Protein 8H1W (pdb70)

B-factor: mean 23.36, std 9.58, range [10.56, 73.15]

Radius of gyration: 21.58 Å; Cα contacts (8 Å, |Δi|>4): 860; chains: 1; bounding box: 52×55×54 Å

Organism: Sphingobacterium multivorum (NCBI:txid28454)

Nearest PDB structures (foldseek):
  8guh-assembly1_A  TM=1.002E+00  e=1.429E-81  Sphingobacterium multivorum
  2w8v-assembly1_A-2  TM=9.425E-01  e=4.728E-42  Sphingomonas paucimobilis
  5qqt-assembly1_B  TM=9.364E-01  e=5.735E-38  Homo sapiens
  1dj9-assembly1_A  TM=9.115E-01  e=1.682E-38  Escherichia coli
  1bs0-assembly1_A  TM=9.085E-01  e=4.283E-38  Escherichia coli

Secondary structure (DSSP, 8-state):
--HHHHHHHTT--HHHHHHHTT---SS--B-S-SSSEEEETTEEEEE-S---TT-GGG-HHHHHHHHHHHHHH-S---SBTTTT---HHHHHHHHHHHHHHT-SEEEEESSHHHHHHHHHHHSS-TT-EEEEETT--HHHHHHHHHSSSEEEEE-TT-HHHHHHHHHTS-SSS-EEEEEESB-TTT--B--HHHHHHHHHHHT-EEEEE-TTTTTTSSGGG--HHHHHT-GGG-SEEEEE-----SS-EEEEE-HHHHHHHHHH-HHHHSSBPPPHHHHHHHHHHHHHHHH-THHHHHHHHHHHHHHHHHHHTT--B---SSSEEEEE---HHHHHHHHHHHHHTTEE-EEE-TTTS-GGG-EEEEE--TT--HHHHHHHHHHHHHHHHHHT-

Foldseek 3Di:
DCDVVCVVCVPVCVQVVCVVVVLDDPPQDWDDFPAQWTAGPRDIFGEQADLLALRQLPPVVLVVLLVVLCVVPNWFQPAFCVPRFDDPLQQVLQVVLCVLLVADTKHWFQFLLLQLLQCLQFDFAPLAEEEEAPLADPSNVVSVVNHNHHYHYFYHLDLVRVLVVLVVGDLPHAYEYEYEQQRPAQADGHPVVSVLVSCVVSVYAYEYEFASQALAAADLRSGRCRRVVNSVSHAKYKYACVVLNAGIIMIGHYPVSNVVRCVGGCSRNPDGDHTSSRSSSSVVSSVCSNVPVLSNVLSVVLQVLLQVVCVVLPFDWGPHPTQKTWTFPLAQVLQSQLQRQSVVVRYHWAWDDPPNDHSHRTTTIRGHHSNDDVVSSVVSVVSSSVSCVVSVD

Solvent-accessible surface area: 17778 Å² total

InterPro domains:
  IPR001917 Aminotransferase, class-II, pyridoxal-phosphate binding site [PS00599] (241-250)
  IPR004839 Aminotransferase, class I/classII, large domain [PF00155] (46-385)
  IPR015421 Pyridoxal phosphate-dependent transferase, major domain [G3DSA:3.40.640.10] (60-294)
  IPR015422 Pyridoxal phosphate-dependent transferase, small domain [G3DSA:3.90.1150.10] (40-388)
  IPR015424 Pyridoxal phosphate-dependent transferase [SSF53383] (13-393)
  IPR050087 8-amino-7-oxononanoate synthase class-II [PTHR13693] (24-388)

Structure (mmCIF, N/CA/C/O backbone):
data_8H1W
#
_entry.id   8H1W
#
_cell.length_a   61.612
_cell.length_b   61.612
_cell.length_c   208.349
_cell.angle_alpha   90.000
_cell.angle_beta   90.000
_cell.angle_gamma   90.000
#
_symmetry.space_group_name_H-M   'P 41 21 2'
#
loop_
_entity.id
_entity.type
_entity.pdbx_description
1 polymer 'Serine palmitoyltransferase'
2 non-polymer 1,2-ETHANEDIOL
3 water water
#
loop_
_atom_site.group_PDB
_atom_site.id
_atom_site.type_symbol
_atom_site.label_atom_id
_atom_site.label_alt_id
_atom_site.label_comp_id
_atom_site.label_asym_id
_atom_site.label_entity_id
_atom_site.label_seq_id
_atom_site.pdbx_PDB_ins_code
_atom_site.Cartn_x
_atom_site.Cartn_y
_atom_site.Cartn_z
_atom_site.occupancy
_atom_site.B_iso_or_equiv
_atom_site.auth_seq_id
_atom_site.auth_comp_id
_atom_site.auth_asym_id
_atom_site.auth_atom_id
_atom_site.pdbx_PDB_model_num
ATOM 1 N N . SER A 1 2 ? 41.473 28.323 75.732 1.000 20.372 2 SER A N 1
ATOM 2 C CA . SER A 1 2 ? 40.488 28.164 76.855 1.000 20.278 2 SER A CA 1
ATOM 3 C C . SER A 1 2 ? 39.356 27.266 76.386 1.000 22.002 2 SER A C 1
ATOM 4 O O . SER A 1 2 ? 39.022 27.293 75.178 1.000 20.041 2 SER A O 1
ATOM 7 N N . LYS A 1 3 ? 38.708 26.527 77.311 1.000 23.809 3 LYS A N 1
ATOM 8 C CA . LYS A 1 3 ? 37.897 25.337 76.920 1.000 24.721 3 LYS A CA 1
ATOM 9 C C . LYS A 1 3 ? 36.406 25.453 77.246 1.000 24.632 3 LYS A C 1
ATOM 10 O O . LYS A 1 3 ? 35.695 24.472 76.960 1.000 24.092 3 LYS A O 1
ATOM 16 N N . GLY A 1 4 ? 35.890 26.536 77.839 1.000 25.570 4 GLY A N 1
ATOM 17 C CA . GLY A 1 4 ? 34.464 26.538 78.229 1.000 23.998 4 GLY A CA 1
ATOM 18 C C . GLY A 1 4 ? 33.525 26.312 77.046 1.000 26.229 4 GLY A C 1
ATOM 19 O O . GLY A 1 4 ? 32.804 25.266 77.026 1.000 28.621 4 GLY A O 1
ATOM 20 N N . LYS A 1 5 ? 33.474 27.243 76.091 1.000 24.336 5 LYS A N 1
ATOM 21 C CA . LYS A 1 5 ? 32.571 27.147 74.923 1.000 24.370 5 LYS A CA 1
ATOM 22 C C . LYS A 1 5 ? 32.974 25.946 74.059 1.000 23.942 5 LYS A C 1
ATOM 23 O O . LYS A 1 5 ? 32.060 25.293 73.549 1.000 23.676 5 LYS A O 1
ATOM 29 N N . LEU A 1 6 ? 34.263 25.629 73.970 1.000 23.359 6 LEU A N 1
ATOM 30 C CA . LEU A 1 6 ? 34.710 24.465 73.155 1.000 21.591 6 LEU A CA 1
ATOM 31 C C . LEU A 1 6 ? 34.099 23.174 73.752 1.000 23.488 6 LEU A C 1
ATOM 32 O O . LEU A 1 6 ? 33.553 22.372 73.001 1.000 23.274 6 LEU A O 1
ATOM 37 N N . GLY A 1 7 ? 34.136 23.020 75.075 1.000 24.004 7 GLY A N 1
ATOM 38 C CA . GLY A 1 7 ? 33.484 21.897 75.773 1.000 22.248 7 GLY A CA 1
ATOM 39 C C . GLY A 1 7 ? 31.994 21.830 75.485 1.000 23.951 7 GLY A C 1
ATOM 40 O O . GLY A 1 7 ? 31.448 20.682 75.277 1.000 23.811 7 GLY A O 1
ATOM 41 N N . GLU A 1 8 ? 31.310 22.967 75.408 1.000 24.669 8 GLU A N 1
ATOM 42 C CA . GLU A 1 8 ? 29.870 23.001 75.054 1.000 26.913 8 GLU A CA 1
ATOM 43 C C . GLU A 1 8 ? 29.673 22.546 73.595 1.000 29.881 8 GLU A C 1
ATOM 44 O O . GLU A 1 8 ? 28.672 21.856 73.292 1.000 29.534 8 GLU A O 1
ATOM 50 N N . LYS A 1 9 ? 30.582 22.899 72.698 1.000 27.119 9 LYS A N 1
ATOM 51 C CA . LYS A 1 9 ? 30.387 22.592 71.263 1.000 25.297 9 LYS A CA 1
ATOM 52 C C . LYS A 1 9 ? 30.353 21.072 71.055 1.000 24.693 9 LYS A C 1
ATOM 53 O O . LYS A 1 9 ? 29.619 20.600 70.135 1.000 28.675 9 LYS A O 1
ATOM 59 N N . ILE A 1 10 ? 31.123 20.337 71.852 1.000 23.078 10 ILE A N 1
ATOM 60 C CA . ILE A 1 10 ? 31.304 18.860 71.650 1.000 23.664 10 ILE A CA 1
ATOM 61 C C . ILE A 1 10 ? 30.436 18.071 72.640 1.000 25.565 10 ILE A C 1
ATOM 62 O O . ILE A 1 10 ? 30.437 16.819 72.547 1.000 23.766 10 ILE A O 1
ATOM 67 N N . SER A 1 11 ? 29.716 18.758 73.530 1.000 25.861 11 SER A N 1
ATOM 68 C CA . SER A 1 11 ? 28.995 18.144 74.676 1.000 25.800 11 SER A CA 1
ATOM 69 C C . SER A 1 11 ? 27.884 17.204 74.211 1.000 24.752 11 SER A C 1
ATOM 70 O O . SER A 1 11 ? 27.641 16.216 74.943 1.000 29.563 11 SER A O 1
ATOM 73 N N . GLN A 1 12 ? 27.251 17.470 73.090 1.000 24.627 12 GLN A N 1
ATOM 74 C CA . GLN A 1 12 ? 26.089 16.673 72.602 1.000 28.562 12 GLN A CA 1
ATOM 75 C C . GLN A 1 12 ? 26.538 15.462 71.779 1.000 26.845 12 GLN A C 1
ATOM 76 O O . GLN A 1 12 ? 25.650 14.675 71.399 1.000 26.529 12 GLN A O 1
ATOM 82 N N . PHE A 1 13 ? 27.841 15.280 71.527 1.000 23.456 13 PHE A N 1
ATOM 83 C CA . PHE A 1 13 ? 28.336 14.158 70.697 1.000 20.789 13 PHE A CA 1
ATOM 84 C C . PHE A 1 13 ? 28.521 12.942 71.612 1.000 19.106 13 PHE A C 1
ATOM 85 O O . PHE A 1 13 ? 29.548 12.787 72.262 1.000 20.378 13 PHE A O 1
ATOM 93 N N . LYS A 1 14 ? 27.482 12.105 71.672 1.000 19.277 14 LYS A N 1
ATOM 94 C CA . LYS A 1 14 ? 27.438 10.987 72.639 1.000 21.023 14 LYS A CA 1
ATOM 95 C C . LYS A 1 14 ? 27.440 9.630 71.963 1.000 19.674 14 LYS A C 1
ATOM 96 O O . LYS A 1 14 ? 27.589 8.656 72.705 1.000 18.684 14 LYS A O 1
ATOM 102 N N . ILE A 1 15 ? 27.293 9.536 70.647 1.000 18.405 15 ILE A N 1
ATOM 103 C CA . ILE A 1 15 ? 27.146 8.198 70.009 1.000 19.301 15 ILE A CA 1
ATOM 104 C C . ILE A 1 15 ? 28.381 7.355 70.284 1.000 19.065 15 ILE A C 1
ATOM 105 O O . ILE A 1 15 ? 28.264 6.108 70.465 1.000 18.293 15 ILE A O 1
ATOM 110 N N . VAL A 1 16 ? 29.576 7.933 70.288 1.000 16.634 16 VAL A N 1
ATOM 111 C CA . VAL A 1 16 ? 30.740 7.043 70.446 1.000 16.218 16 VAL A CA 1
ATOM 112 C C . VAL A 1 16 ? 30.797 6.505 71.878 1.000 15.602 16 VAL A C 1
ATOM 113 O O . VAL A 1 16 ? 31.084 5.338 72.096 1.000 16.011 16 VAL A O 1
ATOM 117 N N A GLU A 1 17 ? 30.579 7.387 72.824 0.500 15.658 17 GLU A N 1
ATOM 118 N N B GLU A 1 17 ? 30.561 7.342 72.890 0.500 16.017 17 GLU A N 1
ATOM 119 C CA A GLU A 1 17 ? 30.449 7.039 74.239 0.500 15.473 17 GLU A CA 1
ATOM 120 C CA B GLU A 1 17 ? 30.541 6.889 74.303 0.500 16.557 17 GLU A CA 1
ATOM 121 C C A GLU A 1 17 ? 29.475 5.866 74.404 0.500 15.604 17 GLU A C 1
ATOM 122 C C B GLU A 1 17 ? 29.440 5.824 74.459 0.500 16.200 17 GLU A C 1
ATOM 123 O O A GLU A 1 17 ? 29.841 4.884 75.069 0.500 15.447 17 GLU A O 1
ATOM 124 O O B GLU A 1 17 ? 29.664 4.842 75.179 0.500 16.834 17 GLU A O 1
ATOM 135 N N . GLU A 1 18 ? 28.311 5.986 73.787 1.000 15.387 18 GLU A N 1
ATOM 136 C CA . GLU A 1 18 ? 27.207 4.988 73.913 1.000 16.847 18 GLU A CA 1
ATOM 137 C C . GLU A 1 18 ? 27.619 3.705 73.213 1.000 18.091 18 GLU A C 1
ATOM 138 O O . GLU A 1 18 ? 27.408 2.621 73.794 1.000 16.756 18 GLU A O 1
ATOM 144 N N . LEU A 1 19 ? 28.189 3.779 72.000 1.000 16.689 19 LEU A N 1
ATOM 145 C CA . LEU A 1 19 ? 28.669 2.516 71.366 1.000 17.101 19 LEU A CA 1
ATOM 146 C C . LEU A 1 19 ? 29.682 1.781 72.235 1.000 16.273 19 LEU A C 1
ATOM 147 O O . LEU A 1 19 ? 29.683 0.533 72.355 1.000 16.225 19 LEU A O 1
ATOM 152 N N . LYS A 1 20 ? 30.651 2.477 72.809 1.000 15.420 20 LYS A N 1
ATOM 153 C CA . LYS A 1 20 ? 31.711 1.893 73.638 1.000 15.324 20 LYS A CA 1
ATOM 154 C C . LYS A 1 20 ? 31.055 1.230 74.848 1.000 16.626 20 LYS A C 1
ATOM 155 O O . LYS A 1 20 ? 31.452 0.088 75.168 1.000 19.418 20 LYS A O 1
ATOM 161 N N . ALA A 1 21 ? 30.140 1.941 75.510 1.000 17.231 21 ALA A N 1
ATOM 162 C CA . ALA A 1 21 ? 29.540 1.424 76.767 1.000 18.251 21 ALA A CA 1
ATOM 163 C C . ALA A 1 21 ? 28.696 0.166 76.496 1.000 19.861 21 ALA A C 1
ATOM 164 O O . ALA A 1 21 ? 28.630 -0.749 77.409 1.000 21.347 21 ALA A O 1
ATOM 166 N N . LYS A 1 22 ? 28.093 0.093 75.306 1.000 16.257 22 LYS A N 1
ATOM 167 C CA . LYS A 1 22 ? 27.258 -1.076 74.897 1.000 18.333 22 LYS A CA 1
ATOM 168 C C . LYS A 1 22 ? 28.137 -2.202 74.365 1.000 19.528 22 LYS A C 1
ATOM 169 O O . LYS A 1 22 ? 27.572 -3.275 74.051 1.000 21.641 22 LYS A O 1
ATOM 175 N N . GLY A 1 23 ? 29.437 -1.994 74.175 1.000 17.806 23 GLY A N 1
ATOM 176 C CA . GLY A 1 23 ? 30.296 -3.058 73.617 1.000 18.363 23 GLY A CA 1
ATOM 177 C C . GLY A 1 23 ? 30.078 -3.195 72.113 1.000 19.060 23 GLY A C 1
ATOM 178 O O . GLY A 1 23 ? 30.361 -4.308 71.590 1.000 21.753 23 GLY A O 1
ATOM 179 N N . LEU A 1 24 ? 29.626 -2.144 71.431 1.000 18.200 24 LEU A N 1
ATOM 180 C CA . LEU A 1 24 ? 29.352 -2.193 69.977 1.000 17.773 24 LEU A CA 1
ATOM 181 C C . LEU A 1 24 ? 30.439 -1.487 69.163 1.000 17.2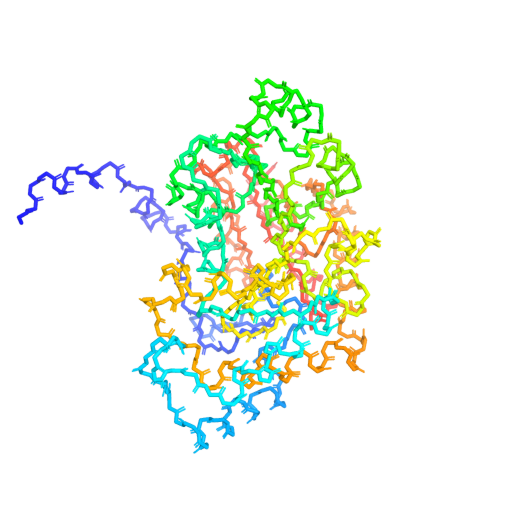14 24 LEU A C 1
ATOM 182 O O . LEU A 1 24 ? 30.376 -1.565 67.918 1.000 19.939 24 LEU A O 1
ATOM 187 N N . TYR A 1 25 ? 31.356 -0.773 69.779 1.000 16.553 25 TYR A N 1
ATOM 188 C CA . TYR A 1 25 ? 32.247 0.158 69.050 1.000 18.237 25 TYR A CA 1
ATOM 189 C C . TYR A 1 25 ? 33.171 -0.668 68.159 1.000 17.559 25 TYR A C 1
ATOM 190 O O . TYR A 1 25 ? 33.834 -1.581 68.658 1.000 20.933 25 TYR A O 1
ATOM 199 N N . ALA A 1 26 ? 33.238 -0.286 66.892 1.000 17.203 26 ALA A N 1
ATOM 200 C CA . ALA A 1 26 ? 34.074 -1.023 65.909 1.000 20.224 26 ALA A CA 1
ATOM 201 C C . ALA A 1 26 ? 34.606 -0.045 64.863 1.000 23.248 26 ALA A C 1
ATOM 202 O O . ALA A 1 26 ? 34.668 -0.357 63.661 1.000 21.205 26 ALA A O 1
ATOM 204 N N . TYR A 1 27 ? 34.922 1.179 65.281 1.000 19.622 27 TYR A N 1
ATOM 205 C CA . TYR A 1 27 ? 35.675 2.120 64.429 1.000 18.335 27 TYR A CA 1
ATOM 206 C C . TYR A 1 27 ? 37.126 2.051 64.876 1.000 17.652 27 TYR A C 1
ATOM 207 O O . TYR A 1 27 ? 37.462 1.647 65.982 1.000 17.271 27 TYR A O 1
ATOM 216 N N . PHE A 1 28 ? 38.017 2.460 63.960 1.000 16.986 28 PHE A N 1
ATOM 217 C CA . PHE A 1 28 ? 39.471 2.551 64.244 1.000 17.412 28 PHE A CA 1
ATOM 218 C C . PHE A 1 28 ? 40.030 1.231 64.777 1.000 17.266 28 PHE A C 1
ATOM 219 O O . PHE A 1 28 ? 40.951 1.224 65.556 1.000 17.358 28 PHE A O 1
ATOM 227 N N . ARG A 1 29 ? 39.497 0.106 64.259 1.000 18.218 29 ARG A N 1
ATOM 228 C CA . ARG A 1 29 ? 39.929 -1.235 64.672 1.000 19.030 29 ARG A CA 1
ATOM 229 C C . ARG A 1 29 ? 41.431 -1.360 64.398 1.000 19.186 29 ARG A C 1
ATOM 230 O O . ARG A 1 29 ? 41.893 -1.159 63.292 1.000 18.787 29 ARG A O 1
ATOM 238 N N . PRO A 1 30 ? 42.259 -1.611 65.386 1.000 18.588 30 PRO A N 1
ATOM 239 C CA . PRO A 1 30 ? 43.710 -1.607 65.213 1.000 20.630 30 PRO A CA 1
ATOM 240 C C . PRO A 1 30 ? 44.229 -2.894 64.564 1.000 18.974 30 PRO A C 1
ATOM 241 O O . PRO A 1 30 ? 44.434 -3.952 65.229 1.000 23.085 30 PRO A O 1
ATOM 245 N N . ILE A 1 31 ? 44.469 -2.853 63.271 1.000 16.278 31 ILE A N 1
ATOM 246 C CA . ILE A 1 31 ? 45.006 -4.014 62.514 1.000 16.107 31 ILE A CA 1
ATOM 247 C C . ILE A 1 31 ? 46.505 -4.182 62.762 1.000 17.257 31 ILE A C 1
ATOM 248 O O . ILE A 1 31 ? 47.311 -3.179 62.863 1.000 17.595 31 ILE A O 1
ATOM 253 N N . GLN A 1 32 ? 46.990 -5.419 62.817 1.000 16.945 32 GLN A N 1
ATOM 254 C CA . GLN A 1 32 ? 48.371 -5.734 63.259 1.000 18.275 32 GLN A CA 1
ATOM 255 C C . GLN A 1 32 ? 49.205 -6.299 62.136 1.000 18.892 32 GLN A C 1
ATOM 256 O O . GLN A 1 32 ? 50.308 -6.706 62.376 1.000 20.816 32 GLN A O 1
ATOM 262 N N . SER A 1 33 ? 48.692 -6.347 60.934 1.000 18.462 33 SER A N 1
ATOM 263 C CA . SER A 1 33 ? 49.292 -7.069 59.808 1.000 21.251 33 SER A CA 1
ATOM 264 C C . SER A 1 33 ? 49.021 -6.303 58.529 1.000 20.039 33 SER A C 1
ATOM 265 O O . SER A 1 33 ? 48.268 -5.271 58.579 1.000 20.539 33 SER A O 1
ATOM 268 N N . LYS A 1 34 ? 49.573 -6.761 57.427 1.000 19.359 34 LYS A N 1
ATOM 269 C CA . LYS A 1 34 ? 49.318 -6.121 56.118 1.000 18.518 34 LYS A CA 1
ATOM 270 C C . LYS A 1 34 ? 47.818 -6.153 55.799 1.000 18.669 34 LYS A C 1
ATOM 271 O O . LYS A 1 34 ? 47.099 -7.089 56.208 1.000 19.454 34 LYS A O 1
ATOM 277 N N . GLN A 1 35 ? 47.346 -5.142 55.082 1.000 17.587 35 GLN A N 1
ATOM 278 C CA . GLN A 1 35 ? 46.005 -5.152 54.490 1.000 17.181 35 GLN A CA 1
ATOM 279 C C . GLN A 1 35 ? 45.992 -6.318 53.506 1.000 20.332 35 GLN A C 1
ATOM 280 O O . GLN A 1 35 ? 46.853 -6.385 52.607 1.000 20.278 35 GLN A O 1
ATOM 286 N N . ASP A 1 36 ? 45.076 -7.262 53.689 1.000 19.526 36 ASP A N 1
ATOM 287 C CA . ASP A 1 36 ? 45.008 -8.485 52.868 1.000 20.105 36 ASP A CA 1
ATOM 288 C C . ASP A 1 36 ? 43.624 -9.062 53.042 1.000 19.087 36 ASP A C 1
ATOM 289 O O . ASP A 1 36 ? 42.802 -8.475 53.763 1.000 18.921 36 ASP A O 1
ATOM 294 N N . THR A 1 37 ? 43.411 -10.223 52.442 1.000 18.190 37 THR A N 1
ATOM 295 C CA . THR A 1 37 ? 42.085 -10.891 52.525 1.000 19.353 37 THR A CA 1
ATOM 296 C C . THR A 1 37 ? 41.785 -11.342 53.956 1.000 18.234 37 THR A C 1
ATOM 297 O O . THR A 1 37 ? 40.614 -11.549 54.280 1.000 18.298 37 THR A O 1
ATOM 301 N N . GLU A 1 38 ? 42.808 -11.601 54.740 1.000 19.166 38 GLU A N 1
ATOM 302 C CA . GLU A 1 38 ? 42.712 -11.848 56.182 1.000 20.873 38 GLU A CA 1
ATOM 303 C C . GLU A 1 38 ? 43.666 -10.849 56.841 1.000 19.032 38 GLU A C 1
ATOM 304 O O . GLU A 1 38 ? 44.796 -10.671 56.330 1.000 21.113 38 GLU A O 1
ATOM 310 N N . VAL A 1 39 ? 43.226 -10.266 57.924 1.000 18.956 39 VAL A N 1
ATOM 311 C CA . VAL A 1 39 ? 44.076 -9.365 58.740 1.000 17.478 39 VAL A CA 1
ATOM 312 C C . VAL A 1 39 ? 44.121 -9.885 60.178 1.000 18.050 39 VAL A C 1
ATOM 313 O O . VAL A 1 39 ? 43.184 -10.661 60.591 1.000 20.062 39 VAL A O 1
ATOM 317 N N . LYS A 1 40 ? 45.110 -9.513 60.947 1.000 18.963 40 LYS A N 1
ATOM 318 C CA . LYS A 1 40 ? 45.245 -9.825 62.389 1.000 19.301 40 LYS A CA 1
ATOM 319 C C . LYS A 1 40 ? 44.710 -8.661 63.202 1.000 20.335 40 LYS A C 1
ATOM 320 O O . LYS A 1 40 ? 45.198 -7.546 62.991 1.000 19.237 40 LYS A O 1
ATOM 326 N N . ILE A 1 41 ? 43.731 -8.873 64.074 1.000 19.155 41 ILE A N 1
ATOM 327 C CA . ILE A 1 41 ? 43.212 -7.870 65.037 1.000 19.293 41 ILE A CA 1
ATOM 328 C C . ILE A 1 41 ? 43.145 -8.553 66.389 1.000 19.996 41 ILE A C 1
ATOM 329 O O . ILE A 1 41 ? 42.538 -9.680 66.448 1.000 21.099 41 ILE A O 1
ATOM 334 N N . ASP A 1 42 ? 43.810 -8.011 67.409 1.000 22.519 42 ASP A N 1
ATOM 335 C CA . ASP A 1 42 ? 43.819 -8.650 68.747 1.000 24.071 42 ASP A CA 1
ATOM 336 C C . ASP A 1 42 ? 44.380 -10.068 68.647 1.000 21.889 42 ASP A C 1
ATOM 337 O O . ASP A 1 42 ? 43.906 -10.936 69.419 1.000 23.402 42 ASP A O 1
ATOM 342 N N . GLY A 1 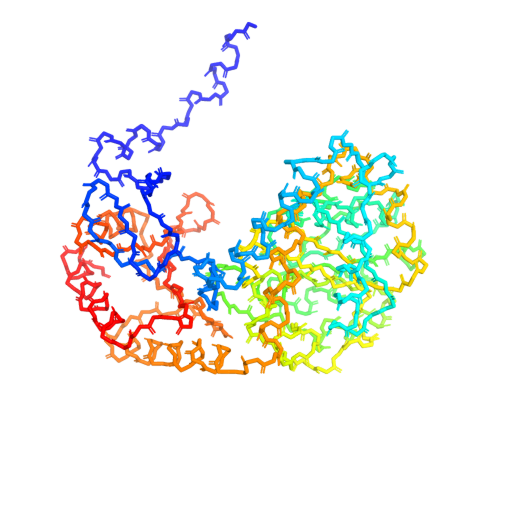43 ? 45.382 -10.290 67.807 1.000 20.598 43 GLY A N 1
ATOM 343 C CA . GLY A 1 43 ? 46.063 -11.595 67.664 1.000 20.892 43 GLY A CA 1
ATOM 344 C C . GLY A 1 43 ? 45.291 -12.647 66.879 1.000 21.243 43 GLY A C 1
ATOM 345 O O . GLY A 1 43 ? 45.927 -13.678 66.575 1.000 22.430 43 GLY A O 1
ATOM 346 N N A ARG A 1 44 ? 44.047 -12.352 66.471 0.600 20.826 44 ARG A N 1
ATOM 347 N N B ARG A 1 44 ? 44.026 -12.431 66.524 0.400 20.659 44 ARG A N 1
ATOM 348 C CA A ARG A 1 44 ? 43.135 -13.336 65.812 0.600 21.574 44 ARG A CA 1
ATOM 349 C CA B ARG A 1 44 ? 43.315 -13.475 65.739 0.400 20.364 44 ARG A CA 1
ATOM 350 C C A ARG A 1 44 ? 42.916 -12.975 64.332 0.600 20.385 44 ARG A C 1
ATOM 351 C C B ARG A 1 44 ? 43.220 -13.078 64.268 0.400 18.977 44 ARG A C 1
ATOM 352 O O A ARG A 1 44 ? 42.937 -11.759 63.966 0.600 19.267 44 ARG A O 1
ATOM 353 O O B ARG A 1 44 ? 43.656 -11.987 63.850 0.400 16.527 44 ARG A O 1
ATOM 368 N N . ARG A 1 45 ? 42.655 -13.977 63.489 1.000 19.352 45 ARG A N 1
ATOM 369 C CA . ARG A 1 45 ? 42.468 -13.784 62.047 1.000 18.921 45 ARG A CA 1
ATOM 370 C C . ARG A 1 45 ? 41.032 -13.370 61.767 1.000 19.771 45 ARG A C 1
ATOM 371 O O . ARG A 1 45 ? 40.089 -13.952 62.301 1.000 20.398 45 ARG A O 1
ATOM 379 N N . VAL A 1 46 ? 40.902 -12.402 60.867 1.000 17.466 46 VAL A N 1
ATOM 380 C CA . VAL A 1 46 ? 39.636 -11.730 60.509 1.000 16.255 46 VAL A CA 1
ATOM 381 C C . VAL A 1 46 ? 39.597 -11.598 58.993 1.000 17.006 46 VAL A C 1
ATOM 382 O O . VAL A 1 46 ? 40.556 -11.036 58.379 1.000 18.547 46 VAL A O 1
ATOM 386 N N . LEU A 1 47 ? 38.517 -12.051 58.359 1.000 15.769 47 LEU A N 1
ATOM 387 C CA . LEU A 1 47 ? 38.331 -11.931 56.906 1.000 16.830 47 LEU A CA 1
ATOM 388 C C . LEU A 1 47 ? 38.025 -10.474 56.598 1.000 15.448 47 LEU A C 1
ATOM 389 O O . LEU A 1 47 ? 37.177 -9.902 57.259 1.000 16.462 47 LEU A O 1
ATOM 394 N N . MET A 1 48 ? 38.725 -9.908 55.631 1.000 16.256 48 MET A N 1
ATOM 395 C CA . MET A 1 48 ? 38.612 -8.465 55.331 1.000 15.149 48 MET A CA 1
ATOM 396 C C . MET A 1 48 ? 37.707 -8.294 54.101 1.000 16.263 48 MET A C 1
ATOM 397 O O . MET A 1 48 ? 38.115 -8.553 52.981 1.000 17.206 48 MET A O 1
ATOM 402 N N . PHE A 1 49 ? 36.487 -7.820 54.307 1.000 14.946 49 PHE A N 1
ATOM 403 C CA . PHE A 1 49 ? 35.513 -7.469 53.248 1.000 15.730 49 PHE A CA 1
ATOM 404 C C . PHE A 1 49 ? 35.144 -5.988 53.330 1.000 14.709 49 PHE A C 1
ATOM 405 O O . PHE A 1 49 ? 34.096 -5.584 52.847 1.000 15.908 49 PHE A O 1
ATOM 413 N N . GLY A 1 50 ? 36.034 -5.211 53.947 1.000 15.232 50 GLY A N 1
ATOM 414 C CA . GLY A 1 50 ? 35.825 -3.770 54.045 1.000 16.065 50 GLY A CA 1
ATOM 415 C C . GLY A 1 50 ? 36.977 -2.978 53.498 1.000 16.209 50 GLY A C 1
ATOM 416 O O . GLY A 1 50 ? 37.166 -1.842 53.975 1.000 16.229 50 GLY A O 1
ATOM 417 N N . SER A 1 51 ? 37.708 -3.494 52.532 1.000 14.445 51 SER A N 1
ATOM 418 C CA . SER A 1 51 ? 38.893 -2.797 51.972 1.000 15.180 51 SER A CA 1
ATOM 419 C C . SER A 1 51 ? 38.557 -2.061 50.689 1.000 15.001 51 SER A C 1
ATOM 420 O O . SER A 1 51 ? 37.494 -2.217 50.037 1.000 17.020 51 SER A O 1
ATOM 423 N N . ASN A 1 52 ? 39.437 -1.159 50.294 1.000 13.643 52 ASN A N 1
ATOM 424 C CA . ASN A 1 52 ? 39.401 -0.566 48.959 1.000 14.773 52 ASN A CA 1
ATOM 425 C C . ASN A 1 52 ? 40.557 -1.028 48.096 1.000 12.896 52 ASN A C 1
ATOM 426 O O . ASN A 1 52 ? 40.693 -0.478 46.989 1.000 14.424 52 ASN A O 1
ATOM 431 N N . SER A 1 53 ? 41.338 -1.986 48.562 1.000 14.182 53 SER A N 1
ATOM 432 C CA . SER A 1 53 ? 42.435 -2.532 47.754 1.000 15.103 53 SER A CA 1
ATOM 433 C C . SER A 1 53 ? 41.845 -3.547 46.747 1.000 13.340 53 SER A C 1
ATOM 434 O O . SER A 1 53 ? 42.086 -4.753 46.917 1.000 16.527 53 SER A O 1
ATOM 437 N N . TYR A 1 54 ? 41.257 -3.050 45.690 1.000 14.859 54 TYR A N 1
ATOM 438 C CA . TYR A 1 54 ? 40.383 -3.889 44.825 1.000 15.849 54 TYR A CA 1
ATOM 439 C C . TYR A 1 54 ? 41.200 -4.986 44.153 1.000 16.465 54 TYR A C 1
ATOM 440 O O . TYR A 1 54 ? 40.655 -6.046 43.860 1.000 17.732 54 TYR A O 1
ATOM 449 N N . LEU A 1 55 ? 42.475 -4.768 43.944 1.000 15.647 55 LEU A N 1
ATOM 450 C CA . LEU A 1 55 ? 43.310 -5.729 43.187 1.000 17.145 55 LEU A CA 1
ATOM 451 C C . LEU A 1 55 ? 44.278 -6.430 44.144 1.000 17.892 55 LEU A C 1
ATOM 452 O O . LEU A 1 55 ? 45.125 -7.247 43.698 1.000 19.758 55 LEU A O 1
ATOM 457 N N . GLY A 1 56 ? 44.166 -6.225 45.461 1.000 16.202 56 GLY A N 1
ATOM 458 C CA . GLY A 1 56 ? 44.981 -6.939 46.428 1.000 16.844 56 GLY A CA 1
ATOM 459 C C . GLY A 1 56 ? 46.449 -6.610 46.353 1.000 17.416 56 GLY A C 1
ATOM 460 O O . GLY A 1 56 ? 47.248 -7.390 46.883 1.000 19.197 56 GLY A O 1
ATOM 461 N N . LEU A 1 57 ? 46.812 -5.430 45.817 1.000 16.691 57 LEU A N 1
ATOM 462 C CA . LEU A 1 57 ? 48.223 -5.181 45.437 1.000 17.770 57 LEU A CA 1
ATOM 463 C C . LEU A 1 57 ? 49.054 -4.665 46.609 1.000 16.702 57 LEU A C 1
ATOM 464 O O . LEU A 1 57 ? 50.277 -4.502 46.403 1.000 18.219 57 LEU A O 1
ATOM 469 N N . THR A 1 58 ? 48.520 -4.346 47.788 1.000 16.662 58 THR A N 1
ATOM 470 C CA . THR A 1 58 ? 49.363 -3.786 48.876 1.000 18.658 58 THR A CA 1
ATOM 471 C C . THR A 1 58 ? 50.358 -4.813 49.408 1.000 17.228 58 THR A C 1
ATOM 472 O O . THR A 1 58 ? 51.347 -4.423 50.062 1.000 18.341 58 THR A O 1
ATOM 476 N N . THR A 1 59 ? 50.151 -6.094 49.048 1.000 18.395 59 THR A N 1
ATOM 477 C CA . THR A 1 59 ? 51.057 -7.182 49.508 1.000 19.813 59 THR A CA 1
ATOM 478 C C . THR A 1 59 ? 51.952 -7.693 48.381 1.000 20.578 59 THR A C 1
ATOM 479 O O . THR A 1 59 ? 52.737 -8.584 48.684 1.000 21.695 59 THR A O 1
ATOM 483 N N . ASP A 1 60 ? 51.902 -7.132 47.186 1.000 20.364 60 ASP A N 1
ATOM 484 C CA . ASP A 1 60 ? 52.658 -7.644 46.016 1.000 20.172 60 ASP A CA 1
ATOM 485 C C . ASP A 1 60 ? 54.126 -7.388 46.306 1.000 23.229 60 ASP A C 1
ATOM 486 O O . ASP A 1 60 ? 54.486 -6.249 46.426 1.000 20.122 60 ASP A O 1
ATOM 491 N N . THR A 1 61 ? 54.978 -8.404 46.366 1.000 22.551 61 THR A N 1
ATOM 492 C CA . THR A 1 61 ? 56.420 -8.252 46.700 1.000 24.008 61 THR A CA 1
ATOM 493 C C . THR A 1 61 ? 57.142 -7.331 45.709 1.000 20.199 61 THR A C 1
ATOM 494 O O . THR A 1 61 ? 58.108 -6.734 46.188 1.000 20.721 61 THR A O 1
ATOM 498 N N . ARG A 1 62 ? 56.723 -7.222 44.463 1.000 20.819 62 ARG A N 1
ATOM 499 C CA . ARG A 1 62 ? 57.415 -6.369 43.471 1.000 22.148 62 ARG A CA 1
ATOM 500 C C . ARG A 1 62 ? 57.155 -4.913 43.840 1.000 22.345 62 ARG A C 1
ATOM 501 O O . ARG A 1 62 ? 58.021 -4.058 43.617 1.000 23.518 62 ARG A O 1
ATOM 509 N N . ILE A 1 63 ? 55.928 -4.646 44.298 1.000 19.919 63 ILE A N 1
ATOM 510 C CA . ILE A 1 63 ? 55.522 -3.270 44.691 1.000 18.302 63 ILE A CA 1
ATOM 511 C C . ILE A 1 63 ? 56.218 -2.891 45.984 1.000 18.785 63 ILE A C 1
ATOM 512 O O . ILE A 1 63 ? 56.801 -1.747 46.033 1.000 18.918 63 ILE A O 1
ATOM 517 N N . ILE A 1 64 ? 56.248 -3.764 46.984 1.000 17.041 64 ILE A N 1
ATOM 518 C CA . ILE A 1 64 ? 57.011 -3.570 48.240 1.000 19.637 64 ILE A CA 1
ATOM 519 C C . ILE A 1 64 ? 58.471 -3.240 47.872 1.000 18.746 64 ILE A C 1
ATOM 520 O O . ILE A 1 64 ? 59.054 -2.280 48.429 1.000 19.047 64 ILE A O 1
ATOM 525 N N . LYS A 1 65 ? 59.085 -4.079 47.052 1.000 19.989 65 LYS A N 1
ATOM 526 C CA . LYS A 1 65 ? 60.519 -3.895 46.736 1.000 20.299 65 LYS A CA 1
ATOM 527 C C . LYS A 1 65 ? 60.727 -2.599 45.959 1.000 18.788 65 LYS A C 1
ATOM 528 O O . LYS A 1 65 ? 61.712 -1.937 46.327 1.000 20.135 65 LYS A O 1
ATOM 534 N N . ALA A 1 66 ? 59.859 -2.203 45.041 1.000 18.752 66 ALA A N 1
ATOM 535 C CA . ALA A 1 66 ? 60.030 -0.903 44.341 1.000 17.794 66 ALA A CA 1
ATOM 536 C C . ALA A 1 66 ? 60.026 0.202 45.409 1.000 21.049 66 ALA A C 1
ATOM 537 O O . ALA A 1 66 ? 60.871 1.123 45.365 1.000 19.963 66 ALA A O 1
ATOM 539 N N . ALA A 1 67 ? 59.099 0.169 46.363 1.000 18.079 67 ALA A N 1
ATOM 540 C CA . ALA A 1 67 ? 59.006 1.201 47.413 1.000 18.300 67 ALA A CA 1
ATOM 541 C C . ALA A 1 67 ? 60.295 1.178 48.256 1.000 17.766 67 ALA A C 1
ATOM 542 O O . ALA A 1 67 ? 60.820 2.247 48.585 1.000 17.869 67 ALA A O 1
ATOM 544 N N . GLN A 1 68 ? 60.783 0.005 48.672 1.000 18.427 68 GLN A N 1
ATOM 545 C CA . GLN A 1 68 ? 62.003 -0.072 49.503 1.000 17.991 68 GLN A CA 1
ATOM 546 C C . GLN A 1 68 ? 63.210 0.448 48.695 1.000 18.537 68 GLN A C 1
ATOM 547 O O . GLN A 1 68 ? 64.084 1.110 49.319 1.000 18.907 68 GLN A O 1
ATOM 553 N N . ASP A 1 69 ? 63.261 0.163 47.409 1.000 19.392 69 ASP A N 1
ATOM 554 C CA . ASP A 1 69 ? 64.382 0.644 46.546 1.000 20.262 69 ASP A CA 1
ATOM 555 C C . ASP A 1 69 ? 64.318 2.178 46.481 1.000 19.134 69 ASP A C 1
ATOM 556 O O . ASP A 1 69 ? 65.388 2.853 46.446 1.000 20.555 69 ASP A O 1
ATOM 561 N N . ALA A 1 70 ? 63.128 2.759 46.423 1.000 18.983 70 ALA A N 1
ATOM 562 C CA . ALA A 1 70 ? 63.007 4.233 46.292 1.000 18.669 70 ALA A CA 1
ATOM 563 C C . ALA A 1 70 ? 63.428 4.851 47.620 1.000 18.803 70 ALA A C 1
ATOM 564 O O . ALA A 1 70 ? 64.025 5.932 47.597 1.000 18.484 70 ALA A O 1
ATOM 566 N N . LEU A 1 71 ? 63.143 4.235 48.766 1.000 19.672 71 LEU A N 1
ATOM 567 C CA . LEU A 1 71 ? 63.633 4.709 50.079 1.000 18.362 71 LEU A CA 1
ATOM 568 C C . LEU A 1 71 ? 65.172 4.715 50.057 1.000 18.123 71 LEU A C 1
ATOM 569 O O . LEU A 1 71 ? 65.792 5.644 50.568 1.000 19.060 71 LEU A O 1
ATOM 574 N N . GLU A 1 72 ? 65.754 3.651 49.552 1.000 20.150 72 GLU A N 1
ATOM 575 C CA . GLU A 1 72 ? 67.232 3.520 49.545 1.000 22.101 72 GLU A CA 1
ATOM 576 C C . GLU A 1 72 ? 67.809 4.675 48.734 1.000 20.735 72 GLU A C 1
ATOM 577 O O . GLU A 1 72 ? 68.796 5.279 49.208 1.000 21.823 72 GLU A O 1
ATOM 583 N N . LYS A 1 73 ? 67.237 4.966 47.590 1.000 18.437 73 LYS A N 1
ATOM 584 C CA . LYS A 1 73 ? 67.828 5.946 46.658 1.000 19.420 73 LYS A CA 1
ATOM 585 C C . LYS A 1 73 ? 67.474 7.372 47.114 1.000 20.971 73 LYS A C 1
ATOM 586 O O . LYS A 1 73 ? 68.311 8.276 46.962 1.000 21.391 73 LYS A O 1
ATOM 592 N N . TYR A 1 74 ? 66.208 7.645 47.478 1.000 17.897 74 TYR A N 1
ATOM 593 C CA . TYR A 1 74 ? 65.675 9.013 47.650 1.000 17.750 74 TYR A CA 1
ATOM 594 C C . TYR A 1 74 ? 65.359 9.374 49.104 1.000 15.187 74 TYR A C 1
ATOM 595 O O . TYR A 1 74 ? 65.016 10.543 49.342 1.000 16.374 74 TYR A O 1
ATOM 604 N N . GLY A 1 75 ? 65.460 8.431 50.035 1.000 16.917 75 GLY A N 1
ATOM 605 C CA . GLY A 1 75 ? 65.174 8.714 51.434 1.000 16.249 75 GLY A CA 1
ATOM 606 C C . GLY A 1 75 ? 63.670 8.768 51.721 1.000 16.125 75 GLY A C 1
ATOM 607 O O . GLY A 1 75 ? 62.843 8.262 50.945 1.000 16.632 75 GLY A O 1
ATOM 608 N N . THR A 1 76 ? 63.344 9.303 52.895 1.000 15.596 76 THR A N 1
ATOM 609 C CA . THR A 1 76 ? 62.007 9.144 53.503 1.000 15.509 76 THR A CA 1
ATOM 610 C C . THR A 1 76 ? 61.014 10.223 53.085 1.000 16.662 76 THR A C 1
ATOM 611 O O . THR A 1 76 ? 59.858 10.071 53.429 1.000 15.223 76 THR A O 1
ATOM 615 N N . GLY A 1 77 ? 61.445 11.321 52.484 1.000 14.847 77 GLY A N 1
ATOM 616 C CA . GLY A 1 77 ? 60.533 12.445 52.207 1.000 14.559 77 GLY A CA 1
ATOM 617 C C . GLY A 1 77 ? 61.259 13.421 51.328 1.000 15.567 77 GLY A C 1
ATOM 618 O O . GLY A 1 77 ? 62.501 13.386 51.316 1.000 17.430 77 GLY A O 1
ATOM 619 N N . CYS A 1 78 ? 60.535 14.316 50.686 1.000 14.929 78 CYS A N 1
ATOM 620 C CA . CYS A 1 78 ? 61.127 15.386 49.853 1.000 15.359 78 CYS A CA 1
ATOM 621 C C . CYS A 1 78 ? 61.148 16.713 50.645 1.000 15.085 78 CYS A C 1
ATOM 622 O O . CYS A 1 78 ? 61.843 17.642 50.205 1.000 16.310 78 CYS A O 1
ATOM 625 N N . ALA A 1 79 ? 60.394 16.857 51.719 1.000 13.870 79 ALA A N 1
ATOM 626 C CA . ALA A 1 79 ? 60.419 18.027 52.611 1.000 13.185 79 ALA A CA 1
ATOM 627 C C . ALA A 1 79 ? 60.171 19.325 51.883 1.000 14.230 79 ALA A C 1
ATOM 628 O O . ALA A 1 79 ? 60.816 20.323 52.202 1.000 14.351 79 ALA A O 1
ATOM 630 N N . GLY A 1 80 ? 59.236 19.311 50.946 1.000 13.871 80 GLY A N 1
ATOM 631 C CA . GLY A 1 80 ? 58.743 20.550 50.362 1.000 15.019 80 GLY A CA 1
ATOM 632 C C . GLY A 1 80 ? 57.635 20.302 49.395 1.000 14.438 80 GLY A C 1
ATOM 633 O O . GLY A 1 80 ? 57.423 19.150 49.016 1.000 14.336 80 GLY A O 1
ATOM 634 N N A SER A 1 81 ? 56.922 21.338 49.036 0.500 15.482 81 SER A N 1
ATOM 635 N N B SER A 1 81 ? 57.007 21.384 48.976 0.500 15.324 81 SER A N 1
ATOM 636 C CA A SER A 1 81 ? 55.905 21.227 47.972 0.500 14.939 81 SER A CA 1
ATOM 637 C CA B SER A 1 81 ? 55.998 21.350 47.894 0.500 14.717 81 SER A CA 1
ATOM 638 C C A SER A 1 81 ? 56.598 20.962 46.633 0.500 15.469 81 SER A C 1
ATOM 639 C C B SER A 1 81 ? 56.662 20.921 46.593 0.500 15.119 81 SER A C 1
ATOM 640 O O A SER A 1 81 ? 57.740 21.449 46.405 0.500 15.965 81 SER A O 1
ATOM 641 O O B SER A 1 81 ? 57.819 21.281 46.313 0.500 14.581 81 SER A O 1
ATOM 646 N N . ARG A 1 82 ? 55.894 20.250 45.752 1.000 15.766 82 ARG A N 1
ATOM 647 C CA . ARG A 1 82 ? 56.331 20.032 44.343 1.000 15.247 82 ARG A CA 1
ATOM 648 C C . ARG A 1 82 ? 56.776 21.337 43.690 1.000 15.265 82 ARG A C 1
ATOM 649 O O . ARG A 1 82 ? 57.758 21.334 42.963 1.000 15.344 82 ARG A O 1
ATOM 657 N N . PHE A 1 83 ? 56.021 22.403 43.964 1.000 16.746 83 PHE A N 1
ATOM 658 C CA . PHE A 1 83 ? 56.207 23.762 43.434 1.000 20.441 83 PHE A CA 1
ATOM 659 C C . PHE A 1 83 ? 57.656 24.238 43.663 1.000 18.282 83 PHE A C 1
ATOM 660 O O . PHE A 1 83 ? 58.305 24.819 42.783 1.000 21.489 83 PHE A O 1
ATOM 668 N N . LEU A 1 84 ? 58.217 23.957 44.853 1.000 17.930 84 LEU A N 1
ATOM 669 C CA . LEU A 1 84 ? 59.571 24.454 45.246 1.000 17.981 84 LEU A CA 1
ATOM 670 C C . LEU A 1 84 ? 60.610 23.310 45.156 1.000 16.418 84 LEU A C 1
ATOM 671 O O . LEU A 1 84 ? 61.078 23.020 44.055 1.000 16.160 84 LEU A O 1
ATOM 676 N N . ASN A 1 85 ? 61.029 22.737 46.300 1.000 14.642 85 ASN A N 1
ATOM 677 C CA . ASN A 1 85 ? 62.134 21.775 46.390 1.000 15.262 85 ASN A CA 1
ATOM 678 C C . ASN A 1 85 ? 61.664 20.326 46.466 1.000 13.527 85 ASN A C 1
ATOM 679 O O . ASN A 1 85 ? 62.516 19.460 46.644 1.000 13.904 85 ASN A O 1
ATOM 684 N N . GLY A 1 86 ? 60.367 20.057 46.261 1.000 13.632 86 GLY A N 1
ATOM 685 C CA . GLY A 1 86 ? 59.794 18.718 46.478 1.000 14.258 86 GLY A CA 1
ATOM 686 C C . GLY A 1 86 ? 59.482 17.949 45.243 1.000 12.592 86 GLY A C 1
ATOM 687 O O . GLY A 1 86 ? 58.797 16.877 45.379 1.000 14.063 86 GLY A O 1
ATOM 688 N N . THR A 1 87 ? 59.926 18.335 44.048 1.000 13.137 87 THR A N 1
ATOM 689 C CA . THR A 1 87 ? 59.753 17.537 42.816 1.000 12.741 87 THR A CA 1
ATOM 690 C C . THR A 1 87 ? 60.931 16.605 42.599 1.000 12.775 87 THR A C 1
ATOM 691 O O . THR A 1 87 ? 62.148 17.076 42.703 1.000 14.965 87 THR A O 1
ATOM 695 N N . LEU A 1 88 ? 60.679 15.343 42.328 1.000 13.254 88 LEU A N 1
ATOM 696 C CA . LEU A 1 88 ? 61.694 14.374 41.885 1.000 14.733 88 LEU A CA 1
ATOM 697 C C . LEU A 1 88 ? 61.425 13.984 40.447 1.000 14.279 88 LEU A C 1
ATOM 698 O O . LEU A 1 88 ? 60.269 14.048 39.962 1.000 13.713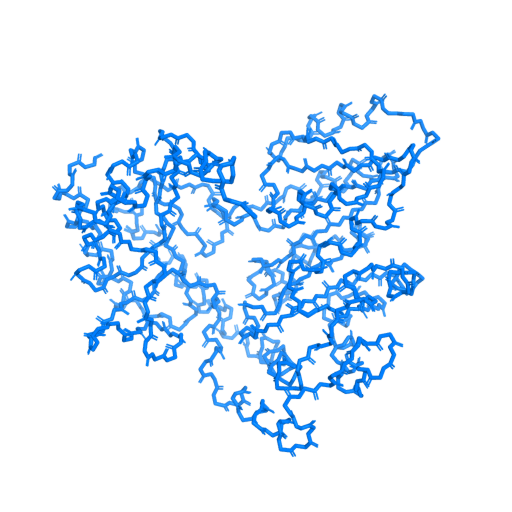 88 LEU A O 1
ATOM 703 N N . ASP A 1 89 ? 62.474 13.554 39.749 1.000 14.938 89 ASP A N 1
ATOM 704 C CA . ASP A 1 89 ? 62.312 12.901 38.441 1.000 13.933 89 ASP A CA 1
ATOM 705 C C . ASP A 1 89 ? 61.181 11.848 38.444 1.000 14.066 89 ASP A C 1
ATOM 706 O O . ASP A 1 89 ? 60.423 11.819 37.476 1.000 15.468 89 ASP A O 1
ATOM 711 N N . ILE A 1 90 ? 61.096 11.065 39.507 1.000 16.060 90 ILE A N 1
ATOM 712 C CA . ILE A 1 90 ? 60.058 9.997 39.561 1.000 16.313 90 ILE A CA 1
ATOM 713 C C . ILE A 1 90 ? 58.665 10.573 39.724 1.000 15.633 90 ILE A C 1
ATOM 714 O O . ILE A 1 90 ? 57.743 9.930 39.204 1.000 15.104 90 ILE A O 1
ATOM 719 N N . HIS A 1 91 ? 58.447 11.749 40.328 1.000 14.515 91 HIS A N 1
ATOM 720 C CA . HIS A 1 91 ? 57.088 12.341 40.266 1.000 15.273 91 HIS A CA 1
ATOM 721 C C . HIS A 1 91 ? 56.716 12.592 38.817 1.000 15.163 91 HIS A C 1
ATOM 722 O O . HIS A 1 91 ? 55.574 12.352 38.403 1.000 14.420 91 HIS A O 1
ATOM 729 N N . VAL A 1 92 ? 57.625 13.224 38.071 1.000 14.552 92 VAL A N 1
ATOM 730 C CA . VAL A 1 92 ? 57.323 13.610 36.665 1.000 16.066 92 VAL A CA 1
ATOM 731 C C . VAL A 1 92 ? 57.080 12.342 35.830 1.000 15.248 92 VAL A C 1
ATOM 732 O O . VAL A 1 92 ? 56.135 12.324 35.002 1.000 16.151 92 VAL A O 1
ATOM 736 N N . GLU A 1 93 ? 57.871 11.325 36.073 1.000 15.194 93 GLU A N 1
ATOM 737 C CA . GLU A 1 93 ? 57.654 10.027 35.388 1.000 16.108 93 GLU A CA 1
ATOM 738 C C . GLU A 1 93 ? 56.211 9.561 35.634 1.000 17.700 93 GLU A C 1
ATOM 739 O O . GLU A 1 93 ? 55.528 9.086 34.699 1.000 17.400 93 GLU A O 1
ATOM 745 N N . LEU A 1 94 ? 55.819 9.527 36.914 1.000 15.631 94 LEU A N 1
ATOM 746 C CA . LEU A 1 94 ? 54.463 9.021 37.208 1.000 15.280 94 LEU A CA 1
ATOM 747 C C . LEU A 1 94 ? 53.412 9.903 36.569 1.000 14.971 94 LEU A C 1
ATOM 748 O O . LEU A 1 94 ? 52.415 9.392 36.084 1.000 15.190 94 LEU A O 1
ATOM 753 N N . GLU A 1 95 ? 53.550 11.216 36.527 1.000 14.944 95 GLU A N 1
ATOM 754 C CA . GLU A 1 95 ? 52.586 12.066 35.807 1.000 14.859 95 GLU A CA 1
ATOM 755 C C . GLU A 1 95 ? 52.502 11.662 34.324 1.000 15.673 95 GLU A C 1
ATOM 756 O O . GLU A 1 95 ? 51.404 11.618 33.782 1.000 16.755 95 GLU A O 1
ATOM 762 N N . GLU A 1 96 ? 53.637 11.421 33.702 1.000 16.174 96 GLU A N 1
ATOM 763 C CA . GLU A 1 96 ? 53.658 11.100 32.245 1.000 17.524 96 GLU A CA 1
ATOM 764 C C . GLU A 1 96 ? 52.978 9.746 32.091 1.000 15.850 96 GLU A C 1
ATOM 765 O O . GLU A 1 96 ? 52.156 9.617 31.117 1.000 17.072 96 GLU A O 1
ATOM 771 N N . LYS A 1 97 ? 53.271 8.786 32.966 1.000 15.476 97 LYS A N 1
ATOM 772 C CA . LYS A 1 97 ? 52.649 7.444 32.840 1.000 17.176 97 LYS A CA 1
ATOM 773 C C . LYS A 1 97 ? 51.149 7.510 33.089 1.000 16.949 97 LYS A C 1
ATOM 774 O O . LYS A 1 97 ? 50.378 6.818 32.389 1.000 18.220 97 LYS A O 1
ATOM 780 N N . LEU A 1 98 ? 50.684 8.276 34.054 1.000 16.204 98 LEU A N 1
ATOM 781 C CA . LEU A 1 98 ? 49.242 8.382 34.273 1.000 14.945 98 LEU A CA 1
ATOM 782 C C . LEU A 1 98 ? 48.578 9.084 33.107 1.000 16.369 98 LEU A C 1
ATOM 783 O O . LEU A 1 98 ? 47.402 8.737 32.752 1.000 17.160 98 LEU A O 1
ATOM 788 N N . SER A 1 99 ? 49.172 10.132 32.549 1.000 15.958 99 SER A N 1
ATOM 789 C CA . SER A 1 99 ? 48.607 10.893 31.414 1.000 18.127 99 SER A CA 1
ATOM 790 C C . SER A 1 99 ? 48.405 9.894 30.258 1.000 18.477 99 SER A C 1
ATOM 791 O O . SER A 1 99 ? 47.298 9.873 29.642 1.000 18.510 99 SER A O 1
ATOM 794 N N . ALA A 1 100 ? 49.379 9.033 30.022 1.000 16.618 100 ALA A N 1
ATOM 795 C CA . ALA A 1 100 ? 49.263 8.030 28.918 1.000 17.678 100 ALA A CA 1
ATOM 796 C C . ALA A 1 100 ? 48.110 7.072 29.237 1.000 20.336 100 ALA A C 1
ATOM 797 O O . ALA A 1 100 ? 47.269 6.770 28.338 1.000 20.519 100 ALA A O 1
ATOM 799 N N . TYR A 1 101 ? 48.014 6.657 30.497 1.000 16.545 101 TYR A N 1
ATOM 800 C CA . TYR A 1 101 ? 47.060 5.596 30.913 1.000 17.716 101 TYR A CA 1
ATOM 801 C C . TYR A 1 101 ? 45.624 6.078 30.736 1.000 19.367 101 TYR A C 1
ATOM 802 O O . TYR A 1 101 ? 44.811 5.331 30.155 1.000 20.508 101 TYR A O 1
ATOM 811 N N . VAL A 1 102 ? 45.313 7.306 31.112 1.000 17.121 102 VAL A N 1
ATOM 812 C CA . VAL A 1 102 ? 43.923 7.828 31.010 1.000 17.315 102 VAL A CA 1
ATOM 813 C C . VAL A 1 102 ? 43.723 8.617 29.713 1.000 17.505 102 VAL A C 1
ATOM 814 O O . VAL A 1 102 ? 42.634 9.179 29.479 1.000 18.460 102 VAL A O 1
ATOM 818 N N . GLY A 1 103 ? 44.721 8.693 28.856 1.000 17.016 103 GLY A N 1
ATOM 819 C CA . GLY A 1 103 ? 44.550 9.324 27.530 1.000 18.039 103 GLY A CA 1
ATOM 820 C C . GLY A 1 103 ? 44.449 10.829 27.547 1.000 17.369 103 GLY A C 1
ATOM 821 O O . GLY A 1 103 ? 43.625 11.417 26.809 1.000 20.108 103 GLY A O 1
ATOM 822 N N . LYS A 1 104 ? 45.226 11.501 28.427 1.000 16.550 104 LYS A N 1
ATOM 823 C CA . LYS A 1 104 ? 45.247 12.966 28.495 1.000 16.013 104 LYS A CA 1
ATOM 824 C C . LYS A 1 104 ? 46.667 13.517 28.260 1.000 14.988 104 LYS A C 1
ATOM 825 O O . LYS A 1 104 ? 47.630 12.734 28.394 1.000 16.955 104 LYS A O 1
ATOM 831 N N . GLU A 1 105 ? 46.732 14.800 28.033 1.000 15.936 105 GLU A N 1
ATOM 832 C CA . GLU A 1 105 ? 48.047 15.450 27.698 1.000 17.994 105 GLU A CA 1
ATOM 833 C C . GLU A 1 105 ? 48.987 15.494 28.902 1.000 18.602 105 GLU A C 1
ATOM 834 O O . GLU A 1 105 ? 50.196 15.349 28.741 1.000 18.696 105 GLU A O 1
ATOM 840 N N . ALA A 1 106 ? 48.454 15.716 30.108 1.000 16.967 106 ALA A N 1
ATOM 841 C CA . ALA A 1 106 ? 49.297 16.077 31.273 1.000 16.010 106 ALA A CA 1
ATOM 842 C C . ALA A 1 106 ? 48.586 15.672 32.571 1.000 15.572 106 ALA A C 1
ATOM 843 O O . ALA A 1 106 ? 47.352 15.495 32.580 1.000 15.943 106 ALA A O 1
ATOM 845 N N . ALA A 1 107 ? 49.339 15.559 33.629 1.000 14.213 107 ALA A N 1
ATOM 846 C CA . ALA A 1 107 ? 48.762 15.301 34.980 1.000 13.288 107 ALA A CA 1
ATOM 847 C C . ALA A 1 107 ? 49.616 16.030 35.995 1.000 14.762 107 ALA A C 1
ATOM 848 O O . ALA A 1 107 ? 50.851 16.266 35.800 1.000 14.577 107 ALA A O 1
ATOM 850 N N . ILE A 1 108 ? 49.020 16.310 37.144 1.000 13.188 108 ILE A N 1
ATOM 851 C CA . ILE A 1 108 ? 49.684 16.854 38.352 1.000 13.998 108 ILE A CA 1
ATOM 852 C C . ILE A 1 108 ? 49.325 15.953 39.521 1.000 14.418 108 ILE A C 1
ATOM 853 O O . ILE A 1 108 ? 48.152 15.606 39.686 1.000 13.591 108 ILE A O 1
ATOM 858 N N . LEU A 1 109 ? 50.336 15.488 40.221 1.000 12.702 109 LEU A N 1
ATOM 859 C CA . LEU A 1 109 ? 50.130 14.679 41.450 1.000 13.622 109 LEU A CA 1
ATOM 860 C C . LEU A 1 109 ? 49.722 15.597 42.598 1.000 14.953 109 LEU A C 1
ATOM 861 O O . LEU A 1 109 ? 50.302 16.665 42.770 1.000 16.217 109 LEU A O 1
ATOM 866 N N . PHE A 1 110 ? 48.964 15.041 43.526 1.000 13.936 110 PHE A N 1
ATOM 867 C CA . PHE A 1 110 ? 48.738 15.573 44.873 1.000 13.574 110 PHE A CA 1
ATOM 868 C C . PHE A 1 110 ? 49.087 14.516 45.902 1.000 12.695 110 PHE A C 1
ATOM 869 O O . PHE A 1 110 ? 49.180 13.336 45.605 1.000 13.556 110 PHE A O 1
ATOM 877 N N A SER A 1 111 ? 49.347 14.924 47.155 0.500 13.521 111 SER A N 1
ATOM 878 N N B SER A 1 111 ? 49.187 14.968 47.150 0.500 14.143 111 SER A N 1
ATOM 879 C CA A SER A 1 111 ? 49.817 13.958 48.177 0.500 13.243 111 SER A CA 1
ATOM 880 C CA B SER A 1 111 ? 49.715 14.134 48.246 0.500 14.019 111 SER A CA 1
ATOM 881 C C A SER A 1 111 ? 48.679 13.095 48.744 0.500 12.170 111 SER A C 1
ATOM 882 C C B SER A 1 111 ? 48.671 13.160 48.787 0.500 12.694 111 SER A C 1
ATOM 883 O O A SER A 1 111 ? 48.995 12.075 49.375 0.500 13.443 111 SER A O 1
ATOM 884 O O B SER A 1 111 ? 49.044 12.147 49.394 0.500 14.272 111 SER A O 1
ATOM 889 N N . THR A 1 112 ? 47.415 13.435 48.476 1.000 12.534 112 THR A N 1
ATOM 890 C CA . THR A 1 112 ? 46.257 12.543 48.772 1.000 12.982 112 THR A CA 1
ATOM 891 C C . THR A 1 112 ? 45.283 12.680 47.646 1.000 13.114 112 THR A C 1
ATOM 892 O O . THR A 1 112 ? 45.210 13.715 46.955 1.000 12.743 112 THR A O 1
ATOM 896 N N . GLY A 1 113 ? 44.411 11.688 47.546 1.000 13.181 113 GLY A N 1
ATOM 897 C CA . GLY A 1 113 ? 43.218 11.799 46.693 1.000 14.137 113 GLY A CA 1
ATOM 898 C C . GLY A 1 113 ? 42.322 12.968 47.091 1.000 12.260 113 GLY A C 1
ATOM 899 O O . GLY A 1 113 ? 41.817 13.785 46.307 1.000 13.411 113 GLY A O 1
ATOM 900 N N . PHE A 1 114 ? 42.110 13.097 48.400 1.000 12.688 114 PHE A N 1
ATOM 901 C CA . PHE A 1 114 ? 41.281 14.190 48.960 1.000 12.729 114 PHE A CA 1
ATOM 902 C C . PHE A 1 114 ? 41.735 15.569 48.439 1.000 11.875 114 PHE A C 1
ATOM 903 O O . PHE A 1 114 ? 40.939 16.356 47.955 1.000 12.400 114 PHE A O 1
ATOM 911 N N . GLN A 1 115 ? 43.058 15.775 48.511 1.000 12.489 115 GLN A N 1
ATOM 912 C CA . GLN A 1 115 ? 43.659 17.056 48.065 1.000 11.898 115 GLN A CA 1
ATOM 913 C C . GLN A 1 115 ? 43.582 17.173 46.523 1.000 12.269 115 GLN A C 1
ATOM 914 O O . GLN A 1 115 ? 43.571 18.282 46.063 1.000 13.200 115 GLN A O 1
ATOM 920 N N . SER A 1 116 ? 43.532 16.067 45.797 1.000 13.136 116 SER A N 1
ATOM 921 C CA . SER A 1 116 ? 43.398 16.066 44.326 1.000 12.604 116 SER A CA 1
ATOM 922 C C . SER A 1 116 ? 42.040 16.665 43.937 1.000 14.100 116 SER A C 1
ATOM 923 O O . SER A 1 116 ? 41.935 17.322 42.868 1.000 16.443 116 SER A O 1
ATOM 926 N N . ASN A 1 117 ? 40.947 16.465 44.695 1.000 12.307 117 ASN A N 1
ATOM 927 C CA . ASN A 1 117 ? 39.687 17.183 44.462 1.000 12.322 117 ASN A CA 1
ATOM 928 C C . ASN A 1 117 ? 39.765 18.658 44.868 1.000 12.860 117 ASN A C 1
ATOM 929 O O . ASN A 1 117 ? 39.252 19.457 44.177 1.000 13.674 117 ASN A O 1
ATOM 934 N N . LEU A 1 118 ? 40.404 18.924 46.013 1.000 13.351 118 LEU A N 1
ATOM 935 C CA . LEU A 1 118 ? 40.426 20.311 46.505 1.000 13.872 118 LEU A CA 1
ATOM 936 C C . LEU A 1 118 ? 41.075 21.194 45.429 1.000 14.112 118 LEU A C 1
ATOM 937 O O . LEU A 1 118 ? 40.629 22.326 45.313 1.000 15.288 118 LEU A O 1
ATOM 942 N N . GLY A 1 119 ? 42.078 20.687 44.727 1.000 13.621 119 GLY A N 1
ATOM 943 C CA . GLY A 1 119 ? 42.888 21.579 43.853 1.000 14.650 119 GLY A CA 1
ATOM 944 C C . GLY A 1 119 ? 42.039 22.152 42.734 1.000 13.900 119 GLY A C 1
ATOM 945 O O . GLY A 1 119 ? 41.795 23.372 42.706 1.000 14.231 119 GLY A O 1
ATOM 946 N N . PRO A 1 120 ? 41.506 21.361 41.799 1.000 13.701 120 PRO A N 1
ATOM 947 C CA . PRO A 1 120 ? 40.724 21.915 40.685 1.000 14.123 120 PRO A CA 1
ATOM 948 C C . PRO A 1 120 ? 39.411 22.588 41.078 1.000 14.380 120 PRO A C 1
ATOM 949 O O . PRO A 1 120 ? 38.981 23.562 40.499 1.000 15.011 120 PRO A O 1
ATOM 953 N N . LEU A 1 121 ? 38.705 22.033 42.067 1.000 14.366 121 LEU A N 1
ATOM 954 C CA . LEU A 1 121 ? 37.410 22.599 42.475 1.000 14.987 121 LEU A CA 1
ATOM 955 C C . LEU A 1 121 ? 37.610 23.940 43.150 1.000 14.494 121 LEU A C 1
ATOM 956 O O . LEU A 1 121 ? 36.750 24.799 43.050 1.000 15.578 121 LEU A O 1
ATOM 961 N N . SER A 1 122 ? 38.764 24.179 43.817 1.000 12.831 122 SER A N 1
ATOM 962 C CA . SER A 1 122 ? 38.961 25.461 44.506 1.000 15.085 122 SER A CA 1
ATOM 963 C C . SER A 1 122 ? 39.367 26.591 43.562 1.000 14.330 122 SER A C 1
ATOM 964 O O . SER A 1 122 ? 39.037 27.733 43.912 1.000 15.321 122 SER A O 1
ATOM 967 N N . CYS A 1 123 ? 40.023 26.284 42.441 1.000 14.589 123 CYS A N 1
ATOM 968 C CA . CYS A 1 123 ? 40.762 27.367 41.714 1.000 15.493 123 CYS A CA 1
ATOM 969 C C . CYS A 1 123 ? 40.317 27.571 40.265 1.000 17.076 123 CYS A C 1
ATOM 970 O O . CYS A 1 123 ? 40.843 28.493 39.649 1.000 17.873 123 CYS A O 1
ATOM 973 N N . LEU A 1 124 ? 39.420 26.812 39.674 1.000 17.161 124 LEU A N 1
ATOM 974 C CA . LEU A 1 124 ? 39.067 27.015 38.235 1.000 17.567 124 LEU A CA 1
ATOM 975 C C . LEU A 1 124 ? 37.838 27.914 38.126 1.000 19.615 124 LEU A C 1
ATOM 976 O O . LEU A 1 124 ? 37.893 28.961 37.461 1.000 22.505 124 LEU A O 1
ATOM 981 N N . MET A 1 125 ? 36.729 27.596 38.789 1.000 18.095 125 MET A N 1
ATOM 982 C CA . MET A 1 125 ? 35.515 28.467 38.814 1.000 19.008 125 MET A CA 1
ATOM 983 C C . MET A 1 125 ? 35.653 29.521 39.928 1.000 20.966 125 MET A C 1
ATOM 984 O O . MET A 1 125 ? 35.977 29.172 41.106 1.000 20.733 125 MET A O 1
ATOM 989 N N . GLY A 1 126 ? 35.341 30.779 39.632 1.000 22.463 126 GLY A N 1
ATOM 990 C CA . GLY A 1 126 ? 35.460 31.870 40.616 1.000 24.651 126 GLY A CA 1
ATOM 991 C C . GLY A 1 126 ? 34.168 32.620 40.849 1.000 25.454 126 GLY A C 1
ATOM 992 O O . GLY A 1 126 ? 33.081 32.068 40.656 1.000 24.005 126 GLY A O 1
ATOM 993 N N . ARG A 1 127 ? 34.285 33.847 41.326 1.000 24.875 127 ARG A N 1
ATOM 994 C CA . ARG A 1 127 ? 33.142 34.748 41.487 1.000 24.647 127 ARG A CA 1
ATOM 995 C C . ARG A 1 127 ? 32.337 34.731 40.185 1.000 25.225 127 ARG A C 1
ATOM 996 O O . ARG A 1 127 ? 32.896 34.766 39.070 1.000 29.343 127 ARG A O 1
ATOM 1004 N N . ASN A 1 128 ? 31.033 34.680 40.328 1.000 28.879 128 ASN A N 1
ATOM 1005 C CA . ASN A 1 128 ? 30.125 34.743 39.157 1.000 29.274 128 ASN A CA 1
ATOM 1006 C C . ASN A 1 128 ? 30.107 33.440 38.351 1.000 25.077 128 ASN A C 1
ATOM 1007 O O . ASN A 1 128 ? 29.354 33.424 37.399 1.000 24.076 128 ASN A O 1
ATOM 1012 N N . ASP A 1 129 ? 30.894 32.398 38.676 1.000 21.904 129 ASP A N 1
ATOM 1013 C CA . ASP A 1 129 ? 30.830 31.073 38.009 1.000 21.000 129 ASP A CA 1
ATOM 1014 C C . ASP A 1 129 ? 30.056 30.070 38.893 1.000 17.927 129 ASP A C 1
ATOM 1015 O O . ASP A 1 129 ? 29.634 30.396 40.008 1.000 17.035 129 ASP A O 1
ATOM 1020 N N . TYR A 1 130 ? 29.953 28.839 38.392 1.000 19.074 130 TYR A N 1
ATOM 1021 C CA . TYR A 1 130 ? 29.084 27.805 39.016 1.000 18.613 130 TYR A CA 1
ATOM 1022 C C . TYR A 1 130 ? 29.769 26.455 38.952 1.000 18.193 130 TYR A C 1
ATOM 1023 O O . TYR A 1 130 ? 30.439 26.085 37.971 1.000 18.506 130 TYR A O 1
ATOM 1032 N N . ILE A 1 131 ? 29.592 25.736 40.062 1.000 17.362 131 ILE A N 1
ATOM 1033 C CA . ILE A 1 131 ? 29.935 24.306 40.167 1.000 16.709 131 ILE A CA 1
ATOM 1034 C C . ILE A 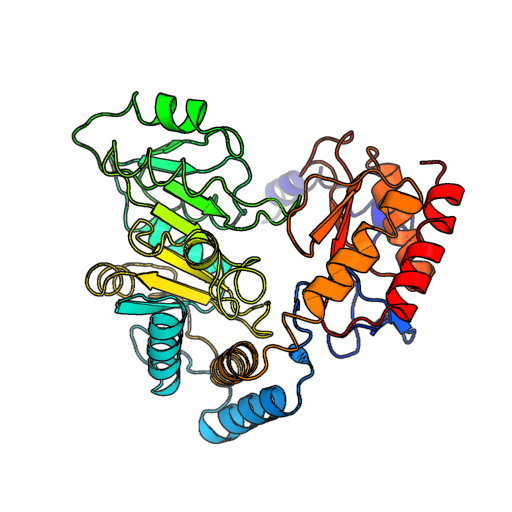1 131 ? 28.636 23.504 40.406 1.000 15.491 131 ILE A C 1
ATOM 1035 O O . ILE A 1 131 ? 27.899 23.837 41.321 1.000 16.070 131 ILE A O 1
ATOM 1040 N N . LEU A 1 132 ? 28.451 22.466 39.585 1.000 16.439 132 LEU A N 1
ATOM 1041 C CA . LEU A 1 132 ? 27.280 21.577 39.683 1.000 18.544 132 LEU A CA 1
ATOM 1042 C C . LEU A 1 132 ? 27.738 20.210 40.124 1.000 16.418 132 LEU A C 1
ATOM 1043 O O . LEU A 1 132 ? 28.609 19.639 39.499 1.000 16.689 132 LEU A O 1
ATOM 1048 N N . LEU A 1 133 ? 27.205 19.791 41.270 1.000 15.269 133 LEU A N 1
ATOM 1049 C CA . LEU A 1 133 ? 27.602 18.587 41.967 1.000 14.435 133 LEU A CA 1
ATOM 1050 C C . LEU A 1 133 ? 26.446 17.589 42.074 1.000 15.070 133 LEU A C 1
ATOM 1051 O O . LEU A 1 133 ? 25.390 17.962 42.561 1.000 16.766 133 LEU A O 1
ATOM 1056 N N . ASP A 1 134 ? 26.715 16.368 41.713 1.000 15.812 134 ASP A N 1
ATOM 1057 C CA . ASP A 1 134 ? 25.774 15.287 42.086 1.000 15.222 134 ASP A CA 1
ATOM 1058 C C . ASP A 1 134 ? 25.653 15.343 43.599 1.000 15.384 134 ASP A C 1
ATOM 1059 O O . ASP A 1 134 ? 26.655 15.298 44.301 1.000 16.121 134 ASP A O 1
ATOM 1064 N N . GLU A 1 135 ? 24.438 15.217 44.125 1.000 16.580 135 GLU A N 1
ATOM 1065 C CA . GLU A 1 135 ? 24.219 15.290 45.586 1.000 16.285 135 GLU A CA 1
ATOM 1066 C C . GLU A 1 135 ? 24.950 14.171 46.349 1.000 16.687 135 GLU A C 1
ATOM 1067 O O . GLU A 1 135 ? 25.209 14.368 47.556 1.000 17.696 135 GLU A O 1
ATOM 1073 N N . ARG A 1 136 ? 25.280 13.063 45.731 1.000 16.183 136 ARG A N 1
ATOM 1074 C CA . ARG A 1 136 ? 25.987 11.928 46.400 1.000 15.850 136 ARG A CA 1
ATOM 1075 C C . ARG A 1 136 ? 27.498 11.990 46.196 1.000 14.913 136 ARG A C 1
ATOM 1076 O O . ARG A 1 136 ? 28.179 11.067 46.615 1.000 16.520 136 ARG A O 1
ATOM 1084 N N . ASP A 1 137 ? 27.972 13.111 45.657 1.000 16.147 137 ASP A N 1
ATOM 1085 C CA . ASP A 1 137 ? 29.433 13.242 45.419 1.000 14.668 137 ASP A CA 1
ATOM 1086 C C . ASP A 1 137 ? 30.218 13.057 46.727 1.000 14.633 137 ASP A C 1
ATOM 1087 O O . ASP A 1 137 ? 29.770 13.453 47.832 1.000 16.065 137 ASP A O 1
ATOM 1092 N N . HIS A 1 138 ? 31.431 12.567 46.606 1.000 14.604 138 HIS A N 1
ATOM 1093 C CA . HIS A 1 138 ? 32.327 12.332 47.747 1.000 14.096 138 HIS A CA 1
ATOM 1094 C C . HIS A 1 138 ? 32.541 13.628 48.533 1.000 14.431 138 HIS A C 1
ATOM 1095 O O . HIS A 1 138 ? 32.514 14.738 47.999 1.000 13.932 138 HIS A O 1
ATOM 1102 N N . ALA A 1 139 ? 32.737 13.464 49.838 1.000 15.445 139 ALA A N 1
ATOM 1103 C CA . ALA A 1 139 ? 32.971 14.605 50.753 1.000 14.991 139 ALA A CA 1
ATOM 1104 C C . ALA A 1 139 ? 34.046 15.531 50.203 1.000 14.085 139 ALA A C 1
ATOM 1105 O O . ALA A 1 139 ? 33.951 16.735 50.411 1.000 14.987 139 ALA A O 1
ATOM 1107 N N . SER A 1 140 ? 35.105 14.991 49.632 1.000 13.510 140 SER A N 1
ATOM 1108 C CA . SER A 1 140 ? 36.250 15.860 49.197 1.000 13.971 140 SER A CA 1
ATOM 1109 C C . SER A 1 140 ? 35.825 16.766 48.062 1.000 14.223 140 SER A C 1
ATOM 1110 O O . SER A 1 140 ? 36.416 17.847 47.877 1.000 14.298 140 SER A O 1
ATOM 1113 N N . ILE A 1 141 ? 34.868 16.332 47.234 1.000 13.236 141 ILE A N 1
ATOM 1114 C CA . ILE A 1 141 ? 34.314 17.173 46.157 1.000 13.236 141 ILE A CA 1
ATOM 1115 C C . ILE A 1 141 ? 33.477 18.290 46.739 1.000 13.619 141 ILE A C 1
ATOM 1116 O O . ILE A 1 141 ? 33.594 19.438 46.329 1.000 14.201 141 ILE A O 1
ATOM 1121 N N A ILE A 1 142 ? 32.622 17.952 47.712 0.500 13.350 142 ILE A N 1
ATOM 1122 N N B ILE A 1 142 ? 32.575 18.019 47.709 0.500 13.576 142 ILE A N 1
ATOM 1123 C CA A ILE A 1 142 ? 31.821 18.952 48.457 0.500 14.541 142 ILE A CA 1
ATOM 1124 C CA B ILE A 1 142 ? 31.806 19.136 48.335 0.500 15.266 142 ILE A CA 1
ATOM 1125 C C A ILE A 1 142 ? 32.774 20.015 49.027 0.500 13.811 142 ILE A C 1
ATOM 1126 C C B ILE A 1 142 ? 32.805 20.086 49.004 0.500 13.875 142 ILE A C 1
ATOM 1127 O O A ILE A 1 142 ? 32.573 21.220 48.788 0.500 14.650 142 ILE A O 1
ATOM 1128 O O B ILE A 1 142 ? 32.624 21.304 48.853 0.500 14.500 142 ILE A O 1
ATOM 1137 N N . ASP A 1 143 ? 33.811 19.563 49.698 1.000 14.565 143 ASP A N 1
ATOM 1138 C CA . ASP A 1 143 ? 34.749 20.464 50.402 1.000 13.831 143 ASP A CA 1
ATOM 1139 C C . ASP A 1 143 ? 35.546 21.260 49.376 1.000 13.146 143 ASP A C 1
ATOM 1140 O O . ASP A 1 143 ? 35.660 22.501 49.525 1.000 13.518 143 ASP A O 1
ATOM 1145 N N . GLY A 1 144 ? 36.026 20.618 48.316 1.000 13.962 144 GLY A N 1
ATOM 1146 C CA . GLY A 1 144 ? 36.780 21.361 47.294 1.000 15.039 144 GLY A CA 1
ATOM 1147 C C . GLY A 1 144 ? 35.956 22.490 46.708 1.000 15.386 144 GLY A C 1
ATOM 1148 O O . GLY A 1 144 ? 36.447 23.612 46.445 1.000 15.896 144 GLY A O 1
ATOM 1149 N N A SER A 1 145 ? 34.672 22.237 46.431 0.500 13.815 145 SER A N 1
ATOM 1150 N N B SER A 1 145 ? 34.672 22.220 46.432 0.500 16.346 145 SER A N 1
ATOM 1151 C CA A SER A 1 145 ? 33.788 23.256 45.828 0.500 13.347 145 SER A CA 1
ATOM 1152 C CA B SER A 1 145 ? 33.748 23.220 45.854 0.500 17.470 145 SER A CA 1
ATOM 1153 C C A SER A 1 145 ? 33.533 24.394 46.823 0.500 13.464 145 SER A C 1
ATOM 1154 C C B SER A 1 145 ? 33.557 24.384 46.820 0.500 15.627 145 SER A C 1
ATOM 1155 O O A SER A 1 145 ? 33.399 25.569 46.397 0.500 14.449 145 SER A O 1
ATOM 1156 O O B SER A 1 145 ? 33.456 25.542 46.347 0.500 17.040 145 SER A O 1
ATOM 1161 N N . ARG A 1 146 ? 33.445 24.095 48.126 1.000 15.997 146 ARG A N 1
ATOM 1162 C CA . ARG A 1 146 ? 33.245 25.155 49.139 1.000 17.309 146 ARG A CA 1
ATOM 1163 C C . ARG A 1 146 ? 34.493 26.026 49.229 1.000 16.553 146 ARG A C 1
ATOM 1164 O O . ARG A 1 146 ? 34.355 27.174 49.591 1.000 18.054 146 ARG A O 1
ATOM 1172 N N . LEU A 1 147 ? 35.645 25.498 48.859 1.000 16.213 147 LEU A N 1
ATOM 1173 C CA . LEU A 1 147 ? 36.889 26.327 48.823 1.000 15.976 147 LEU A CA 1
ATOM 1174 C C . LEU A 1 1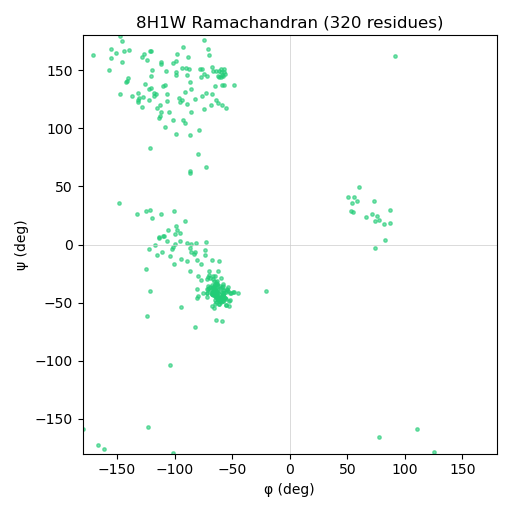47 ? 36.917 27.232 47.592 1.000 18.686 147 LEU A C 1
ATOM 1175 O O . LEU A 1 147 ? 37.705 28.171 47.586 1.000 18.770 147 LEU A O 1
ATOM 1180 N N . SER A 1 148 ? 36.112 27.004 46.566 1.000 16.024 148 SER A N 1
ATOM 1181 C CA . SER A 1 148 ? 36.019 27.972 45.445 1.000 17.433 148 SER A CA 1
ATOM 1182 C C . SER A 1 148 ? 35.305 29.233 45.915 1.000 17.139 148 SER A C 1
ATOM 1183 O O . SER A 1 148 ? 34.657 29.281 47.022 1.000 17.921 148 SER A O 1
ATOM 1186 N N . PHE A 1 149 ? 35.382 30.263 45.082 1.000 16.871 149 PHE A N 1
ATOM 1187 C CA . PHE A 1 149 ? 34.586 31.490 45.265 1.000 18.089 149 PHE A CA 1
ATOM 1188 C C . PHE A 1 149 ? 33.335 31.483 44.377 1.000 19.904 149 PHE A C 1
ATOM 1189 O O . PHE A 1 149 ? 32.690 32.549 44.253 1.000 22.102 149 PHE A O 1
ATOM 1197 N N . SER A 1 150 ? 32.968 30.314 43.843 1.000 17.510 150 SER A N 1
ATOM 1198 C CA . SER A 1 150 ? 31.827 30.137 42.894 1.000 17.859 150 SER A CA 1
ATOM 1199 C C . SER A 1 150 ? 30.568 29.769 43.701 1.000 17.804 150 SER A C 1
ATOM 1200 O O . SER A 1 150 ? 30.624 29.506 44.903 1.000 20.789 150 SER A O 1
ATOM 1203 N N . LYS A 1 151 ? 29.429 29.781 43.002 1.000 19.590 151 LYS A N 1
ATOM 1204 C CA . LYS A 1 151 ? 28.148 29.310 43.554 1.000 21.044 151 LYS A CA 1
ATOM 1205 C C . LYS A 1 151 ? 28.023 27.808 43.263 1.000 16.829 151 LYS A C 1
ATOM 1206 O O . LYS A 1 151 ? 28.106 27.410 42.121 1.000 20.000 151 LYS A O 1
ATOM 1212 N N . VAL A 1 152 ? 27.895 27.053 44.320 1.000 18.318 152 VAL A N 1
ATOM 1213 C CA . VAL A 1 152 ? 27.809 25.575 44.255 1.000 17.476 152 VAL A CA 1
ATOM 1214 C C . VAL A 1 152 ? 26.342 25.146 44.277 1.000 20.235 152 VAL A C 1
ATOM 1215 O O . VAL A 1 152 ? 25.591 25.546 45.193 1.000 20.404 152 VAL A O 1
ATOM 1219 N N . ILE A 1 153 ? 25.978 24.350 43.281 1.000 19.408 153 ILE A N 1
ATOM 1220 C CA . ILE A 1 153 ? 24.565 23.913 43.105 1.000 19.141 153 ILE A CA 1
ATOM 1221 C C . ILE A 1 153 ? 24.582 22.399 43.079 1.000 18.667 153 ILE A C 1
ATOM 1222 O O . ILE A 1 153 ? 25.318 21.814 42.261 1.000 19.473 153 ILE A O 1
ATOM 1227 N N A LYS A 1 154 ? 23.831 21.738 43.965 0.500 19.379 154 LYS A N 1
ATOM 1228 N N B LYS A 1 154 ? 23.769 21.754 43.917 0.500 19.809 154 LYS A N 1
ATOM 1229 C CA A LYS A 1 154 ? 23.699 20.274 43.885 0.500 18.795 154 LYS A CA 1
ATOM 1230 C CA B LYS A 1 154 ? 23.672 20.285 43.969 0.500 19.245 154 LYS A CA 1
ATOM 1231 C C A LYS A 1 154 ? 22.523 19.922 42.973 0.500 18.900 154 LYS A C 1
ATOM 1232 C C B LYS A 1 154 ? 22.480 19.826 43.121 0.500 18.648 154 LYS A C 1
ATOM 1233 O O A LYS A 1 154 ? 21.568 20.712 42.847 0.500 20.803 154 LYS A O 1
ATOM 1234 O O B LYS A 1 154 ? 21.430 20.417 43.252 0.500 19.107 154 LYS A O 1
ATOM 1245 N N . TYR A 1 155 ? 22.662 18.785 42.312 1.000 19.193 155 TYR A N 1
ATOM 1246 C CA . TYR A 1 155 ? 21.569 18.182 41.498 1.000 17.778 155 TYR A CA 1
ATOM 1247 C C . TYR A 1 155 ? 21.299 16.780 42.014 1.000 15.796 155 TYR A C 1
ATOM 1248 O O . TYR A 1 155 ? 22.090 16.134 42.685 1.000 17.764 155 TYR A O 1
ATOM 1257 N N . GLY A 1 156 ? 20.050 16.326 41.739 1.000 17.649 156 GLY A N 1
ATOM 1258 C CA . GLY A 1 156 ? 19.594 15.024 42.205 1.000 17.638 156 GLY A CA 1
ATOM 1259 C C . GLY A 1 156 ? 20.471 13.909 41.706 1.000 16.156 156 GLY A C 1
ATOM 1260 O O . GLY A 1 156 ? 20.997 13.985 40.598 1.000 19.032 156 GLY A O 1
ATOM 1261 N N . HIS A 1 157 ? 20.664 12.894 42.503 1.000 17.697 157 HIS A N 1
ATOM 1262 C CA . HIS A 1 157 ? 21.613 11.795 42.226 1.000 18.432 157 HIS A CA 1
ATOM 1263 C C . HIS A 1 157 ? 21.310 11.168 40.866 1.000 19.333 157 HIS A C 1
ATOM 1264 O O . HIS A 1 157 ? 20.146 10.643 40.678 1.000 20.278 157 HIS A O 1
ATOM 1271 N N . ASN A 1 158 ? 22.258 11.260 39.937 1.000 18.327 158 ASN A N 1
ATOM 1272 C CA . ASN A 1 158 ? 22.132 10.732 38.557 1.000 19.951 158 ASN A CA 1
ATOM 1273 C C . ASN A 1 158 ? 20.859 11.271 37.911 1.000 18.794 158 ASN A C 1
ATOM 1274 O O . ASN A 1 158 ? 20.349 10.611 36.950 1.000 21.887 158 ASN A O 1
ATOM 1279 N N . ASN A 1 159 ? 20.389 12.453 38.279 1.000 18.200 159 ASN A N 1
ATOM 1280 C CA . ASN A 1 159 ? 19.128 13.044 37.774 1.000 18.469 159 ASN A CA 1
ATOM 1281 C C . ASN A 1 159 ? 19.498 14.036 36.668 1.000 17.535 159 ASN A C 1
ATOM 1282 O O . ASN A 1 159 ? 19.746 15.250 36.953 1.000 18.701 159 ASN A O 1
ATOM 1287 N N . MET A 1 160 ? 19.458 13.589 35.433 1.000 19.488 160 MET A N 1
ATOM 1288 C CA . MET A 1 160 ? 19.875 14.401 34.266 1.000 20.720 160 MET A CA 1
ATOM 1289 C C . MET A 1 160 ? 18.868 15.510 33.978 1.000 22.355 160 MET A C 1
ATOM 1290 O O . MET A 1 160 ? 19.241 16.599 33.489 1.000 23.108 160 MET A O 1
ATOM 1295 N N . GLU A 1 161 ? 17.569 15.299 34.288 1.000 21.651 161 GLU A N 1
ATOM 1296 C CA . GLU A 1 161 ? 16.581 16.377 34.062 1.000 21.583 161 GLU A CA 1
ATOM 1297 C C . GLU A 1 161 ? 16.836 17.525 35.056 1.000 19.834 161 GLU A C 1
ATOM 1298 O O . GLU A 1 161 ? 16.722 18.682 34.673 1.000 21.175 161 GLU A O 1
ATOM 1304 N N . ASP A 1 162 ? 17.170 17.178 36.291 1.000 19.979 162 ASP A N 1
ATOM 1305 C CA . ASP A 1 162 ? 17.490 18.185 37.329 1.000 18.655 162 ASP A CA 1
ATOM 1306 C C . ASP A 1 162 ? 18.812 18.920 36.992 1.000 17.890 162 ASP A C 1
ATOM 1307 O O . ASP A 1 162 ? 18.840 20.151 37.013 1.000 20.587 162 ASP A O 1
ATOM 1312 N N . LEU A 1 163 ? 19.801 18.161 36.536 1.000 18.074 163 LEU A N 1
ATOM 1313 C CA . LEU A 1 163 ? 21.095 18.797 36.084 1.000 19.305 163 LEU A CA 1
ATOM 1314 C C . LEU A 1 163 ? 20.837 19.780 34.942 1.000 20.062 163 LEU A C 1
ATOM 1315 O O . LEU A 1 163 ? 21.235 20.927 35.003 1.000 20.902 163 LEU A O 1
ATOM 1320 N N . ARG A 1 164 ? 20.098 19.341 33.931 1.000 20.779 164 ARG A N 1
ATOM 1321 C CA . ARG A 1 164 ? 19.752 20.166 32.763 1.000 24.307 164 ARG A CA 1
ATOM 1322 C C . ARG A 1 164 ? 18.963 21.392 33.183 1.000 22.327 164 ARG A C 1
ATOM 1323 O O . ARG A 1 164 ? 19.317 22.455 32.696 1.000 25.575 164 ARG A O 1
ATOM 1331 N N . ALA A 1 165 ? 17.929 21.261 34.025 1.000 23.361 165 ALA A N 1
ATOM 1332 C CA . ALA A 1 165 ? 17.076 22.380 34.447 1.000 26.264 165 ALA A CA 1
ATOM 1333 C C . ALA A 1 165 ? 17.940 23.364 35.231 1.000 26.698 165 ALA A C 1
ATOM 1334 O O . ALA A 1 165 ? 17.835 24.571 34.966 1.000 29.866 165 ALA A O 1
ATOM 1336 N N . LYS A 1 166 ? 18.808 22.880 36.132 1.000 23.525 166 LYS A N 1
ATOM 1337 C CA . LYS A 1 166 ? 19.558 23.791 37.029 1.000 24.022 166 LYS A CA 1
ATOM 1338 C C . LYS A 1 166 ? 20.580 24.582 36.203 1.000 23.260 166 LYS A C 1
ATOM 1339 O O . LYS A 1 166 ? 20.755 25.777 36.520 1.000 24.961 166 LYS A O 1
ATOM 1345 N N . LEU A 1 167 ? 21.187 23.966 35.195 1.000 22.449 167 LEU A N 1
ATOM 1346 C CA . LEU A 1 167 ? 22.122 24.632 34.245 1.000 23.653 167 LEU A CA 1
ATOM 1347 C C . LEU A 1 167 ? 21.401 25.667 33.384 1.000 28.281 167 LEU A C 1
ATOM 1348 O O . LEU A 1 167 ? 21.987 26.741 33.156 1.000 28.501 167 LEU A O 1
ATOM 1353 N N A SER A 1 168 ? 20.172 25.337 32.955 0.600 29.480 168 SER A N 1
ATOM 1354 N N B SER A 1 168 ? 20.181 25.357 32.927 0.400 29.574 168 SER A N 1
ATOM 1355 C CA A SER A 1 168 ? 19.303 26.177 32.089 0.600 29.154 168 SER A CA 1
ATOM 1356 C CA B SER A 1 168 ? 19.345 26.241 32.071 0.400 29.549 168 SER A CA 1
ATOM 1357 C C A SER A 1 168 ? 19.016 27.522 32.775 0.600 29.990 168 SER A C 1
ATOM 1358 C C B SER A 1 168 ? 19.048 27.565 32.780 0.400 30.534 168 SER A C 1
ATOM 1359 O O A SER A 1 168 ? 18.829 28.536 32.079 0.600 33.795 168 SER A O 1
ATOM 1360 O O B SER A 1 168 ? 18.871 28.592 32.098 0.400 32.643 168 SER A O 1
ATOM 1365 N N . ARG A 1 169 ? 18.948 27.547 34.105 1.000 33.186 169 ARG A N 1
ATOM 1366 C CA . ARG A 1 169 ? 18.595 28.749 34.898 1.000 33.390 169 ARG A CA 1
ATOM 1367 C C . ARG A 1 169 ? 19.759 29.764 34.933 1.000 31.822 169 ARG A C 1
ATOM 1368 O O . ARG A 1 169 ? 19.518 30.919 35.360 1.000 37.541 169 ARG A O 1
ATOM 1376 N N . LEU A 1 170 ? 20.972 29.347 34.562 1.000 32.665 170 LEU A N 1
ATOM 1377 C CA . LEU A 1 170 ? 22.188 30.140 34.865 1.000 26.820 170 LEU A CA 1
ATOM 1378 C C . LEU A 1 170 ? 22.518 31.116 33.753 1.000 28.221 170 LEU A C 1
ATOM 1379 O O . LEU A 1 170 ? 22.287 30.859 32.578 1.000 29.375 170 LEU A O 1
ATOM 1384 N N . PRO A 1 171 ? 23.168 32.241 34.106 1.000 28.965 171 PRO A N 1
ATOM 1385 C CA . PRO A 1 171 ? 23.547 33.238 33.109 1.000 30.579 171 PRO A CA 1
ATOM 1386 C C . PRO A 1 171 ? 24.455 32.644 32.030 1.000 31.442 171 PRO A C 1
ATOM 1387 O O . PRO A 1 171 ? 25.333 31.874 32.385 1.000 29.864 171 PRO A O 1
ATOM 1391 N N . GLU A 1 172 ? 24.245 32.964 30.750 1.000 31.701 172 GLU A N 1
ATOM 1392 C CA . GLU A 1 172 ? 25.120 32.465 29.660 1.000 34.181 172 GLU A CA 1
ATOM 1393 C C . GLU A 1 172 ? 26.565 32.888 29.941 1.000 34.071 172 GLU A C 1
ATOM 1394 O O . GLU A 1 172 ? 27.476 32.114 29.635 1.000 34.420 172 GLU A O 1
ATOM 1400 N N . ASP A 1 173 ? 26.740 34.126 30.398 1.000 35.403 173 ASP A N 1
ATOM 1401 C CA . ASP A 1 173 ? 28.057 34.799 30.490 1.000 36.925 173 ASP A CA 1
ATOM 1402 C C . ASP A 1 173 ? 28.644 34.405 31.847 1.000 36.411 173 ASP A C 1
ATOM 1403 O O . ASP A 1 173 ? 28.832 35.282 32.723 1.000 32.504 173 ASP A O 1
ATOM 1408 N N . SER A 1 174 ? 28.855 33.107 32.033 1.000 28.618 174 SER A N 1
ATOM 1409 C CA . SER A 1 174 ? 29.421 32.560 33.289 1.000 27.242 174 SER A CA 1
ATOM 1410 C C . SER A 1 174 ? 30.035 31.203 32.953 1.000 25.256 174 SER A C 1
ATOM 1411 O O . SER A 1 174 ? 29.538 30.511 32.042 1.000 27.835 174 SER A O 1
ATOM 1414 N N . ALA A 1 175 ? 31.075 30.820 33.686 1.000 22.978 175 ALA A N 1
ATOM 1415 C CA . ALA A 1 175 ? 31.698 29.489 33.530 1.000 22.343 175 ALA A CA 1
ATOM 1416 C C . ALA A 1 175 ? 30.991 28.498 34.477 1.000 17.954 175 ALA A C 1
ATOM 1417 O O . ALA A 1 175 ? 30.579 28.895 35.571 1.000 21.720 175 ALA A O 1
ATOM 1419 N N . LYS A 1 176 ? 30.885 27.274 34.015 1.000 20.414 176 LYS A N 1
ATOM 1420 C CA . LYS A 1 176 ? 30.277 26.161 34.766 1.000 18.967 176 LYS A CA 1
ATOM 1421 C C . LYS A 1 176 ? 31.190 24.958 34.731 1.000 18.127 176 LYS A C 1
ATOM 1422 O O . LYS A 1 176 ? 31.806 24.659 33.705 1.000 19.454 176 LYS A O 1
ATOM 1428 N N A LEU A 1 177 ? 31.230 24.233 35.846 0.500 16.482 177 LEU A N 1
ATOM 1429 N N B LEU A 1 177 ? 31.214 24.226 35.850 0.500 17.365 177 LEU A N 1
ATOM 1430 C CA A LEU A 1 177 ? 31.952 22.947 35.931 0.500 15.493 177 LEU A CA 1
ATOM 1431 C CA B LEU A 1 177 ? 31.968 22.957 35.991 0.500 16.974 177 LEU A CA 1
ATOM 1432 C C A LEU A 1 177 ? 31.017 21.967 36.633 0.500 15.302 177 LEU A C 1
ATOM 1433 C C B LEU A 1 177 ? 31.060 21.933 36.678 0.500 16.195 177 LEU A C 1
ATOM 1434 O O A LEU A 1 177 ? 30.442 22.368 37.685 0.500 15.751 177 LEU A O 1
ATOM 1435 O O B LEU A 1 177 ? 30.583 22.220 37.794 0.500 16.709 177 LEU A O 1
ATOM 1444 N N . ILE A 1 178 ? 30.867 20.785 36.033 1.000 15.752 178 ILE A N 1
ATOM 1445 C CA . ILE A 1 178 ? 30.093 19.636 36.589 1.000 14.755 178 ILE A CA 1
ATOM 1446 C C . ILE A 1 178 ? 31.135 18.682 37.133 1.000 14.233 178 ILE A C 1
ATOM 1447 O O . ILE A 1 178 ? 32.071 18.299 36.392 1.000 16.122 178 ILE A O 1
ATOM 1452 N N . CYS A 1 179 ? 31.026 18.329 38.408 1.000 13.887 179 CYS A N 1
ATOM 1453 C CA . CYS A 1 179 ? 31.928 17.316 38.979 1.000 14.760 179 CYS A CA 1
ATOM 1454 C C . CYS A 1 179 ? 31.097 16.167 39.540 1.000 14.455 179 CYS A C 1
ATOM 1455 O O . CYS A 1 179 ? 30.159 16.441 40.344 1.000 14.875 179 CYS A O 1
ATOM 1458 N N . THR A 1 180 ? 31.501 14.952 39.225 1.000 13.949 180 THR A N 1
ATOM 1459 C CA . THR A 1 180 ? 30.779 13.737 39.608 1.000 13.869 180 THR A CA 1
ATOM 1460 C C . THR A 1 180 ? 31.743 12.660 39.997 1.000 13.892 180 THR A C 1
ATOM 1461 O O . THR A 1 180 ? 32.803 12.507 39.363 1.000 13.341 180 THR A O 1
ATOM 1465 N N . ASP A 1 181 ? 31.402 11.843 40.997 1.000 13.979 181 ASP A N 1
ATOM 1466 C CA . ASP A 1 181 ? 32.063 10.542 41.163 1.000 14.084 181 ASP A CA 1
ATOM 1467 C C . ASP A 1 181 ? 31.821 9.730 39.871 1.000 14.243 181 ASP A C 1
ATOM 1468 O O . ASP A 1 181 ? 30.746 9.945 39.233 1.000 14.388 181 ASP A O 1
ATOM 1473 N N . GLY A 1 182 ? 32.741 8.862 39.546 1.000 15.008 182 GLY A N 1
ATOM 1474 C CA . GLY A 1 182 ? 32.562 7.889 38.450 1.000 14.811 182 GLY A CA 1
ATOM 1475 C C . GLY A 1 182 ? 31.787 6.715 38.930 1.000 15.875 182 GLY A C 1
ATOM 1476 O O . GLY A 1 182 ? 30.656 6.558 38.492 1.000 17.999 182 GLY A O 1
ATOM 1477 N N . ILE A 1 183 ? 32.390 5.909 39.755 1.000 15.442 183 ILE A N 1
ATOM 1478 C CA . ILE A 1 183 ? 31.677 4.966 40.657 1.000 15.026 183 ILE A CA 1
ATOM 1479 C C . ILE A 1 183 ? 31.494 5.668 42.014 1.000 14.640 183 ILE A C 1
ATOM 1480 O O . ILE A 1 183 ? 32.486 6.137 42.643 1.000 15.879 183 ILE A O 1
ATOM 1485 N N . PHE A 1 184 ? 30.248 5.743 42.450 1.000 15.698 184 PHE A N 1
ATOM 1486 C CA . PHE A 1 184 ? 29.848 6.304 43.780 1.000 16.444 184 PHE A CA 1
ATOM 1487 C C . PHE A 1 184 ? 30.156 5.301 44.922 1.000 19.990 184 PHE A C 1
ATOM 1488 O O . PHE A 1 184 ? 29.711 4.159 44.829 1.000 21.490 184 PHE A O 1
ATOM 1496 N N . SER A 1 185 ? 30.888 5.762 45.980 1.000 23.403 185 SER A N 1
ATOM 1497 C CA A SER A 1 185 ? 31.375 4.966 47.156 0.500 26.704 185 SER A CA 1
ATOM 1498 C CA B SER A 1 185 ? 31.405 4.906 47.097 0.500 27.764 185 SER A CA 1
ATOM 1499 C C . SER A 1 185 ? 30.262 4.113 47.778 1.000 26.890 185 SER A C 1
ATOM 1500 O O . SER A 1 185 ? 30.462 2.881 48.083 1.000 29.932 185 SER A O 1
ATOM 1505 N N A MET A 1 186 ? 29.146 4.776 48.080 0.500 27.404 186 MET A N 1
ATOM 1506 N N B MET A 1 186 ? 29.090 4.669 48.036 0.500 25.165 186 MET A N 1
ATOM 1507 C CA A MET A 1 186 ? 28.102 4.197 48.969 0.500 28.682 186 MET A CA 1
ATOM 1508 C CA B MET A 1 186 ? 28.192 4.034 49.038 0.500 24.463 186 MET A CA 1
ATOM 1509 C C A MET A 1 186 ? 27.508 2.949 48.313 0.500 26.712 186 MET A C 1
ATOM 1510 C C B MET A 1 186 ? 27.314 2.925 48.427 0.500 23.958 186 MET A C 1
ATOM 1511 O O A MET A 1 186 ? 27.864 1.843 48.778 0.500 27.875 186 MET A O 1
ATOM 1512 O O B MET A 1 186 ? 27.170 1.850 49.096 0.500 21.990 186 MET A O 1
ATOM 1521 N N . GLU A 1 187 ? 26.710 3.145 47.248 1.000 23.179 187 GLU A N 1
ATOM 1522 C CA . GLU A 1 187 ? 25.853 2.120 46.615 1.000 25.964 187 GLU A CA 1
ATOM 1523 C C . GLU A 1 187 ? 26.601 1.477 45.446 1.000 22.386 187 GLU A C 1
ATOM 1524 O O . GLU A 1 187 ? 26.118 0.457 44.942 1.000 23.221 187 GLU A O 1
ATOM 1530 N N . GLY A 1 188 ? 27.790 1.989 45.065 1.000 21.284 188 GLY A N 1
ATOM 1531 C CA . GLY A 1 188 ? 28.585 1.298 44.028 1.000 18.748 188 GLY A CA 1
ATOM 1532 C C . GLY A 1 188 ? 28.023 1.466 42.605 1.000 17.134 188 GLY A C 1
ATOM 1533 O O . GLY A 1 188 ? 28.421 0.666 41.733 1.000 17.564 188 GLY A O 1
ATOM 1534 N N . ASP A 1 189 ? 27.194 2.472 42.362 1.000 16.620 189 ASP A N 1
ATOM 1535 C CA . ASP A 1 189 ? 26.545 2.764 41.065 1.000 16.826 189 ASP A CA 1
ATOM 1536 C C . ASP A 1 189 ? 27.448 3.664 40.212 1.000 18.152 189 ASP A C 1
ATOM 1537 O O . ASP A 1 189 ? 28.336 4.337 40.726 1.000 16.875 189 ASP A O 1
ATOM 1542 N N . ILE A 1 190 ? 27.185 3.698 38.917 1.000 17.507 190 ILE A N 1
ATOM 1543 C CA . ILE A 1 190 ? 28.015 4.427 37.914 1.000 17.071 190 ILE A CA 1
ATOM 1544 C C . ILE A 1 190 ? 27.251 5.638 37.451 1.000 17.783 190 ILE A C 1
ATOM 1545 O O . ILE A 1 190 ? 26.036 5.603 37.149 1.000 17.524 190 ILE A O 1
ATOM 1550 N N . VAL A 1 191 ? 27.918 6.766 37.334 1.000 15.468 191 VAL A N 1
ATOM 1551 C CA . VAL A 1 191 ? 27.319 7.982 36.783 1.000 16.179 191 VAL A CA 1
ATOM 1552 C C . VAL A 1 191 ? 26.819 7.740 35.356 1.000 15.677 191 VAL A C 1
ATOM 1553 O O . VAL A 1 191 ? 27.451 6.965 34.630 1.000 17.505 191 VAL A O 1
ATOM 1557 N N . ASN A 1 192 ? 25.736 8.404 35.020 1.000 15.119 192 ASN A N 1
ATOM 1558 C CA . ASN A 1 192 ? 25.213 8.463 33.628 1.000 17.175 192 ASN A CA 1
ATOM 1559 C C . ASN A 1 192 ? 26.105 9.366 32.751 1.000 16.701 192 ASN A C 1
ATOM 1560 O O . ASN A 1 192 ? 25.690 10.474 32.431 1.000 18.090 192 ASN A O 1
ATOM 1565 N N . LEU A 1 193 ? 27.320 8.925 32.525 1.000 16.523 193 LEU A N 1
ATOM 1566 C CA . LEU A 1 193 ? 28.281 9.832 31.843 1.000 16.821 193 LEU A CA 1
ATOM 1567 C C . LEU A 1 193 ? 27.861 10.211 30.408 1.000 16.725 193 LEU A C 1
ATOM 1568 O O . LEU A 1 193 ? 28.017 11.382 30.028 1.000 17.373 193 LEU A O 1
ATOM 1573 N N . PRO A 1 194 ? 27.202 9.311 29.629 1.000 17.664 194 PRO A N 1
ATOM 1574 C CA . PRO A 1 194 ? 26.730 9.739 28.304 1.000 19.660 194 PRO A CA 1
ATOM 1575 C C . PRO A 1 194 ? 25.777 10.930 28.342 1.000 19.042 194 PRO A C 1
ATOM 1576 O O . PRO A 1 194 ? 25.986 11.904 27.674 1.000 19.203 194 PRO A O 1
ATOM 1580 N N A GLU A 1 195 ? 24.730 10.876 29.184 0.500 17.441 195 GLU A N 1
ATOM 1581 N N B GLU A 1 195 ? 24.746 10.887 29.197 0.500 18.448 195 GLU A N 1
ATOM 1582 C CA A GLU A 1 195 ? 23.777 12.005 29.247 0.500 19.642 195 GLU A CA 1
ATOM 1583 C CA B GLU A 1 195 ? 23.785 12.009 29.234 0.500 21.343 195 GLU A CA 1
ATOM 1584 C C A GLU A 1 195 ? 24.444 13.221 29.889 0.500 18.034 195 GLU A C 1
ATOM 1585 C C B GLU A 1 195 ? 24.406 13.228 29.921 0.500 18.952 195 GLU A C 1
ATOM 1586 O O A GLU A 1 195 ? 24.216 14.324 29.421 0.500 19.723 195 GLU A O 1
ATOM 1587 O O B GLU A 1 195 ? 24.096 14.347 29.522 0.500 20.219 195 GLU A O 1
ATOM 1598 N N . LEU A 1 196 ? 25.238 13.034 30.956 1.000 17.999 196 LEU A N 1
ATOM 1599 C CA . LEU A 1 196 ? 25.846 14.195 31.659 1.000 18.055 196 LEU A CA 1
ATOM 1600 C C . LEU A 1 196 ? 26.769 14.969 30.664 1.000 15.521 196 LEU A C 1
ATOM 1601 O O . LEU A 1 196 ? 26.660 16.208 30.621 1.000 18.103 196 LEU A O 1
ATOM 1606 N N . THR A 1 197 ? 27.573 14.252 29.891 1.000 18.302 197 THR A N 1
ATOM 1607 C CA . THR A 1 197 ? 28.486 14.873 28.909 1.000 18.902 197 THR A CA 1
ATOM 1608 C C . THR A 1 197 ? 27.673 15.486 27.771 1.000 20.539 197 THR A C 1
ATOM 1609 O O . THR A 1 197 ? 28.075 16.570 27.285 1.000 19.664 197 THR A O 1
ATOM 1613 N N A SER A 1 198 ? 26.533 14.899 27.402 0.500 20.751 198 SER A N 1
ATOM 1614 N N B SER A 1 198 ? 26.541 14.876 27.392 0.500 20.690 198 SER A N 1
ATOM 1615 C CA A SER A 1 198 ? 25.672 15.502 26.351 0.500 20.697 198 SER A CA 1
ATOM 1616 C CA B SER A 1 198 ? 25.642 15.467 26.364 0.500 20.698 198 SER A CA 1
ATOM 1617 C C A SER A 1 198 ? 25.151 16.862 26.826 0.500 20.431 198 SER A C 1
ATOM 1618 C C B SER A 1 198 ? 25.174 16.847 26.831 0.500 20.418 198 SER A C 1
ATOM 1619 O O A SER A 1 198 ? 25.167 17.841 26.058 0.500 22.178 198 SER A O 1
ATOM 1620 O O B SER A 1 198 ? 25.229 17.810 26.049 0.500 22.770 198 SER A O 1
ATOM 1625 N N . ILE A 1 199 ? 24.690 16.935 28.070 1.000 20.164 199 ILE A N 1
ATOM 1626 C CA . ILE A 1 199 ? 24.205 18.189 28.677 1.000 20.643 199 ILE A CA 1
ATOM 1627 C C . ILE A 1 199 ? 25.371 19.172 28.753 1.000 20.843 199 ILE A C 1
ATOM 1628 O O . ILE A 1 199 ? 25.150 20.372 28.517 1.000 22.246 199 ILE A O 1
ATOM 1633 N N . ALA A 1 200 ? 26.535 18.687 29.201 1.000 21.284 200 ALA A N 1
ATOM 1634 C CA . ALA A 1 200 ? 27.707 19.559 29.406 1.000 20.756 200 ALA A CA 1
ATOM 1635 C C . ALA A 1 200 ? 28.060 20.202 28.057 1.000 20.361 200 ALA A C 1
ATOM 1636 O O . ALA A 1 200 ? 28.315 21.385 28.040 1.000 20.111 200 ALA A O 1
ATOM 1638 N N . ASN A 1 201 ? 28.088 19.419 26.995 1.000 21.603 201 ASN A N 1
ATOM 1639 C CA . ASN A 1 201 ? 28.410 19.946 25.641 1.000 23.222 201 ASN A CA 1
ATOM 1640 C C . ASN A 1 201 ? 27.401 21.016 25.213 1.000 23.395 201 ASN A C 1
ATOM 1641 O O . ASN A 1 201 ? 27.827 22.033 24.637 1.000 27.401 201 ASN A O 1
ATOM 1646 N N A GLU A 1 202 ? 26.108 20.847 25.533 0.500 25.635 202 GLU A N 1
ATOM 1647 N N B GLU A 1 202 ? 26.108 20.815 25.510 0.500 25.937 202 GLU A N 1
ATOM 1648 C CA A GLU A 1 202 ? 25.046 21.820 25.159 0.500 27.230 202 GLU A CA 1
ATOM 1649 C CA B GLU A 1 202 ? 25.046 21.804 25.197 0.500 27.801 202 GLU A CA 1
ATOM 1650 C C A GLU A 1 202 ? 25.234 23.144 25.911 0.500 27.220 202 GLU A C 1
ATOM 1651 C C B GLU A 1 202 ? 25.337 23.143 25.868 0.500 27.451 202 GLU A C 1
ATOM 1652 O O A GLU A 1 202 ? 24.850 24.193 25.375 0.500 26.541 202 GLU A O 1
ATOM 1653 O O B GLU A 1 202 ? 25.116 24.176 25.225 0.500 26.919 202 GLU A O 1
ATOM 1664 N N . PHE A 1 203 ? 25.779 23.124 27.130 1.000 25.853 203 PHE A N 1
ATOM 1665 C CA . PHE A 1 203 ? 25.898 24.337 27.977 1.000 25.055 203 PHE A CA 1
ATOM 1666 C C . PHE A 1 203 ? 27.365 24.803 28.046 1.000 21.796 203 PHE A C 1
ATOM 1667 O O . PHE A 1 203 ? 27.611 25.788 28.734 1.000 25.348 203 PHE A O 1
ATOM 1675 N N . ASP A 1 204 ? 28.230 24.149 27.298 1.000 19.639 204 ASP A N 1
ATOM 1676 C CA . ASP A 1 204 ? 29.694 24.412 27.338 1.000 20.359 204 ASP A CA 1
ATOM 1677 C C . ASP A 1 204 ? 30.177 24.392 28.791 1.000 23.200 204 ASP A C 1
ATOM 1678 O O . ASP A 1 204 ? 31.044 25.194 29.166 1.000 20.494 204 ASP A O 1
ATOM 1683 N N . ALA A 1 205 ? 29.685 23.457 29.596 1.000 20.949 205 ALA A N 1
ATOM 1684 C CA . ALA A 1 205 ? 30.221 23.232 30.967 1.000 19.622 205 ALA A CA 1
ATOM 1685 C C . ALA A 1 205 ? 31.410 22.272 30.940 1.000 17.438 205 ALA A C 1
ATOM 1686 O O . ALA A 1 205 ? 31.395 21.248 30.246 1.000 19.726 205 ALA A O 1
ATOM 1688 N N . ALA A 1 206 ? 32.438 22.584 31.761 1.000 17.227 206 ALA A N 1
ATOM 1689 C CA . ALA A 1 206 ? 33.556 21.663 31.996 1.000 17.146 206 ALA A CA 1
ATOM 1690 C C . ALA A 1 206 ? 33.039 20.418 32.749 1.000 15.249 206 ALA A C 1
ATOM 1691 O O . ALA A 1 206 ? 32.059 20.560 33.519 1.000 17.043 206 ALA A O 1
ATOM 1693 N N . VAL A 1 207 ? 33.660 19.292 32.503 1.000 15.616 207 VAL A N 1
ATOM 1694 C CA . VAL A 1 207 ? 33.296 18.007 33.142 1.000 16.184 207 VAL A CA 1
ATOM 1695 C C . VAL A 1 207 ? 34.524 17.468 33.860 1.000 16.429 207 VAL A C 1
ATOM 1696 O O . VAL A 1 207 ? 35.569 17.265 33.234 1.000 15.527 207 VAL A O 1
ATOM 1700 N N . MET A 1 208 ? 34.395 17.198 35.161 1.000 14.348 208 MET A N 1
ATOM 1701 C CA . MET A 1 208 ? 35.418 16.502 35.953 1.000 15.731 208 MET A CA 1
ATOM 1702 C C . MET A 1 208 ? 34.808 15.225 36.537 1.000 13.646 208 MET A C 1
ATOM 1703 O O . MET A 1 208 ? 33.689 15.310 37.127 1.000 14.670 208 MET A O 1
ATOM 1708 N N . VAL A 1 209 ? 35.529 14.143 36.436 1.000 13.398 209 VAL A N 1
ATOM 1709 C CA . VAL A 1 209 ? 35.135 12.817 36.996 1.000 14.864 209 VAL A CA 1
ATOM 1710 C C . VAL A 1 209 ? 36.137 12.349 38.038 1.000 14.598 209 VAL A C 1
ATOM 1711 O O . VAL A 1 209 ? 37.352 12.357 37.748 1.000 16.000 209 VAL A O 1
ATOM 1715 N N . ASP A 1 210 ? 35.649 11.990 39.231 1.000 14.179 210 ASP A N 1
ATOM 1716 C CA . ASP A 1 210 ? 36.461 11.441 40.317 1.000 13.195 210 ASP A CA 1
ATOM 1717 C C . ASP A 1 210 ? 36.430 9.920 40.208 1.000 13.711 210 ASP A C 1
ATOM 1718 O O . ASP A 1 210 ? 35.349 9.323 40.505 1.000 14.330 210 ASP A O 1
ATOM 1723 N N . ASP A 1 211 ? 37.507 9.293 39.782 1.000 13.415 211 ASP A N 1
ATOM 1724 C CA . ASP A 1 211 ? 37.597 7.863 39.483 1.000 14.259 211 ASP A CA 1
ATOM 1725 C C . ASP A 1 211 ? 38.251 7.076 40.603 1.000 12.813 211 ASP A C 1
ATOM 1726 O O . ASP A 1 211 ? 38.807 5.977 40.385 1.000 13.927 211 ASP A O 1
ATOM 1731 N N . ALA A 1 212 ? 38.127 7.550 41.855 1.000 13.144 212 ALA A N 1
ATOM 1732 C CA . ALA A 1 212 ? 38.725 6.831 42.986 1.000 13.377 212 ALA A CA 1
ATOM 1733 C C . ALA A 1 212 ? 38.348 5.344 43.023 1.000 12.920 212 ALA A C 1
ATOM 1734 O O . ALA A 1 212 ? 39.172 4.491 43.302 1.000 15.435 212 ALA A O 1
ATOM 1736 N N . HIS A 1 213 ? 37.088 5.024 42.741 1.000 14.004 213 HIS A N 1
ATOM 1737 C CA . HIS A 1 213 ? 36.581 3.632 42.833 1.000 15.275 213 HIS A CA 1
ATOM 1738 C C . HIS A 1 213 ? 36.498 2.979 41.463 1.000 17.268 213 HIS A C 1
ATOM 1739 O O . HIS A 1 213 ? 36.146 1.788 41.374 1.000 18.618 213 HIS A O 1
ATOM 1746 N N A SER A 1 214 ? 36.815 3.706 40.394 0.500 15.049 214 SER A N 1
ATOM 1747 N N B SER A 1 214 ? 36.857 3.738 40.433 0.500 15.539 214 SER A N 1
ATOM 1748 C CA A SER A 1 214 ? 36.777 3.178 39.001 0.500 14.661 214 SER A CA 1
ATOM 1749 C CA B SER A 1 214 ? 36.709 3.372 39.004 0.500 15.042 214 SER A CA 1
ATOM 1750 C C A SER A 1 214 ? 38.168 2.714 38.572 0.500 14.810 214 SER A C 1
ATOM 1751 C C B SER A 1 214 ? 38.057 2.921 38.428 0.500 15.215 214 SER A C 1
ATOM 1752 O O A SER A 1 214 ? 38.335 1.629 37.916 0.500 13.454 214 SER A O 1
ATOM 1753 O O B SER A 1 214 ? 38.055 2.017 37.575 0.500 14.343 214 SER A O 1
ATOM 1758 N N . LEU A 1 215 ? 39.191 3.518 38.833 1.000 14.838 215 LEU A N 1
ATOM 1759 C CA . LEU A 1 215 ? 40.525 3.128 38.341 1.000 15.986 215 LEU A CA 1
ATOM 1760 C C . LEU A 1 215 ? 40.911 1.740 38.871 1.000 15.415 215 LEU A C 1
ATOM 1761 O O . LEU A 1 215 ? 40.854 1.467 40.102 1.000 15.125 215 LEU A O 1
ATOM 1766 N N . GLY A 1 216 ? 41.311 0.849 37.971 1.000 17.064 216 GLY A N 1
ATOM 1767 C CA . GLY A 1 216 ? 41.617 -0.544 38.287 1.000 15.902 216 GLY A CA 1
ATOM 1768 C C . GLY A 1 216 ? 40.377 -1.427 38.342 1.000 15.136 216 GLY A C 1
ATOM 1769 O O . GLY A 1 216 ? 40.508 -2.574 38.820 1.000 18.384 216 GLY A O 1
ATOM 1770 N N . VAL A 1 217 ? 39.222 -0.874 38.033 1.000 15.646 217 VAL A N 1
ATOM 1771 C CA . VAL A 1 217 ? 37.924 -1.569 38.248 1.000 16.760 217 VAL A CA 1
ATOM 1772 C C . VAL A 1 217 ? 37.215 -1.601 36.908 1.000 16.543 217 VAL A C 1
ATOM 1773 O O . VAL A 1 217 ? 36.917 -2.749 36.417 1.000 19.437 217 VAL A O 1
ATOM 1777 N N . ILE A 1 218 ? 36.902 -0.455 36.317 1.000 15.486 218 ILE A N 1
ATOM 1778 C CA . ILE A 1 218 ? 36.205 -0.352 34.996 1.000 16.432 218 ILE A CA 1
ATOM 1779 C C . ILE A 1 218 ? 37.092 0.410 34.023 1.000 17.769 218 ILE A C 1
ATOM 1780 O O . ILE A 1 218 ? 38.137 0.956 34.421 1.000 17.009 218 ILE A O 1
ATOM 1785 N N . GLY A 1 219 ? 36.719 0.319 32.738 1.000 17.684 219 GLY A N 1
ATOM 1786 C CA . GLY A 1 219 ? 37.524 0.905 31.659 1.000 18.808 219 GLY A CA 1
ATOM 1787 C C . GLY A 1 219 ? 38.523 -0.096 31.121 1.000 19.208 219 GLY A C 1
ATOM 1788 O O . GLY A 1 219 ? 38.834 -1.129 31.710 1.000 18.017 219 GLY A O 1
ATOM 1789 N N . HIS A 1 220 ? 39.034 0.202 29.936 1.000 19.871 220 HIS A N 1
ATOM 1790 C CA . HIS A 1 220 ? 40.042 -0.693 29.319 1.000 21.447 220 HIS A CA 1
ATOM 1791 C C . HIS A 1 220 ? 41.317 -0.722 30.166 1.000 19.507 220 HIS A C 1
ATOM 1792 O O . HIS A 1 220 ? 41.862 0.367 30.470 1.000 20.799 220 HIS A O 1
ATOM 1799 N N . LYS A 1 221 ? 41.721 -1.910 30.559 1.000 20.000 221 LYS A N 1
ATOM 1800 C CA . LYS A 1 221 ? 42.889 -2.176 31.416 1.000 20.321 221 LYS A CA 1
ATOM 1801 C C . LYS A 1 221 ? 42.733 -1.349 32.715 1.000 20.240 221 LYS A C 1
ATOM 1802 O O . LYS A 1 221 ? 43.751 -1.000 33.340 1.000 21.378 221 LYS A O 1
ATOM 1808 N N . GLY A 1 222 ? 41.498 -1.069 33.103 1.000 18.599 222 GLY A N 1
ATOM 1809 C CA . GLY A 1 222 ? 41.179 -0.348 34.372 1.000 18.756 222 GLY A CA 1
ATOM 1810 C C . GLY A 1 222 ? 41.297 1.165 34.290 1.000 17.775 222 GLY A C 1
ATOM 1811 O O . GLY A 1 222 ? 41.259 1.835 35.372 1.000 16.790 222 GLY A O 1
ATOM 1812 N N . ALA A 1 223 ? 41.315 1.747 33.120 1.000 16.279 223 ALA A N 1
ATOM 1813 C CA . ALA A 1 223 ? 41.606 3.189 32.973 1.000 14.829 223 ALA A CA 1
ATOM 1814 C C . ALA A 1 223 ? 40.460 4.092 33.420 1.000 17.095 223 ALA A C 1
ATOM 1815 O O . ALA A 1 223 ? 40.662 5.339 33.377 1.000 17.623 223 ALA A O 1
ATOM 1817 N N . GLY A 1 224 ? 39.289 3.552 33.800 1.000 17.726 224 GLY A N 1
ATOM 1818 C CA . GLY A 1 224 ? 38.261 4.331 34.490 1.000 17.511 224 GLY A CA 1
ATOM 1819 C C . GLY A 1 224 ? 36.999 4.632 33.727 1.000 16.916 224 GLY A C 1
ATOM 1820 O O . GLY A 1 224 ? 36.670 3.903 32.760 1.000 16.423 224 GLY A O 1
ATOM 1821 N N . THR A 1 225 ? 36.270 5.648 34.127 1.000 14.580 225 THR A N 1
ATOM 1822 C CA . THR A 1 225 ? 34.843 5.758 33.756 1.000 17.652 225 THR A CA 1
ATOM 1823 C C . THR A 1 225 ? 34.737 6.303 32.323 1.000 18.400 225 THR A C 1
ATOM 1824 O O . THR A 1 225 ? 33.913 5.788 31.525 1.000 16.762 225 THR A O 1
ATOM 1828 N N . ALA A 1 226 ? 35.511 7.332 31.972 1.000 15.982 226 ALA A N 1
ATOM 1829 C CA . ALA A 1 226 ? 35.520 7.865 30.581 1.000 16.367 226 ALA A CA 1
ATOM 1830 C C . ALA A 1 226 ? 35.910 6.700 29.687 1.000 17.917 226 ALA A C 1
ATOM 1831 O O . ALA A 1 226 ? 35.246 6.505 28.625 1.000 17.719 226 ALA A O 1
ATOM 1833 N N . SER A 1 227 ? 36.887 5.891 30.056 1.000 16.952 227 SER A N 1
ATOM 1834 C CA . SER A 1 227 ? 37.343 4.758 29.214 1.000 19.075 227 SER A CA 1
ATOM 1835 C C . SER A 1 227 ? 36.207 3.749 29.066 1.000 18.641 227 SER A C 1
ATOM 1836 O O . SER A 1 227 ? 35.936 3.294 27.950 1.000 18.717 227 SER A O 1
ATOM 1839 N N . HIS A 1 228 ? 35.473 3.485 30.139 1.000 16.799 228 HIS A N 1
ATOM 1840 C CA . HIS A 1 228 ? 34.302 2.560 30.175 1.000 18.548 228 HIS A CA 1
ATOM 1841 C C . HIS A 1 228 ? 33.244 2.927 29.149 1.000 17.284 228 HIS A C 1
ATOM 1842 O O . HIS A 1 228 ? 32.668 1.994 28.563 1.000 20.422 228 HIS A O 1
ATOM 1849 N N . PHE A 1 229 ? 32.967 4.192 28.982 1.000 16.490 229 PHE A N 1
ATOM 1850 C CA . PHE A 1 229 ? 31.907 4.730 28.110 1.000 17.975 229 PHE A CA 1
ATOM 1851 C C . PHE A 1 229 ? 32.453 5.106 26.719 1.000 17.031 229 PHE A C 1
ATOM 1852 O O . PHE A 1 229 ? 31.633 5.518 25.874 1.000 19.062 229 PHE A O 1
ATOM 1860 N N . GLY A 1 230 ? 33.773 5.168 26.531 1.000 16.962 230 GLY A N 1
ATOM 1861 C CA . GLY A 1 230 ? 34.359 5.690 25.279 1.000 17.258 230 GLY A CA 1
ATOM 1862 C C . GLY A 1 230 ? 34.351 7.200 25.169 1.000 18.717 230 GLY A C 1
ATOM 1863 O O . GLY A 1 230 ? 34.376 7.684 24.047 1.000 19.931 230 GLY A O 1
ATOM 1864 N N . LEU A 1 231 ? 34.252 7.954 26.275 1.000 18.100 231 LEU A N 1
ATOM 1865 C CA . LEU A 1 231 ? 33.974 9.401 26.331 1.000 17.452 231 LEU A CA 1
ATOM 1866 C C . LEU A 1 231 ? 35.194 10.220 26.820 1.000 17.596 231 LEU A C 1
ATOM 1867 O O . LEU A 1 231 ? 34.984 11.336 27.288 1.000 19.128 231 LEU A O 1
ATOM 1872 N N . ASN A 1 232 ? 36.392 9.698 26.611 1.000 19.439 232 ASN A N 1
ATOM 1873 C CA . ASN A 1 232 ? 37.640 10.450 26.891 1.000 20.012 232 ASN A CA 1
ATOM 1874 C C . ASN A 1 232 ? 37.534 11.906 26.389 1.000 21.301 232 ASN A C 1
ATOM 1875 O O . ASN A 1 232 ? 37.925 12.849 27.102 1.000 20.450 232 ASN A O 1
ATOM 1880 N N A ASP A 1 233 ? 37.034 12.131 25.175 0.500 21.025 233 ASP A N 1
ATOM 1881 N N B ASP A 1 233 ? 37.057 12.084 25.158 0.500 21.198 233 ASP A N 1
ATOM 1882 C CA A ASP A 1 233 ? 37.066 13.493 24.579 0.500 21.131 233 ASP A CA 1
ATOM 1883 C CA B ASP A 1 233 ? 37.003 13.411 24.495 0.500 21.963 233 ASP A CA 1
ATOM 1884 C C A ASP A 1 233 ? 35.897 14.366 25.037 0.500 22.515 233 ASP A C 1
ATOM 1885 C C B ASP A 1 233 ? 36.049 14.372 25.219 0.500 22.941 233 ASP A C 1
ATOM 1886 O O A ASP A 1 233 ? 35.798 15.531 24.580 0.500 22.755 233 ASP A O 1
ATOM 1887 O O B ASP A 1 233 ? 36.291 15.594 25.192 0.500 22.339 233 ASP A O 1
ATOM 1896 N N . ASP A 1 234 ? 35.035 13.868 25.928 1.000 20.011 234 ASP A N 1
ATOM 1897 C CA . ASP A 1 234 ? 33.971 14.727 26.511 1.000 19.962 234 ASP A CA 1
ATOM 1898 C C . ASP A 1 234 ? 34.196 14.994 28.019 1.000 18.163 234 ASP A C 1
ATOM 1899 O O . ASP A 1 234 ? 33.376 15.685 28.615 1.000 19.192 234 ASP A O 1
ATOM 1904 N N . VAL A 1 235 ? 35.310 14.518 28.544 1.000 17.316 235 VAL A N 1
ATOM 1905 C CA . VAL A 1 235 ? 35.686 14.729 29.986 1.000 15.776 235 VAL A CA 1
ATOM 1906 C C . VAL A 1 235 ? 36.956 15.592 30.030 1.000 16.495 235 VAL A C 1
ATOM 1907 O O . VAL A 1 235 ? 38.020 15.154 29.543 1.000 18.153 235 VAL A O 1
ATOM 1911 N N . ASP A 1 236 ? 36.847 16.758 30.619 1.000 15.912 236 ASP A N 1
ATOM 1912 C CA . ASP A 1 236 ? 37.983 17.725 30.650 1.000 15.708 236 ASP A CA 1
ATOM 1913 C C . ASP A 1 236 ? 39.046 17.268 31.664 1.000 16.093 236 ASP A C 1
ATOM 1914 O O . ASP A 1 236 ? 40.247 17.429 31.403 1.000 16.229 236 ASP A O 1
ATOM 1919 N N . LEU A 1 237 ? 38.595 16.793 32.831 1.000 15.189 237 LEU A N 1
ATOM 1920 C CA . LEU A 1 237 ? 39.471 16.483 33.990 1.000 15.774 237 LEU A CA 1
ATOM 1921 C C . LEU A 1 237 ? 39.138 15.088 34.531 1.000 14.657 237 LEU A C 1
ATOM 1922 O O . LEU A 1 237 ? 37.960 14.816 34.857 1.000 15.366 237 LEU A O 1
ATOM 1927 N N . ILE A 1 238 ? 40.138 14.261 34.638 1.000 14.025 238 ILE A N 1
ATOM 1928 C CA . ILE A 1 238 ? 40.062 12.910 35.261 1.000 14.930 238 ILE A CA 1
ATOM 1929 C C . ILE A 1 238 ? 40.879 12.983 36.529 1.000 15.842 238 ILE A C 1
ATOM 1930 O O . ILE A 1 238 ? 42.076 13.207 36.457 1.000 15.402 238 ILE A O 1
ATOM 1935 N N . MET A 1 239 ? 40.195 12.841 37.650 1.000 14.873 239 MET A N 1
ATOM 1936 C CA . MET A 1 239 ? 40.850 12.784 38.963 1.000 13.889 239 MET A CA 1
ATOM 1937 C C . MET A 1 239 ? 40.957 11.332 39.365 1.000 13.405 239 MET A C 1
ATOM 1938 O O . MET A 1 239 ? 40.023 10.504 39.087 1.000 13.549 239 MET A O 1
ATOM 1943 N N . GLY A 1 240 ? 42.017 10.969 40.055 1.000 13.291 240 GLY A N 1
ATOM 1944 C CA . GLY A 1 240 ? 42.111 9.657 40.702 1.000 13.876 240 GLY A CA 1
ATOM 1945 C C . GLY A 1 240 ? 42.836 9.703 42.027 1.000 14.649 240 GLY A C 1
ATOM 1946 O O . GLY A 1 240 ? 43.473 10.719 42.375 1.000 14.594 240 GLY A O 1
ATOM 1947 N N . THR A 1 241 ? 42.708 8.621 42.773 1.000 14.054 241 THR A N 1
ATOM 1948 C CA . THR A 1 241 ? 43.522 8.354 43.962 1.000 13.342 241 THR A CA 1
ATOM 1949 C C . THR A 1 241 ? 44.441 7.185 43.723 1.000 14.384 241 THR A C 1
ATOM 1950 O O . THR A 1 241 ? 44.096 6.271 42.911 1.000 14.729 241 THR A O 1
ATOM 1954 N N . PHE A 1 242 ? 45.526 7.122 44.493 1.000 13.197 242 PHE A N 1
ATOM 1955 C CA . PHE A 1 242 ? 46.447 5.972 44.529 1.000 14.735 242 PHE A CA 1
ATOM 1956 C C . PHE A 1 242 ? 46.188 5.046 45.714 1.000 14.463 242 PHE A C 1
ATOM 1957 O O . PHE A 1 242 ? 46.897 4.029 45.819 1.000 15.548 242 PHE A O 1
ATOM 1965 N N . SER A 1 243 ? 45.200 5.335 46.566 1.000 15.032 243 SER A N 1
ATOM 1966 C CA . SER A 1 243 ? 45.059 4.625 47.848 1.000 14.187 243 SER A CA 1
ATOM 1967 C C . SER A 1 243 ? 44.155 3.390 47.745 1.000 15.373 243 SER A C 1
ATOM 1968 O O . SER A 1 243 ? 43.952 2.764 48.778 1.000 16.706 243 SER A O 1
ATOM 1995 N N . SER A 1 245 ? 42.787 0.841 44.302 1.000 14.718 245 SER A N 1
ATOM 1996 C CA . SER A 1 245 ? 43.444 -0.165 43.451 1.000 15.489 245 SER A CA 1
ATOM 1997 C C . SER A 1 245 ? 44.960 -0.067 43.441 1.000 15.447 245 SER A C 1
ATOM 1998 O O . SER A 1 245 ? 45.639 -1.112 43.346 1.000 15.885 245 SER A O 1
ATOM 2001 N N . LEU A 1 246 ? 45.474 1.147 43.421 1.000 15.040 246 LEU A N 1
ATOM 2002 C CA . LEU A 1 246 ? 46.932 1.343 43.263 1.000 15.808 246 LEU A CA 1
ATOM 2003 C C . LEU A 1 246 ? 47.687 1.168 44.574 1.000 15.034 246 LEU A C 1
ATOM 2004 O O . LEU A 1 246 ? 48.942 1.364 44.546 1.000 16.346 246 LEU A O 1
ATOM 2009 N N . ALA A 1 247 ? 47.025 0.850 45.684 1.000 15.305 247 ALA A N 1
ATOM 2010 C CA . ALA A 1 247 ? 47.699 0.249 46.861 1.000 15.529 247 ALA A CA 1
ATOM 2011 C C . ALA A 1 247 ? 48.697 1.161 47.590 1.000 16.003 247 ALA A C 1
ATOM 2012 O O . ALA A 1 247 ? 49.511 0.676 48.375 1.000 19.029 247 ALA A O 1
ATOM 2014 N N A SER A 1 248 ? 48.522 2.485 47.479 0.600 15.192 248 SER A N 1
ATOM 2015 N N B SER A 1 248 ? 48.540 2.480 47.429 0.400 16.265 248 SER A N 1
ATOM 2016 C CA A SER A 1 248 ? 49.545 3.452 47.937 0.600 15.073 248 SER A CA 1
ATOM 2017 C CA B SER A 1 248 ? 49.549 3.478 47.854 0.400 16.351 248 SER A CA 1
ATOM 2018 C C A SER A 1 248 ? 48.860 4.639 48.638 0.600 15.119 248 SER A C 1
ATOM 2019 C C B SER A 1 248 ? 48.858 4.633 48.591 0.400 15.948 248 SER A C 1
ATOM 2020 O O A SER A 1 248 ? 47.937 4.458 49.472 0.600 14.680 248 SER A O 1
ATOM 2021 O O B SER A 1 248 ? 47.918 4.411 49.377 0.400 15.725 248 SER A O 1
ATOM 2026 N N . LEU A 1 249 ? 49.365 5.839 48.357 1.000 14.748 249 LEU A N 1
ATOM 2027 C CA . LEU A 1 249 ? 48.792 7.072 48.892 1.000 14.572 249 LEU A CA 1
ATOM 2028 C C . LEU A 1 249 ? 49.126 8.191 47.915 1.000 14.251 249 LEU A C 1
ATOM 2029 O O . LEU A 1 249 ? 50.283 8.214 47.440 1.000 15.075 249 LEU A O 1
ATOM 2034 N N . GLY A 1 250 ? 48.206 9.076 47.715 1.000 12.749 250 GLY A N 1
ATOM 2035 C CA . GLY A 1 250 ? 48.360 10.185 46.756 1.000 13.143 250 GLY A CA 1
ATOM 2036 C C . GLY A 1 250 ? 47.241 10.226 45.771 1.000 14.132 250 GLY A C 1
ATOM 2037 O O . GLY A 1 250 ? 46.276 9.387 45.853 1.000 13.441 250 GLY A O 1
ATOM 2038 N N . GLY A 1 251 ? 47.288 11.153 44.842 1.000 13.270 251 GLY A N 1
ATOM 2039 C CA . GLY A 1 251 ? 46.324 11.147 43.747 1.000 13.791 251 GLY A CA 1
ATOM 2040 C C . GLY A 1 251 ? 46.750 12.076 42.650 1.000 13.134 251 GLY A C 1
ATOM 2041 O O . GLY A 1 251 ? 47.921 12.533 42.637 1.000 12.627 251 GLY A O 1
ATOM 2042 N N . PHE A 1 252 ? 45.894 12.279 41.676 1.000 12.828 252 PHE A N 1
ATOM 2043 C CA . PHE A 1 252 ? 46.262 13.062 40.492 1.000 12.599 252 PHE A CA 1
ATOM 2044 C C . PHE A 1 252 ? 45.059 13.722 39.920 1.000 12.305 252 PHE A C 1
ATOM 2045 O O . PHE A 1 252 ? 43.896 13.235 40.099 1.000 13.341 252 PHE A O 1
ATOM 2053 N N . VAL A 1 253 ? 45.288 14.680 39.067 1.000 13.336 253 VAL A N 1
ATOM 2054 C CA . VAL A 1 253 ? 44.296 15.204 38.105 1.000 12.822 253 VAL A CA 1
ATOM 2055 C C . VAL A 1 253 ? 44.976 15.267 36.737 1.000 13.330 253 VAL A C 1
ATOM 2056 O O . VAL A 1 253 ? 46.133 15.793 36.651 1.000 13.910 253 VAL A O 1
ATOM 2060 N N . ALA A 1 254 ? 44.324 14.720 35.715 1.000 13.445 254 ALA A N 1
ATOM 2061 C CA . ALA A 1 254 ? 44.866 14.657 34.338 1.000 13.304 254 ALA A CA 1
ATOM 2062 C C . ALA A 1 254 ? 43.908 15.393 33.425 1.000 15.510 254 ALA A C 1
ATOM 2063 O O . ALA A 1 254 ? 42.705 15.438 33.647 1.000 14.452 254 ALA A O 1
ATOM 2065 N N . GLY A 1 255 ? 44.478 16.062 32.416 1.000 14.654 255 GLY A N 1
ATOM 2066 C CA . GLY A 1 255 ? 43.735 16.901 31.470 1.000 15.837 255 GLY A CA 1
ATOM 2067 C C . GLY A 1 255 ? 44.622 17.529 30.421 1.000 14.747 255 GLY A C 1
ATOM 2068 O O . GLY A 1 255 ? 45.698 17.024 30.226 1.000 15.763 255 GLY A O 1
ATOM 2069 N N . ASP A 1 256 ? 44.113 18.589 29.859 1.000 16.165 256 ASP A N 1
ATOM 2070 C CA . ASP A 1 256 ? 44.864 19.297 28.790 1.000 15.991 256 ASP A CA 1
ATOM 2071 C C . ASP A 1 256 ? 46.039 20.002 29.459 1.000 18.341 256 ASP A C 1
ATOM 2072 O O . ASP A 1 256 ? 45.921 20.507 30.626 1.000 16.822 256 ASP A O 1
ATOM 2077 N N . ALA A 1 257 ? 47.164 20.062 28.741 1.000 16.969 257 ALA A N 1
ATOM 2078 C CA . ALA A 1 257 ? 48.398 20.676 29.287 1.000 17.764 257 ALA A CA 1
ATOM 2079 C C . ALA A 1 257 ? 48.168 22.101 29.771 1.000 17.875 257 ALA A C 1
ATOM 2080 O O . ALA A 1 257 ? 48.676 22.459 30.857 1.000 16.735 257 ALA A O 1
ATOM 2082 N N . ASP A 1 258 ? 47.375 22.919 29.104 1.000 16.566 258 ASP A N 1
ATOM 2083 C CA . ASP A 1 258 ? 47.207 24.298 29.548 1.000 18.288 258 ASP A CA 1
ATOM 2084 C C . ASP A 1 258 ? 46.468 24.343 30.903 1.000 17.698 258 ASP A C 1
ATOM 2085 O O . ASP A 1 258 ? 46.802 25.121 31.792 1.000 17.637 258 ASP A O 1
ATOM 2090 N N . VAL A 1 259 ? 45.436 23.514 31.008 1.000 17.938 259 VAL A N 1
ATOM 2091 C CA . VAL A 1 259 ? 44.626 23.450 32.241 1.000 17.131 259 VAL A CA 1
ATOM 2092 C C . VAL A 1 259 ? 45.513 22.932 33.383 1.000 14.689 259 VAL A C 1
ATOM 2093 O O . VAL A 1 259 ? 45.425 23.465 34.495 1.000 14.357 259 VAL A O 1
ATOM 2097 N N . ILE A 1 260 ? 46.224 21.878 33.108 1.000 14.460 260 ILE A N 1
ATOM 2098 C CA . ILE A 1 260 ? 47.085 21.259 34.150 1.000 15.138 260 ILE A CA 1
ATOM 2099 C C . ILE A 1 260 ? 48.174 22.247 34.577 1.000 16.005 260 ILE A C 1
ATOM 2100 O O . ILE A 1 260 ? 48.472 22.356 35.769 1.000 14.997 260 ILE A O 1
ATOM 2105 N N A ASP A 1 261 ? 48.727 22.987 33.628 0.300 16.048 261 ASP A N 1
ATOM 2106 N N B ASP A 1 261 ? 48.787 22.992 33.664 0.700 15.659 261 ASP A N 1
ATOM 2107 C CA A ASP A 1 261 ? 49.759 23.998 33.944 0.300 16.493 261 ASP A CA 1
ATOM 2108 C CA B ASP A 1 261 ? 49.787 24.028 34.046 0.700 15.904 261 ASP A CA 1
ATOM 2109 C C A ASP A 1 261 ? 49.145 25.071 34.842 0.300 16.115 261 ASP A C 1
ATOM 2110 C C B ASP A 1 261 ? 49.121 25.101 34.899 0.700 15.647 261 ASP A C 1
ATOM 2111 O O A ASP A 1 261 ? 49.810 25.484 35.792 0.300 16.171 261 ASP A O 1
ATOM 2112 O O B ASP A 1 261 ? 49.692 25.583 35.872 0.700 13.993 261 ASP A O 1
ATOM 2121 N N . PHE A 1 262 ? 47.900 25.475 34.592 1.000 15.879 262 PHE A N 1
ATOM 2122 C CA . PHE A 1 262 ? 47.213 26.443 35.441 1.000 14.956 262 PHE A CA 1
ATOM 2123 C C . PHE A 1 262 ? 47.053 25.820 36.836 1.000 15.138 262 PHE A C 1
ATOM 2124 O O . PHE A 1 262 ? 47.351 26.448 37.849 1.000 15.200 262 PHE A O 1
ATOM 2132 N N A LEU A 1 263 ? 46.602 24.574 36.857 0.600 15.496 263 LEU A N 1
ATOM 2133 N N B LEU A 1 263 ? 46.591 24.580 36.864 0.400 14.149 263 LEU A N 1
ATOM 2134 C CA A LEU A 1 263 ? 46.266 23.888 38.126 0.600 17.164 263 LEU A CA 1
ATOM 2135 C CA B LEU A 1 263 ? 46.235 23.942 38.146 0.400 14.276 263 LEU A CA 1
ATOM 2136 C C A LEU A 1 263 ? 47.496 23.803 39.030 0.600 16.108 263 LEU A C 1
ATOM 2137 C C B LEU A 1 263 ? 47.482 23.785 39.028 0.400 14.519 263 LEU A C 1
ATOM 2138 O O A LEU A 1 263 ? 47.442 24.157 40.241 0.600 15.469 263 LEU A O 1
ATOM 2139 O O B LEU A 1 263 ? 47.426 24.115 40.234 0.400 14.503 263 LEU A O 1
ATOM 2148 N N . LYS A 1 264 ? 48.621 23.395 38.442 1.000 14.299 264 LYS A N 1
ATOM 2149 C CA . LYS A 1 264 ? 49.813 23.045 39.256 1.000 14.815 264 LYS A CA 1
ATOM 2150 C C . LYS A 1 264 ? 50.446 24.338 39.790 1.000 16.389 264 LYS A C 1
ATOM 2151 O O . LYS A 1 264 ? 51.079 24.269 40.883 1.000 17.600 264 LYS A O 1
ATOM 2157 N N . HIS A 1 265 ? 50.138 25.507 39.223 1.000 14.713 265 HIS A N 1
ATOM 2158 C CA . HIS A 1 265 ? 50.640 26.783 39.758 1.000 14.808 265 HIS A CA 1
ATOM 2159 C C . HIS A 1 265 ? 49.595 27.555 40.559 1.000 16.059 265 HIS A C 1
ATOM 2160 O O . HIS A 1 265 ? 49.922 28.644 41.005 1.000 19.853 265 HIS A O 1
ATOM 2167 N N . ASN A 1 266 ? 48.326 27.119 40.668 1.000 14.501 266 ASN A N 1
ATOM 2168 C CA . ASN A 1 266 ? 47.290 27.901 41.347 1.000 15.635 266 ASN A CA 1
ATOM 2169 C C . ASN A 1 266 ? 46.586 27.114 42.463 1.000 15.064 266 ASN A C 1
ATOM 2170 O O . ASN A 1 266 ? 45.870 27.738 43.213 1.000 18.276 266 ASN A O 1
ATOM 2175 N N . ALA A 1 267 ? 46.635 25.785 42.432 1.000 13.778 267 ALA A N 1
ATOM 2176 C CA . ALA A 1 267 ? 45.907 24.974 43.446 1.000 14.892 267 ALA A CA 1
ATOM 2177 C C . ALA A 1 267 ? 46.650 25.044 44.774 1.000 13.688 267 ALA A C 1
ATOM 2178 O O . ALA A 1 267 ? 47.786 24.550 44.860 1.000 13.357 267 ALA A O 1
ATOM 2180 N N . ARG A 1 268 ? 46.013 25.606 45.776 1.000 14.328 268 ARG A N 1
ATOM 2181 C CA . ARG A 1 268 ? 46.609 25.705 47.112 1.000 14.145 268 ARG A CA 1
ATOM 2182 C C . ARG A 1 268 ? 46.981 24.337 47.680 1.000 13.427 268 ARG A C 1
ATOM 2183 O O . ARG A 1 268 ? 48.014 24.197 48.345 1.000 14.127 268 ARG A O 1
ATOM 2191 N N . SER A 1 269 ? 46.219 23.292 47.374 1.000 13.955 269 SER A N 1
ATOM 2192 C CA . SER A 1 269 ? 46.502 21.955 47.910 1.000 13.780 269 SER A CA 1
ATOM 2193 C C . SER A 1 269 ? 47.710 21.284 47.251 1.000 15.658 269 SER A C 1
ATOM 2194 O O . SER A 1 269 ? 48.108 20.230 47.731 1.000 17.085 269 SER A O 1
ATOM 2197 N N A VAL A 1 270 ? 48.281 21.862 46.197 0.600 14.468 270 VAL A N 1
ATOM 2198 N N B VAL A 1 270 ? 48.223 21.851 46.145 0.400 14.291 270 VAL A N 1
ATOM 2199 C CA A VAL A 1 270 ? 49.600 21.385 45.695 0.600 14.783 270 VAL A CA 1
ATOM 2200 C CA B VAL A 1 270 ? 49.557 21.542 45.534 0.400 14.212 270 VAL A CA 1
ATOM 2201 C C A VAL A 1 270 ? 50.681 22.451 45.951 0.600 14.323 270 VAL A C 1
ATOM 2202 C C B VAL A 1 270 ? 50.607 22.465 46.149 0.400 13.952 270 VAL A C 1
ATOM 2203 O O A VAL A 1 270 ? 51.845 22.039 46.045 0.600 15.044 270 VAL A O 1
ATOM 2204 O O B VAL A 1 270 ? 51.642 22.023 46.666 0.400 13.335 270 VAL A O 1
ATOM 2211 N N . MET A 1 271 ? 50.375 23.758 46.036 1.000 14.037 271 MET A N 1
ATOM 2212 C CA . MET A 1 271 ? 51.433 24.753 46.311 1.000 14.492 271 MET A CA 1
ATOM 2213 C C . MET A 1 271 ? 51.868 24.698 47.773 1.000 14.547 271 MET A C 1
ATOM 2214 O O . MET A 1 271 ? 53.023 24.977 48.049 1.000 15.037 271 MET A O 1
ATOM 2219 N N . PHE A 1 272 ? 50.957 24.345 48.680 1.000 12.868 272 PHE A N 1
ATOM 2220 C CA . PHE A 1 272 ? 51.194 24.532 50.132 1.000 12.972 272 PHE A CA 1
ATOM 2221 C C . PHE A 1 272 ? 51.104 23.212 50.882 1.000 12.432 272 PHE A C 1
ATOM 2222 O O . PHE A 1 272 ? 50.786 23.214 52.067 1.000 13.286 272 PHE A O 1
ATOM 2230 N N . SER A 1 273 ? 51.433 22.116 50.227 1.000 13.103 273 SER A N 1
ATOM 2231 C CA . SER A 1 273 ? 51.466 20.791 50.867 1.000 13.446 273 SER A CA 1
ATOM 2232 C C . SER A 1 273 ? 52.643 20.029 50.284 1.000 12.970 273 SER A C 1
ATOM 2233 O O . SER A 1 273 ? 52.907 20.067 49.063 1.000 13.969 273 SER A O 1
ATOM 2236 N N . ALA A 1 274 ? 53.334 19.314 51.143 1.000 12.486 274 ALA A N 1
ATOM 2237 C CA . ALA A 1 274 ? 54.548 18.577 50.768 1.000 13.490 274 ALA A CA 1
ATOM 2238 C C . ALA A 1 274 ? 54.215 17.480 49.753 1.000 13.148 274 ALA A C 1
ATOM 2239 O O . ALA A 1 274 ? 53.115 16.878 49.821 1.000 14.005 274 ALA A O 1
ATOM 2241 N N . SER A 1 275 ? 55.142 17.173 48.887 1.000 12.220 275 SER A N 1
ATOM 2242 C CA . SER A 1 275 ? 54.961 16.176 47.816 1.000 12.782 275 SER A CA 1
ATOM 2243 C C . SER A 1 275 ? 54.890 14.735 48.325 1.000 13.427 275 SER A C 1
ATOM 2244 O O . SER A 1 275 ? 55.317 14.424 49.450 1.000 13.270 275 SER A O 1
ATOM 2247 N N . MET A 1 276 ? 54.388 13.854 47.474 1.000 13.571 276 MET A N 1
ATOM 2248 C CA . MET A 1 276 ? 54.318 12.427 47.820 1.000 13.889 276 MET A CA 1
ATOM 2249 C C . MET A 1 276 ? 55.694 11.885 48.185 1.000 13.818 276 MET A C 1
ATOM 2250 O O . MET A 1 276 ? 56.664 12.278 47.540 1.000 15.259 276 MET A O 1
ATOM 2255 N N . THR A 1 277 ? 55.779 10.939 49.100 1.000 13.593 277 THR A N 1
ATOM 2256 C CA . THR A 1 277 ? 57.079 10.324 49.494 1.000 15.124 277 THR A CA 1
ATOM 2257 C C . THR A 1 277 ? 57.564 9.531 48.301 1.000 14.606 277 THR A C 1
ATOM 2258 O O . THR A 1 277 ? 56.790 9.026 47.491 1.000 15.180 277 THR A O 1
ATOM 2262 N N . PRO A 1 278 ? 58.900 9.367 48.171 1.000 14.631 278 PRO A N 1
ATOM 2263 C CA . PRO A 1 278 ? 59.470 8.516 47.132 1.000 14.345 278 PRO A CA 1
ATOM 2264 C C . PRO A 1 278 ? 58.924 7.078 47.105 1.000 13.403 278 PRO A C 1
ATOM 2265 O O . PRO A 1 278 ? 58.596 6.613 46.035 1.000 15.066 278 PRO A O 1
ATOM 2269 N N . ALA A 1 279 ? 58.730 6.521 48.293 1.000 16.662 279 ALA A N 1
ATOM 2270 C CA . ALA A 1 279 ? 58.201 5.139 48.386 1.000 15.214 279 ALA A CA 1
ATOM 2271 C C . ALA A 1 279 ? 56.810 5.026 47.751 1.000 15.320 279 ALA A C 1
ATOM 2272 O O . ALA A 1 279 ? 56.534 4.079 47.029 1.000 17.507 279 ALA A O 1
ATOM 2274 N N A SER A 1 280 ? 55.944 6.017 47.960 0.500 14.598 280 SER A N 1
ATOM 2275 N N B SER A 1 280 ? 55.973 6.043 47.983 0.500 17.148 280 SER A N 1
ATOM 2276 C CA A SER A 1 280 ? 54.581 5.963 47.386 0.500 13.801 280 SER A CA 1
ATOM 2277 C CA B SER A 1 280 ? 54.591 6.083 47.453 0.500 18.130 280 SER A CA 1
ATOM 2278 C C A SER A 1 280 ? 54.595 6.267 45.883 0.500 13.934 280 SER A C 1
ATOM 2279 C C B SER A 1 280 ? 54.601 6.291 45.933 0.500 16.023 280 SER A C 1
ATOM 2280 O O A SER A 1 280 ? 53.722 5.753 45.126 0.500 14.518 280 SER A O 1
ATOM 2281 O O B SER A 1 280 ? 53.738 5.721 45.235 0.500 16.364 280 SER A O 1
ATOM 2286 N N . VAL A 1 281 ? 55.508 7.128 45.407 1.000 14.644 281 VAL A N 1
ATOM 2287 C CA . VAL A 1 281 ? 55.652 7.313 43.952 1.000 14.759 281 VAL A CA 1
ATOM 2288 C C . VAL A 1 281 ? 56.024 5.968 43.302 1.000 14.746 281 VAL A C 1
ATOM 2289 O O . VAL A 1 281 ? 55.367 5.574 42.347 1.000 14.809 281 VAL A O 1
ATOM 2293 N N . ALA A 1 282 ? 57.025 5.305 43.841 1.000 14.546 282 ALA A N 1
ATOM 2294 C CA . ALA A 1 282 ? 57.492 4.028 43.250 1.000 16.834 282 ALA A CA 1
ATOM 2295 C C . ALA A 1 282 ? 56.412 2.962 43.392 1.000 17.728 282 ALA A C 1
ATOM 2296 O O . ALA A 1 282 ? 56.257 2.155 42.474 1.000 17.598 282 ALA A O 1
ATOM 2298 N N . SER A 1 283 ? 55.721 2.921 44.526 1.000 16.664 283 SER A N 1
ATOM 2299 C CA . SER A 1 283 ? 54.705 1.844 44.690 1.000 16.420 283 SER A CA 1
ATOM 2300 C C . SER A 1 283 ? 53.621 2.070 43.663 1.000 16.298 283 SER A C 1
ATOM 2301 O O . SER A 1 283 ? 53.142 1.144 42.962 1.000 17.176 283 SER A O 1
ATOM 2304 N N . THR A 1 284 ? 53.221 3.322 43.444 1.000 14.463 284 THR A N 1
ATOM 2305 C CA . THR A 1 284 ? 52.125 3.636 42.501 1.000 15.288 284 THR A CA 1
ATOM 2306 C C . THR A 1 284 ? 52.594 3.316 41.083 1.000 15.439 284 THR A C 1
ATOM 2307 O O . THR A 1 284 ? 51.815 2.793 40.287 1.000 17.255 284 THR A O 1
ATOM 2311 N N . LEU A 1 285 ? 53.844 3.675 40.751 1.000 16.632 285 LEU A N 1
ATOM 2312 C CA . LEU A 1 285 ? 54.352 3.399 39.387 1.000 17.797 285 LEU A CA 1
ATOM 2313 C C . LEU A 1 285 ? 54.321 1.896 39.124 1.000 16.196 285 LEU A C 1
ATOM 2314 O O . LEU A 1 285 ? 53.908 1.495 38.025 1.000 17.181 285 LEU A O 1
ATOM 2319 N N A LYS A 1 286 ? 54.765 1.095 40.106 0.500 17.273 286 LYS A N 1
ATOM 2320 N N B LYS A 1 286 ? 54.785 1.088 40.065 0.500 16.073 286 LYS A N 1
ATOM 2321 C CA A LYS A 1 286 ? 54.901 -0.397 39.966 0.500 18.707 286 LYS A CA 1
ATOM 2322 C CA B LYS A 1 286 ? 54.812 -0.383 39.809 0.500 16.578 286 LYS A CA 1
ATOM 2323 C C A LYS A 1 286 ? 53.518 -1.051 39.958 0.500 18.769 286 LYS A C 1
ATOM 2324 C C B LYS A 1 286 ? 53.380 -0.892 39.743 0.500 16.788 286 LYS A C 1
ATOM 2325 O O A LYS A 1 286 ? 53.338 -2.031 39.243 0.500 16.730 286 LYS A O 1
ATOM 2326 O O B LYS A 1 286 ? 53.020 -1.623 38.795 0.500 15.569 286 LYS A O 1
ATOM 2337 N N . ALA A 1 287 ? 52.566 -0.534 40.728 1.000 16.905 287 ALA A N 1
ATOM 2338 C CA . ALA A 1 287 ? 51.175 -0.994 40.694 1.000 16.577 287 ALA A CA 1
ATOM 2339 C C . ALA A 1 287 ? 50.527 -0.682 39.345 1.000 19.328 287 ALA A C 1
ATOM 2340 O O . ALA A 1 287 ? 49.809 -1.516 38.750 1.000 19.065 287 ALA A O 1
ATOM 2342 N N . LEU A 1 288 ? 50.767 0.497 38.806 1.000 18.052 288 LEU A N 1
ATOM 2343 C CA . LEU A 1 288 ? 50.180 0.927 37.527 1.000 18.068 288 LEU A CA 1
ATOM 2344 C C . LEU A 1 288 ? 50.688 -0.005 36.400 1.000 19.311 288 LEU A C 1
ATOM 2345 O O . LEU A 1 288 ? 49.870 -0.390 35.523 1.000 20.810 288 LEU A O 1
ATOM 2350 N N . GLU A 1 289 ? 51.969 -0.347 36.405 1.000 20.404 289 GLU A N 1
ATOM 2351 C CA . GLU A 1 289 ? 52.533 -1.330 35.430 1.000 21.531 289 GLU A CA 1
ATOM 2352 C C . GLU A 1 289 ? 51.783 -2.653 35.552 1.000 23.620 289 GLU A C 1
ATOM 2353 O O . GLU A 1 289 ? 51.367 -3.214 34.510 1.000 23.256 289 GLU A O 1
ATOM 2359 N N . ILE A 1 290 ? 51.611 -3.146 36.774 1.000 20.530 290 ILE A N 1
ATOM 2360 C CA . ILE A 1 290 ? 51.045 -4.500 37.013 1.000 19.767 290 ILE A CA 1
ATOM 2361 C C . ILE A 1 290 ? 49.576 -4.508 36.555 1.000 21.964 290 ILE A C 1
ATOM 2362 O O . ILE A 1 290 ? 49.119 -5.488 35.895 1.000 23.868 290 ILE A O 1
ATOM 2367 N N . ILE A 1 291 ? 48.789 -3.485 36.848 1.000 21.104 291 ILE A N 1
ATOM 2368 C CA . ILE A 1 291 ? 47.345 -3.455 36.480 1.000 22.872 291 ILE A CA 1
ATOM 2369 C C . ILE A 1 291 ? 47.197 -3.619 34.970 1.000 26.672 291 ILE A C 1
ATOM 2370 O O . ILE A 1 291 ? 46.244 -4.308 34.522 1.000 25.496 291 ILE A O 1
ATOM 2375 N N . GLN A 1 292 ? 48.093 -2.987 34.217 1.000 25.279 292 GLN A N 1
ATOM 2376 C CA . GLN A 1 292 ? 48.048 -2.991 32.730 1.000 27.438 292 GLN A CA 1
ATOM 2377 C C . GLN A 1 292 ? 48.628 -4.273 32.144 1.000 27.763 292 GLN A C 1
ATOM 2378 O O . GLN A 1 292 ? 48.080 -4.731 31.118 1.000 31.585 292 GLN A O 1
ATOM 2384 N N . ASN A 1 293 ? 49.688 -4.789 32.728 1.000 23.284 293 ASN A N 1
ATOM 2385 C CA . ASN A 1 293 ? 50.468 -5.886 32.108 1.000 27.875 293 ASN A CA 1
ATOM 2386 C C . ASN A 1 293 ? 49.862 -7.222 32.492 1.000 30.433 293 ASN A C 1
ATOM 2387 O O . ASN A 1 293 ? 50.094 -8.177 31.735 1.000 30.559 293 ASN A O 1
ATOM 2392 N N . GLU A 1 294 ? 49.115 -7.288 33.604 1.000 26.422 294 GLU A N 1
ATOM 2393 C CA . GLU A 1 294 ? 48.615 -8.558 34.174 1.000 26.181 294 GLU A CA 1
ATOM 2394 C C . GLU A 1 294 ? 47.097 -8.460 34.226 1.000 26.682 294 GLU A C 1
ATOM 2395 O O . GLU A 1 294 ? 46.547 -8.089 35.266 1.000 25.619 294 GLU A O 1
ATOM 2401 N N . PRO A 1 295 ? 46.366 -8.734 33.129 1.000 26.166 295 PRO A N 1
ATOM 2402 C CA . PRO A 1 295 ? 44.902 -8.590 33.118 1.000 25.681 295 PRO A CA 1
ATOM 2403 C C . PRO A 1 295 ? 44.172 -9.497 34.115 1.000 21.532 295 PRO A C 1
ATOM 2404 O O . PRO A 1 295 ? 42.985 -9.278 34.315 1.000 23.263 295 PRO A O 1
ATOM 2408 N N . GLU A 1 296 ? 44.847 -10.490 34.672 1.000 24.767 296 GLU A N 1
ATOM 2409 C CA . GLU A 1 296 ? 44.219 -11.503 35.554 1.000 24.718 296 GLU A CA 1
ATOM 2410 C C . GLU A 1 296 ? 43.659 -10.827 36.814 1.000 26.627 296 GLU A C 1
ATOM 2411 O O . GLU A 1 296 ? 42.696 -11.356 37.384 1.000 23.335 296 GLU A O 1
ATOM 2417 N N . HIS A 1 297 ? 44.292 -9.739 37.280 1.000 22.817 297 HIS A N 1
ATOM 2418 C CA . HIS A 1 297 ? 43.879 -9.104 38.568 1.000 21.065 297 HIS A CA 1
ATOM 2419 C C . HIS A 1 297 ? 42.470 -8.541 38.403 1.000 22.082 297 HIS A C 1
ATOM 2420 O O . HIS A 1 297 ? 41.581 -8.885 39.189 1.000 19.967 297 HIS A O 1
ATOM 2427 N N . ILE A 1 298 ? 42.227 -7.708 37.414 1.000 18.785 298 ILE A N 1
ATOM 2428 C CA . ILE A 1 298 ? 40.862 -7.173 37.136 1.000 20.869 298 ILE A CA 1
ATOM 2429 C C . ILE A 1 298 ? 39.890 -8.337 36.889 1.000 20.719 298 ILE A C 1
ATOM 2430 O O . ILE A 1 298 ? 38.763 -8.285 37.340 1.0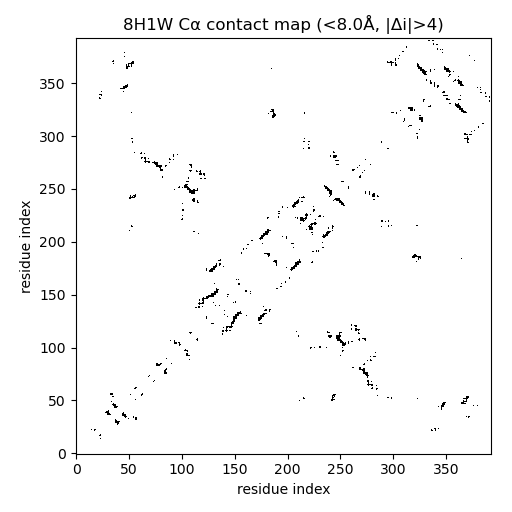00 20.650 298 ILE A O 1
ATOM 2435 N N A GLU A 1 299 ? 40.347 -9.331 36.109 0.500 21.290 299 GLU A N 1
ATOM 2436 N N B GLU A 1 299 ? 40.292 -9.350 36.127 0.500 21.759 299 GLU A N 1
ATOM 2437 C CA A GLU A 1 299 ? 39.559 -10.543 35.742 0.500 21.686 299 GLU A CA 1
ATOM 2438 C CA B GLU A 1 299 ? 39.336 -10.433 35.772 0.500 21.730 299 GLU A CA 1
ATOM 2439 C C A GLU A 1 299 ? 38.997 -11.149 37.029 0.500 19.889 299 GLU A C 1
ATOM 2440 C C B GLU A 1 299 ? 38.955 -11.182 37.066 0.500 20.177 299 GLU A C 1
ATOM 2441 O O A GLU A 1 299 ? 37.756 -11.332 37.111 0.500 19.795 299 GLU A O 1
ATOM 2442 O O B GLU A 1 299 ? 37.768 -11.490 37.244 0.500 20.176 299 GLU A O 1
ATOM 2453 N N . LYS A 1 300 ? 39.900 -11.435 37.960 1.000 19.388 300 LYS A N 1
ATOM 2454 C CA . LYS A 1 300 ? 39.615 -12.171 39.217 1.000 20.062 300 LYS A CA 1
ATOM 2455 C C . LYS A 1 300 ? 38.761 -11.313 40.171 1.000 20.913 300 LYS A C 1
ATOM 2456 O O . LYS A 1 300 ? 37.816 -11.837 40.784 1.000 19.986 300 LYS A O 1
ATOM 2462 N N . LEU A 1 301 ? 38.983 -9.996 40.196 1.000 19.710 301 LEU A N 1
ATOM 2463 C CA . LEU A 1 301 ? 38.122 -9.068 40.982 1.000 18.632 301 LEU A CA 1
ATOM 2464 C C . LEU A 1 301 ? 36.668 -9.243 40.544 1.000 19.923 301 LEU A C 1
ATOM 2465 O O . LEU A 1 301 ? 35.798 -9.388 41.399 1.000 17.318 301 LEU A O 1
ATOM 2470 N N . TRP A 1 302 ? 36.434 -9.276 39.241 1.000 18.883 302 TRP A N 1
ATOM 2471 C CA . TRP A 1 302 ? 35.065 -9.360 38.707 1.000 18.525 302 TRP A CA 1
ATOM 2472 C C . TRP A 1 302 ? 34.507 -10.779 38.825 1.000 19.524 302 TRP A C 1
ATOM 2473 O O . TRP A 1 302 ? 33.315 -10.853 39.088 1.000 18.806 302 TRP A O 1
ATOM 2484 N N . LYS A 1 303 ? 35.321 -11.817 38.762 1.000 20.567 303 LYS A N 1
ATOM 2485 C CA . LYS A 1 303 ? 34.763 -13.172 39.039 1.000 21.538 303 LYS A CA 1
ATOM 2486 C C . LYS A 1 303 ? 34.286 -13.205 40.499 1.000 21.785 303 LYS A C 1
ATOM 2487 O O . LYS A 1 303 ? 33.215 -13.736 40.782 1.000 20.294 303 LYS A O 1
ATOM 2493 N N . ASN A 1 304 ? 35.071 -12.635 41.406 1.000 19.648 304 ASN A N 1
ATOM 2494 C CA . ASN A 1 304 ? 34.748 -12.659 42.854 1.000 20.283 304 ASN A CA 1
ATOM 2495 C C . ASN A 1 304 ? 33.495 -11.810 43.046 1.000 18.841 304 ASN A C 1
ATOM 2496 O O . ASN A 1 304 ? 32.599 -12.202 43.838 1.000 19.179 304 ASN A O 1
ATOM 2501 N N . THR A 1 305 ? 33.411 -10.655 42.406 1.000 18.210 305 THR A N 1
ATOM 2502 C CA . THR A 1 305 ? 32.255 -9.762 42.531 1.000 17.091 305 THR A CA 1
ATOM 2503 C C . THR A 1 305 ? 31.007 -10.505 42.020 1.000 21.359 305 THR A C 1
ATOM 2504 O O . THR A 1 305 ? 29.977 -10.480 42.694 1.000 18.824 305 THR A O 1
ATOM 2508 N N . ASP A 1 306 ? 31.091 -11.083 40.817 1.000 20.279 306 ASP A N 1
ATOM 2509 C CA . ASP A 1 306 ? 29.903 -11.754 40.231 1.000 22.878 306 ASP A CA 1
ATOM 2510 C C . ASP A 1 306 ? 29.492 -12.927 41.128 1.000 19.908 306 ASP A C 1
ATOM 2511 O O . ASP A 1 306 ? 28.261 -13.078 41.419 1.000 22.463 306 ASP A O 1
ATOM 2516 N N . TYR A 1 307 ? 30.436 -13.694 41.624 1.000 21.328 307 TYR A N 1
ATOM 2517 C CA . TYR A 1 307 ? 30.122 -14.841 42.478 1.000 20.884 307 TYR A CA 1
ATOM 2518 C C . TYR A 1 307 ? 29.460 -14.403 43.787 1.000 22.977 307 TYR A C 1
ATOM 2519 O O . TYR A 1 307 ? 28.358 -14.902 44.172 1.000 23.145 307 TYR A O 1
ATOM 2528 N N . ALA A 1 308 ? 30.048 -13.425 44.485 1.000 21.554 308 ALA A N 1
ATOM 2529 C CA . ALA A 1 308 ? 29.516 -12.964 45.772 1.000 17.937 308 ALA A CA 1
ATOM 2530 C C . ALA A 1 308 ? 28.131 -12.314 45.588 1.000 20.013 308 ALA A C 1
ATOM 2531 O O . ALA A 1 308 ? 27.253 -12.598 46.404 1.000 19.973 308 ALA A O 1
ATOM 2533 N N . LYS A 1 309 ? 27.903 -11.521 44.552 1.000 19.506 309 LYS A N 1
ATOM 2534 C CA . LYS A 1 309 ? 26.613 -10.822 44.349 1.000 19.177 309 LYS A CA 1
ATOM 2535 C C . LYS A 1 309 ? 25.547 -11.908 44.129 1.000 20.471 309 LYS A C 1
ATOM 2536 O O . LYS A 1 309 ? 24.509 -11.812 44.765 1.000 20.351 309 LYS A O 1
ATOM 2542 N N . ALA A 1 310 ? 25.841 -12.905 43.296 1.000 22.202 310 ALA A N 1
ATOM 2543 C CA . ALA A 1 310 ? 24.880 -13.995 42.995 1.000 21.633 310 ALA A CA 1
ATOM 2544 C C . ALA A 1 310 ? 24.599 -14.765 44.294 1.000 23.066 310 ALA A C 1
ATOM 2545 O O . ALA A 1 310 ? 23.407 -15.040 44.590 1.000 24.227 310 ALA A O 1
ATOM 2547 N N A GLN A 1 311 ? 25.618 -15.115 45.073 0.600 21.382 311 GLN A N 1
ATOM 2548 N N B GLN A 1 311 ? 25.630 -15.076 45.088 0.400 22.472 311 GLN A N 1
ATOM 2549 C CA A GLN A 1 311 ? 25.417 -15.845 46.357 0.600 22.387 311 GLN A CA 1
ATOM 2550 C CA B GLN A 1 311 ? 25.466 -15.875 46.337 0.400 23.401 311 GLN A CA 1
ATOM 2551 C C A GLN A 1 311 ? 24.548 -14.986 47.282 0.600 23.273 311 GLN A C 1
ATOM 2552 C C B GLN A 1 311 ? 24.733 -15.056 47.411 0.400 23.752 311 GLN A C 1
ATOM 2553 O O A GLN A 1 311 ? 23.523 -15.447 47.860 0.600 20.825 311 GLN A O 1
ATOM 2554 O O B GLN A 1 311 ? 24.011 -15.699 48.239 0.400 22.758 311 GLN A O 1
ATOM 2565 N N . LEU A 1 312 ? 24.899 -13.714 47.437 1.000 22.135 312 LEU A N 1
ATOM 2566 C CA . LEU A 1 312 ? 24.108 -12.850 48.344 1.000 21.546 312 LEU A CA 1
ATOM 2567 C C . LEU A 1 312 ? 22.634 -12.813 47.891 1.000 24.219 312 LEU A C 1
ATOM 2568 O O . LEU A 1 312 ? 21.728 -12.920 48.742 1.000 22.802 312 LEU A O 1
ATOM 2573 N N . LEU A 1 313 ? 22.368 -12.654 46.605 1.000 22.557 313 LEU A N 1
ATOM 2574 C CA . LEU A 1 313 ? 20.968 -12.587 46.096 1.000 26.212 313 LEU A CA 1
ATOM 2575 C C . LEU A 1 313 ? 20.287 -13.948 46.283 1.000 24.494 313 LEU A C 1
ATOM 2576 O O . LEU A 1 313 ? 19.112 -13.928 46.658 1.000 27.293 313 LEU A O 1
ATOM 2581 N N . ASP A 1 314 ? 21.001 -15.048 46.088 1.000 26.101 314 ASP A N 1
ATOM 2582 C CA . ASP A 1 314 ? 20.423 -16.404 46.309 1.000 28.005 314 ASP A CA 1
ATOM 2583 C C . ASP A 1 314 ? 19.990 -16.560 47.762 1.000 31.274 314 ASP A C 1
ATOM 2584 O O . ASP A 1 314 ? 19.028 -17.313 48.031 1.000 29.748 314 ASP A O 1
ATOM 2589 N N . HIS A 1 315 ? 20.709 -15.978 48.711 1.000 28.893 315 HIS A N 1
ATOM 2590 C CA . HIS A 1 315 ? 20.405 -16.132 50.157 1.000 29.620 315 HIS A CA 1
ATOM 2591 C C . HIS A 1 315 ? 19.365 -15.098 50.587 1.000 29.050 315 HIS A C 1
ATOM 2592 O O . HIS A 1 315 ? 19.021 -15.038 51.789 1.000 31.448 315 HIS A O 1
ATOM 2599 N N . GLY A 1 316 ? 18.886 -14.265 49.683 1.000 25.758 316 GLY A N 1
ATOM 2600 C CA . GLY A 1 316 ? 17.769 -13.358 49.965 1.000 25.532 316 GLY A CA 1
ATOM 2601 C C . GLY A 1 316 ? 18.166 -12.025 50.577 1.000 28.565 316 GLY A C 1
ATOM 2602 O O . GLY A 1 316 ? 17.262 -11.297 51.050 1.000 28.690 316 GLY A O 1
ATOM 2603 N N . PHE A 1 317 ? 19.432 -11.611 50.471 1.000 27.490 317 PHE A N 1
ATOM 2604 C CA . PHE A 1 317 ? 19.864 -10.281 50.980 1.000 24.744 317 PHE A CA 1
ATOM 2605 C C . PHE A 1 317 ? 19.359 -9.191 50.035 1.000 23.717 317 PHE A C 1
ATOM 2606 O O . PHE A 1 317 ? 19.193 -9.446 48.811 1.000 26.905 317 PHE A O 1
ATOM 2614 N N . ASP A 1 318 ? 19.032 -8.041 50.603 1.000 22.801 318 ASP A N 1
ATOM 2615 C CA . ASP A 1 318 ? 18.487 -6.858 49.894 1.000 24.618 318 ASP A CA 1
ATOM 2616 C C . ASP A 1 318 ? 19.699 -6.008 49.493 1.000 25.823 318 ASP A C 1
ATOM 2617 O O . ASP A 1 318 ? 20.314 -5.419 50.396 1.000 24.858 318 ASP A O 1
ATOM 2622 N N . LEU A 1 319 ? 20.090 -6.015 48.221 1.000 23.612 319 LEU A N 1
ATOM 2623 C CA . LEU A 1 319 ? 21.310 -5.318 47.758 1.000 23.526 319 LEU A CA 1
ATOM 2624 C C . LEU A 1 319 ? 20.937 -3.980 47.144 1.000 23.970 319 LEU A C 1
ATOM 2625 O O . LEU A 1 319 ? 19.885 -3.869 46.457 1.000 27.008 319 LEU A O 1
ATOM 2630 N N . GLY A 1 320 ? 21.824 -3.008 47.279 1.000 22.183 320 GLY A N 1
ATOM 2631 C CA . GLY A 1 320 ? 21.696 -1.735 46.558 1.000 21.978 320 GLY A CA 1
ATOM 2632 C C . GLY A 1 320 ? 22.051 -1.911 45.087 1.000 21.939 320 GLY A C 1
ATOM 2633 O O . GLY A 1 320 ? 22.564 -2.997 44.682 1.000 21.990 320 GLY A O 1
ATOM 2634 N N . ALA A 1 321 ? 21.884 -0.838 44.333 1.000 22.822 321 ALA A N 1
ATOM 2635 C CA . ALA A 1 321 ? 21.963 -0.878 42.869 1.000 22.380 321 ALA A CA 1
ATOM 2636 C C . ALA A 1 321 ? 23.416 -0.707 42.442 1.000 20.890 321 ALA A C 1
ATOM 2637 O O . ALA A 1 321 ? 23.715 0.199 41.666 1.000 24.834 321 ALA A O 1
ATOM 2639 N N . THR A 1 322 ? 24.229 -1.655 42.828 1.000 18.865 322 THR A N 1
ATOM 2640 C CA . THR A 1 322 ? 25.662 -1.612 42.559 1.000 18.790 322 THR A CA 1
ATOM 2641 C C . THR A 1 322 ? 25.912 -2.010 41.112 1.000 19.600 322 THR A C 1
ATOM 2642 O O . THR A 1 322 ? 25.161 -2.849 40.550 1.000 20.833 322 THR A O 1
ATOM 2646 N N . GLU A 1 323 ? 27.010 -1.464 40.571 1.000 19.449 323 GLU A N 1
ATOM 2647 C CA . GLU A 1 323 ? 27.563 -1.843 39.258 1.000 18.535 323 GLU A CA 1
ATOM 2648 C C . GLU A 1 323 ? 29.079 -2.052 39.408 1.000 18.560 323 GLU A C 1
ATOM 2649 O O . GLU A 1 323 ? 29.830 -1.873 38.457 1.000 18.762 323 GLU A O 1
ATOM 2655 N N . SER A 1 324 ? 29.515 -2.394 40.615 1.000 17.834 324 SER A N 1
ATOM 2656 C CA . SER A 1 324 ? 30.924 -2.451 41.003 1.000 17.511 324 SER A CA 1
ATOM 2657 C C . SER A 1 324 ? 31.180 -3.543 42.030 1.000 17.652 324 SER A C 1
ATOM 2658 O O . SER A 1 324 ? 30.261 -4.231 42.495 1.000 17.752 324 SER A O 1
ATOM 2661 N N . PRO A 1 325 ? 32.442 -3.721 42.477 1.000 16.835 325 PRO A N 1
ATOM 2662 C CA . PRO A 1 325 ? 32.789 -4.665 43.541 1.000 16.022 325 PRO A CA 1
ATOM 2663 C C . PRO A 1 325 ? 32.359 -4.250 44.947 1.000 17.297 325 PRO A C 1
ATOM 2664 O O . PRO A 1 325 ? 32.689 -4.932 45.875 1.000 17.106 325 PRO A O 1
ATOM 2668 N N . ILE A 1 326 ? 31.683 -3.108 45.057 1.000 16.585 326 ILE A N 1
ATOM 2669 C CA . ILE A 1 326 ? 31.021 -2.675 46.319 1.000 18.527 326 ILE A CA 1
ATOM 2670 C C . ILE A 1 326 ? 29.625 -3.301 46.379 1.000 18.052 326 ILE A C 1
ATOM 2671 O O . ILE A 1 326 ? 28.766 -2.872 45.550 1.000 18.088 326 ILE A O 1
ATOM 2676 N N . LEU A 1 327 ? 29.385 -4.203 47.347 1.000 17.172 327 LEU A N 1
ATOM 2677 C CA . LEU A 1 327 ? 28.032 -4.822 47.498 1.000 17.890 327 LEU A CA 1
ATOM 2678 C C . LEU A 1 327 ? 27.374 -4.245 48.750 1.000 16.316 327 LEU A C 1
ATOM 2679 O O . LEU A 1 327 ? 27.751 -4.609 49.863 1.000 16.397 327 LEU A O 1
ATOM 2684 N N . PRO A 1 328 ? 26.455 -3.287 48.600 1.000 19.224 328 PRO A N 1
ATOM 2685 C CA . PRO A 1 328 ? 25.775 -2.681 49.737 1.000 19.415 328 PRO A CA 1
ATOM 2686 C C . PRO A 1 328 ? 24.621 -3.601 50.145 1.000 18.862 328 PRO A C 1
ATOM 2687 O O . PRO A 1 328 ? 23.791 -3.983 49.291 1.000 21.770 328 PRO A O 1
ATOM 2691 N N . ILE A 1 329 ? 24.613 -3.979 51.408 1.000 19.256 329 ILE A N 1
ATOM 2692 C CA . ILE A 1 329 ? 23.608 -4.938 51.936 1.000 18.462 329 ILE A CA 1
ATOM 2693 C C . ILE A 1 329 ? 22.754 -4.138 52.909 1.000 19.928 329 ILE A C 1
ATOM 2694 O O . ILE A 1 329 ? 23.223 -3.772 53.986 1.000 20.681 329 ILE A O 1
ATOM 2699 N N . PHE A 1 330 ? 21.515 -3.853 52.540 1.000 22.474 330 PHE A N 1
ATOM 2700 C CA . PHE A 1 330 ? 20.553 -3.102 53.384 1.000 23.096 330 PHE A CA 1
ATOM 2701 C C . PHE A 1 330 ? 20.188 -3.855 54.667 1.000 23.022 330 PHE A C 1
ATOM 2702 O O . PHE A 1 330 ? 19.953 -5.073 54.689 1.000 22.795 330 PHE A O 1
ATOM 2710 N N . ILE A 1 331 ? 20.161 -3.087 55.755 1.000 23.393 331 ILE A N 1
ATOM 2711 C CA . ILE A 1 331 ? 19.709 -3.542 57.090 1.000 24.530 331 ILE A CA 1
ATOM 2712 C C . ILE A 1 331 ? 18.529 -2.682 57.572 1.000 25.792 331 ILE A C 1
ATOM 2713 O O . ILE A 1 331 ? 17.639 -3.268 58.219 1.000 25.036 331 ILE A O 1
ATOM 2718 N N . ARG A 1 332 ? 18.561 -1.369 57.337 1.000 25.458 332 ARG A N 1
ATOM 2719 C CA . ARG A 1 332 ? 17.446 -0.397 57.492 1.000 29.809 332 ARG A CA 1
ATOM 2720 C C . ARG A 1 332 ? 17.111 -0.145 58.966 1.000 29.422 332 ARG A C 1
ATOM 2721 O O . ARG A 1 332 ? 15.955 0.289 59.266 1.000 31.548 332 ARG A O 1
ATOM 2729 N N . SER A 1 333 ? 18.088 -0.337 59.852 1.000 28.051 333 SER A N 1
ATOM 2730 C CA . SER A 1 333 ? 18.034 0.050 61.278 1.000 27.624 333 SER A CA 1
ATOM 2731 C C . SER A 1 333 ? 19.442 0.430 61.729 1.000 24.531 333 SER A C 1
ATOM 2732 O O . SER A 1 333 ? 20.343 -0.399 61.561 1.000 23.365 333 SER A O 1
ATOM 2735 N N . ASN A 1 334 ? 19.614 1.580 62.354 1.000 24.133 334 ASN A N 1
ATOM 2736 C CA . ASN A 1 334 ? 20.970 1.984 62.815 1.000 24.234 334 ASN A CA 1
ATOM 2737 C C . ASN A 1 334 ? 21.433 0.996 63.881 1.000 24.809 334 ASN A C 1
ATOM 2738 O O . ASN A 1 334 ? 22.581 0.464 63.852 1.000 21.715 334 ASN A O 1
ATOM 2743 N N . GLU A 1 335 ? 20.591 0.771 64.888 1.000 26.285 335 GLU A N 1
ATOM 2744 C CA . GLU A 1 335 ? 20.922 -0.191 65.962 1.000 25.677 335 GLU A CA 1
ATOM 2745 C C . GLU A 1 335 ? 21.320 -1.557 65.381 1.000 25.977 335 GLU A C 1
ATOM 2746 O O . GLU A 1 335 ? 22.342 -2.143 65.816 1.000 23.371 335 GLU A O 1
ATOM 2752 N N . LYS A 1 336 ? 20.536 -2.098 64.460 1.000 23.695 336 LYS A N 1
ATOM 2753 C CA . LYS A 1 336 ? 20.860 -3.444 63.921 1.000 23.665 336 LYS A CA 1
ATOM 2754 C C . LYS A 1 336 ? 22.166 -3.385 63.104 1.000 19.079 336 LYS A C 1
ATOM 2755 O O . LYS A 1 336 ? 22.904 -4.343 63.165 1.000 20.987 336 LYS A O 1
ATOM 2761 N N . THR A 1 337 ? 22.398 -2.281 62.414 1.000 20.083 337 THR A N 1
ATOM 2762 C CA . THR A 1 337 ? 23.623 -2.082 61.591 1.000 19.948 337 THR A CA 1
ATOM 2763 C C . THR A 1 337 ? 24.859 -2.122 62.501 1.000 18.529 337 THR A C 1
ATOM 2764 O O . THR A 1 337 ? 25.794 -2.854 62.214 1.000 19.865 337 THR A O 1
ATOM 2768 N N . PHE A 1 338 ? 24.816 -1.419 63.632 1.000 19.186 338 PHE A N 1
ATOM 2769 C CA . PHE A 1 338 ? 25.956 -1.457 64.581 1.000 20.137 338 PHE A CA 1
ATOM 2770 C C . PHE A 1 338 ? 26.100 -2.862 65.148 1.000 19.286 338 PHE A C 1
ATOM 2771 O O . PHE A 1 338 ? 27.193 -3.327 65.275 1.000 19.406 338 PHE A O 1
ATOM 2779 N N . TRP A 1 339 ? 24.977 -3.496 65.539 1.000 19.211 339 TRP A N 1
ATOM 2780 C CA . TRP A 1 339 ? 25.004 -4.828 66.161 1.000 19.821 339 TRP A CA 1
ATOM 2781 C C . TRP A 1 339 ? 25.616 -5.821 65.158 1.000 17.408 339 TRP A C 1
ATOM 2782 O O . TRP A 1 339 ? 26.461 -6.655 65.546 1.000 19.304 339 TRP A O 1
ATOM 2793 N N . VAL A 1 340 ? 25.089 -5.834 63.931 1.000 20.250 340 VAL A N 1
ATOM 2794 C CA . VAL A 1 340 ? 25.534 -6.800 62.887 1.000 20.706 340 VAL A CA 1
ATOM 2795 C C . VAL A 1 340 ? 27.033 -6.594 62.649 1.000 17.343 340 VAL A C 1
ATOM 2796 O O . VAL A 1 340 ? 27.738 -7.541 62.541 1.000 17.656 340 VAL A O 1
ATOM 2800 N N . THR A 1 341 ? 27.476 -5.332 62.608 1.000 18.333 341 THR A N 1
ATOM 2801 C CA . THR A 1 341 ? 28.889 -5.015 62.317 1.000 17.193 341 THR A CA 1
ATOM 2802 C C . THR A 1 341 ? 29.765 -5.619 63.397 1.000 15.413 341 THR A C 1
ATOM 2803 O O . THR A 1 341 ? 30.808 -6.271 63.110 1.000 16.809 341 THR A O 1
ATOM 2807 N N . LYS A 1 342 ? 29.381 -5.405 64.656 1.000 16.316 342 LYS A N 1
ATOM 2808 C CA . LYS A 1 342 ? 30.203 -5.869 65.793 1.000 16.990 342 LYS A CA 1
ATOM 2809 C C . LYS A 1 342 ? 30.129 -7.394 65.929 1.000 16.048 342 LYS A C 1
ATOM 2810 O O . LYS A 1 342 ? 31.158 -8.012 66.136 1.000 16.687 342 LYS A O 1
ATOM 2816 N N . MET A 1 343 ? 28.943 -7.991 65.761 1.000 20.322 343 MET A N 1
ATOM 2817 C CA . MET A 1 343 ? 28.816 -9.465 65.789 1.000 21.478 343 MET A CA 1
ATOM 2818 C C . MET A 1 343 ? 29.672 -10.121 64.706 1.000 18.470 343 MET A C 1
ATOM 2819 O O . MET A 1 343 ? 30.379 -11.089 65.008 1.000 20.373 343 MET A O 1
ATOM 2824 N N . LEU A 1 344 ? 29.702 -9.543 63.515 1.000 18.057 344 LEU A N 1
ATOM 2825 C CA . LEU A 1 344 ? 30.533 -10.091 62.426 1.000 17.805 344 LEU A CA 1
ATOM 2826 C C . LEU A 1 344 ? 32.002 -9.957 62.799 1.000 19.273 344 LEU A C 1
ATOM 2827 O O . LEU A 1 344 ? 32.732 -10.884 62.607 1.000 17.869 344 LEU A O 1
ATOM 2832 N N . GLN A 1 345 ? 32.415 -8.806 63.359 1.000 18.217 345 GLN A N 1
ATOM 2833 C CA . GLN A 1 345 ? 33.815 -8.617 63.799 1.000 20.256 345 GLN A CA 1
ATOM 2834 C C . GLN A 1 345 ? 34.197 -9.733 64.787 1.000 20.886 345 GLN A C 1
ATOM 2835 O O . GLN A 1 345 ? 35.300 -10.328 64.684 1.000 20.728 345 GLN A O 1
ATOM 2841 N N . ASP A 1 346 ? 33.320 -9.990 65.761 1.000 20.782 346 ASP A N 1
ATOM 2842 C CA . ASP A 1 346 ? 33.600 -10.956 66.852 1.000 22.504 346 ASP A CA 1
ATOM 2843 C C . ASP A 1 346 ? 33.590 -12.386 66.267 1.000 22.754 346 ASP A C 1
ATOM 2844 O O . ASP A 1 346 ? 34.341 -13.199 66.806 1.000 24.050 346 ASP A O 1
ATOM 2849 N N . ASP A 1 347 ? 32.931 -12.611 65.126 1.000 21.526 347 ASP A N 1
ATOM 2850 C CA . ASP A 1 347 ? 32.991 -13.918 64.407 1.000 20.508 347 ASP A CA 1
ATOM 2851 C C . ASP A 1 347 ? 34.023 -13.895 63.258 1.000 20.835 347 ASP A C 1
ATOM 2852 O O . ASP A 1 347 ? 34.038 -14.829 62.441 1.000 21.105 347 ASP A O 1
ATOM 2857 N N . GLY A 1 348 ? 34.904 -12.904 63.147 1.000 19.225 348 GLY A N 1
ATOM 2858 C CA . GLY A 1 348 ? 36.053 -12.951 62.231 1.000 19.826 348 GLY A CA 1
ATOM 2859 C C . GLY A 1 348 ? 35.720 -12.452 60.838 1.000 18.586 348 GLY A C 1
ATOM 2860 O O . GLY A 1 348 ? 36.342 -12.922 59.887 1.000 18.470 348 GLY A O 1
ATOM 2861 N N . VAL A 1 349 ? 34.755 -11.517 60.704 1.000 15.210 349 VAL A N 1
ATOM 2862 C CA . VAL A 1 349 ? 34.382 -10.908 59.403 1.000 17.070 349 VAL A CA 1
ATOM 2863 C C . VAL A 1 349 ? 34.312 -9.396 59.546 1.000 16.172 349 VAL A C 1
ATOM 2864 O O . VAL A 1 349 ? 33.540 -8.888 60.381 1.000 17.339 349 VAL A O 1
ATOM 2868 N N . PHE A 1 350 ? 35.073 -8.707 58.703 1.000 16.183 350 PHE A N 1
ATOM 2869 C CA . PHE A 1 350 ? 35.173 -7.214 58.737 1.000 16.073 350 PHE A CA 1
ATOM 2870 C C . PHE A 1 350 ? 34.355 -6.669 57.565 1.000 15.706 350 PHE A C 1
ATOM 2871 O O . PHE A 1 350 ? 34.663 -6.883 56.374 1.000 14.449 350 PHE A O 1
ATOM 2879 N N . VAL A 1 351 ? 33.279 -5.954 57.880 1.000 15.628 351 VAL A N 1
ATOM 2880 C CA . VAL A 1 351 ? 32.487 -5.129 56.939 1.000 16.585 351 VAL A CA 1
ATOM 2881 C C . VAL A 1 351 ? 32.344 -3.691 57.477 1.000 16.063 351 VAL A C 1
ATOM 2882 O O . VAL A 1 351 ? 32.684 -3.457 58.650 1.000 14.977 351 VAL A O 1
ATOM 2886 N N . ASN A 1 352 ? 31.952 -2.782 56.614 1.000 16.231 352 ASN A N 1
ATOM 2887 C CA . ASN A 1 352 ? 31.864 -1.353 56.979 1.000 16.085 352 ASN A CA 1
ATOM 2888 C C . ASN A 1 352 ? 30.409 -0.957 57.132 1.000 17.167 352 ASN A C 1
ATOM 2889 O O . ASN A 1 352 ? 29.628 -1.171 56.203 1.000 17.651 352 ASN A O 1
ATOM 2894 N N . PRO A 1 353 ? 30.030 -0.307 58.246 1.000 17.651 353 PRO A N 1
ATOM 2895 C CA . PRO A 1 353 ? 28.642 0.124 58.411 1.000 19.498 353 PRO A CA 1
ATOM 2896 C C . PRO A 1 353 ? 28.456 1.503 57.801 1.000 18.978 353 PRO A C 1
ATOM 2897 O O . PRO A 1 353 ? 29.423 2.299 57.794 1.000 19.968 353 PRO A O 1
ATOM 2901 N N . VAL A 1 354 ? 27.229 1.756 57.343 1.000 21.244 354 VAL A N 1
ATOM 2902 C CA . VAL A 1 354 ? 26.741 3.079 56.862 1.000 21.092 354 VAL A CA 1
ATOM 2903 C C . VAL A 1 354 ? 25.441 3.361 57.624 1.000 20.405 354 VAL A C 1
ATOM 2904 O O . VAL A 1 354 ? 24.519 2.555 57.495 1.000 20.928 354 VAL A O 1
ATOM 2908 N N . VAL A 1 355 ? 25.445 4.450 58.402 1.000 21.044 355 VAL A N 1
ATOM 2909 C CA . VAL A 1 355 ? 24.399 4.747 59.444 1.000 21.281 355 VAL A CA 1
ATOM 2910 C C . VAL A 1 355 ? 24.066 6.235 59.401 1.000 23.128 355 VAL A C 1
ATOM 2911 O O . VAL A 1 355 ? 24.829 7.036 58.790 1.000 24.507 355 VAL A O 1
ATOM 2915 N N . SER A 1 356 ? 22.966 6.613 60.078 1.000 26.628 356 SER A N 1
ATOM 2916 C CA . SER A 1 356 ? 22.635 8.036 60.352 1.000 27.795 356 SER A CA 1
ATOM 2917 C C . SER A 1 356 ? 23.749 8.634 61.206 1.000 30.337 356 SER A C 1
ATOM 2918 O O . SER A 1 356 ? 24.284 7.976 62.104 1.000 26.078 356 SER A O 1
ATOM 2921 N N . PRO A 1 357 ? 24.119 9.913 61.015 1.000 34.644 357 PRO A N 1
ATOM 2922 C CA . PRO A 1 357 ? 23.408 10.829 60.125 1.000 36.367 357 PRO A CA 1
ATOM 2923 C C . PRO A 1 357 ? 23.865 10.858 58.662 1.000 36.753 357 PRO A C 1
ATOM 2924 O O . PRO A 1 357 ? 23.276 11.585 57.931 1.000 38.926 357 PRO A O 1
ATOM 2928 N N . ALA A 1 358 ? 24.854 10.045 58.251 1.000 35.997 358 ALA A N 1
ATOM 2929 C CA . ALA A 1 358 ? 25.269 9.922 56.835 1.000 33.248 358 ALA A CA 1
ATOM 2930 C C . ALA A 1 358 ? 24.081 9.527 55.939 1.000 33.008 358 ALA A C 1
ATOM 2931 O O . ALA A 1 358 ? 23.937 10.111 54.835 1.000 36.676 358 ALA A O 1
ATOM 2933 N N . VAL A 1 359 ? 23.283 8.535 56.338 1.000 30.982 359 VAL A N 1
ATOM 2934 C CA . VAL A 1 359 ? 22.055 8.116 55.600 1.000 32.310 359 VAL A CA 1
ATOM 2935 C C . VAL A 1 359 ? 20.885 8.083 56.575 1.000 34.669 359 VAL A C 1
ATOM 2936 O O . VAL A 1 359 ? 21.076 8.031 57.792 1.000 31.496 359 VAL A O 1
ATOM 2940 N N . PRO A 1 360 ? 19.644 8.100 56.046 1.000 34.936 360 PRO A N 1
ATOM 2941 C CA . PRO A 1 360 ? 18.459 7.837 56.861 1.000 33.600 360 PRO A CA 1
ATOM 2942 C C . PRO A 1 360 ? 18.458 6.431 57.460 1.000 31.654 360 PRO A C 1
ATOM 2943 O O . PRO A 1 360 ? 18.899 5.484 56.810 1.000 32.543 360 PRO A O 1
ATOM 2947 N N . ALA A 1 361 ? 17.926 6.305 58.669 1.000 32.489 361 ALA A N 1
ATOM 2948 C CA . ALA A 1 361 ? 17.929 5.029 59.406 1.000 29.905 361 ALA A CA 1
ATOM 2949 C C . ALA A 1 361 ? 17.443 3.903 58.493 1.000 32.198 361 ALA A C 1
ATOM 2950 O O . ALA A 1 361 ? 18.017 2.802 58.547 1.000 32.023 361 ALA A O 1
ATOM 2952 N N . GLU A 1 362 ? 16.408 4.158 57.685 1.000 34.247 362 GLU A N 1
ATOM 2953 C CA . GLU A 1 362 ? 15.705 3.115 56.887 1.000 37.642 362 GLU A CA 1
ATOM 2954 C C . GLU A 1 362 ? 16.572 2.672 55.699 1.000 35.643 362 GLU A C 1
ATOM 2955 O O . GLU A 1 362 ? 16.222 1.669 55.067 1.000 39.616 362 GLU A O 1
ATOM 2961 N N . GLU A 1 363 ? 17.681 3.370 55.449 1.000 32.220 363 GLU A N 1
ATOM 2962 C CA . GLU A 1 363 ? 18.663 3.079 54.367 1.000 30.653 363 GLU A CA 1
ATOM 2963 C C . GLU A 1 363 ? 20.027 2.642 54.932 1.000 28.880 363 GLU A C 1
ATOM 2964 O O . GLU A 1 363 ? 21.007 2.560 54.154 1.000 26.400 363 GLU A O 1
ATOM 2970 N N . SER A 1 364 ? 20.140 2.447 56.244 1.000 26.099 364 SER A N 1
ATOM 2971 C CA . SER A 1 364 ? 21.404 1.978 56.869 1.000 25.426 364 SER A CA 1
ATOM 2972 C C . SER A 1 364 ? 21.789 0.612 56.282 1.000 25.849 364 SER A C 1
ATOM 2973 O O . SER A 1 364 ? 20.920 -0.187 55.898 1.000 23.558 364 SER A O 1
ATOM 2976 N N . LEU A 1 365 ? 23.088 0.365 56.099 1.000 21.975 365 LEU A N 1
ATOM 2977 C CA . LEU A 1 365 ? 23.530 -0.871 55.397 1.000 22.921 365 LEU A CA 1
ATOM 2978 C C . LEU A 1 365 ? 24.951 -1.241 55.827 1.000 19.615 365 LEU A C 1
ATOM 2979 O O . LEU A 1 365 ? 25.572 -0.458 56.538 1.000 19.840 365 LEU A O 1
ATOM 2984 N N . ILE A 1 366 ? 25.413 -2.439 55.485 1.000 18.548 366 ILE A N 1
ATOM 2985 C CA . ILE A 1 366 ? 26.862 -2.751 55.563 1.000 19.070 366 ILE A CA 1
ATOM 2986 C C . ILE A 1 366 ? 27.380 -2.818 54.123 1.000 18.604 366 ILE A C 1
ATOM 2987 O O . ILE A 1 366 ? 26.654 -3.216 53.197 1.000 19.209 366 ILE A O 1
ATOM 2992 N N . ARG A 1 367 ? 28.645 -2.454 53.923 1.000 18.500 367 ARG A N 1
ATOM 2993 C CA . ARG A 1 367 ? 29.289 -2.523 52.600 1.000 17.682 367 ARG A CA 1
ATOM 2994 C C . ARG A 1 367 ? 30.258 -3.683 52.629 1.000 16.286 367 ARG A C 1
ATOM 2995 O O . ARG A 1 367 ? 31.103 -3.726 53.526 1.000 17.766 367 ARG A O 1
ATOM 3003 N N . PHE A 1 368 ? 30.091 -4.629 51.707 1.000 18.023 368 PHE A N 1
ATOM 3004 C CA . PHE A 1 368 ? 30.904 -5.830 51.538 1.000 16.946 368 PHE A CA 1
ATOM 3005 C C . PHE A 1 368 ? 31.629 -5.641 50.204 1.000 17.715 368 PHE A C 1
ATOM 3006 O O . PHE A 1 368 ? 30.981 -5.583 49.142 1.000 18.356 368 PHE A O 1
ATOM 3014 N N . SER A 1 369 ? 32.930 -5.437 50.264 1.000 15.600 369 SER A N 1
ATOM 3015 C CA . SER A 1 369 ? 33.772 -5.085 49.102 1.000 15.761 369 SER A CA 1
ATOM 3016 C C . SER A 1 369 ? 34.676 -6.266 48.762 1.000 14.703 369 SER A C 1
ATOM 3017 O O . SER A 1 369 ? 35.321 -6.870 49.645 1.000 16.193 369 SER A O 1
ATOM 3020 N N . LEU A 1 370 ? 34.766 -6.533 47.443 1.000 15.557 370 LEU A N 1
ATOM 3021 C CA . LEU A 1 370 ? 35.643 -7.632 46.978 1.000 16.087 370 LEU A CA 1
ATOM 3022 C C . LEU A 1 370 ? 37.041 -7.145 46.603 1.000 15.157 370 LEU A C 1
ATOM 3023 O O . LEU A 1 370 ? 37.197 -5.962 46.246 1.000 16.893 370 LEU A O 1
ATOM 3028 N N . MET A 1 371 ? 38.001 -8.032 46.744 1.000 16.399 371 MET A N 1
ATOM 3029 C CA . MET A 1 371 ?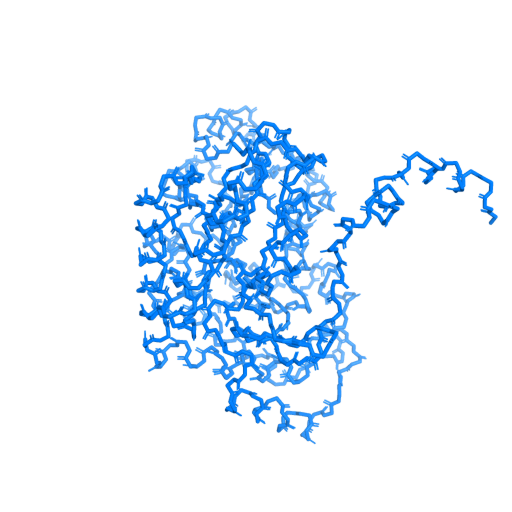 39.378 -7.899 46.239 1.000 17.430 371 MET A CA 1
ATOM 3030 C C . MET A 1 371 ? 39.639 -9.049 45.273 1.000 17.559 371 MET A C 1
ATOM 3031 O O . MET A 1 371 ? 39.040 -10.136 45.431 1.000 18.728 371 MET A O 1
ATOM 3036 N N . ALA A 1 372 ? 40.499 -8.802 44.308 1.000 18.811 372 ALA A N 1
ATOM 3037 C CA . ALA A 1 372 ? 40.938 -9.847 43.352 1.000 19.439 372 ALA A CA 1
ATOM 3038 C C . ALA A 1 372 ? 41.462 -11.052 44.114 1.000 20.323 372 ALA A C 1
ATOM 3039 O O . ALA A 1 372 ? 41.259 -12.202 43.657 1.000 20.130 372 ALA A O 1
ATOM 3041 N N . THR A 1 373 ? 42.131 -10.847 45.235 1.000 18.387 373 THR A N 1
ATOM 3042 C CA . THR A 1 373 ? 42.837 -11.907 45.972 1.000 19.053 373 THR A CA 1
ATOM 3043 C C . THR A 1 373 ? 41.906 -12.718 46.877 1.000 20.647 373 THR A C 1
ATOM 3044 O O . THR A 1 373 ? 42.360 -13.726 47.445 1.000 21.310 373 THR A O 1
ATOM 3048 N N . HIS A 1 374 ? 40.649 -12.333 47.021 1.000 18.070 374 HIS A N 1
ATOM 3049 C CA . HIS A 1 374 ? 39.680 -13.186 47.760 1.000 18.973 374 HIS A CA 1
ATOM 3050 C C . HIS A 1 374 ? 39.557 -14.533 47.041 1.000 21.073 374 HIS A C 1
ATOM 3051 O O . HIS A 1 374 ? 39.704 -14.582 45.832 1.000 20.951 374 HIS A O 1
ATOM 3058 N N . THR A 1 375 ? 39.287 -15.564 47.821 1.000 20.014 375 THR A N 1
ATOM 3059 C CA . THR A 1 375 ? 38.930 -16.910 47.299 1.000 21.072 375 THR A CA 1
ATOM 3060 C C . THR A 1 375 ? 37.421 -17.100 47.404 1.000 22.107 375 THR A C 1
ATOM 3061 O O . THR A 1 375 ? 36.822 -16.530 48.308 1.000 21.785 375 THR A O 1
ATOM 3065 N N . TYR A 1 376 ? 36.830 -17.985 46.573 1.000 21.246 376 TYR A N 1
ATOM 3066 C CA . TYR A 1 376 ? 35.418 -18.378 46.769 1.000 21.770 376 TYR A CA 1
ATOM 3067 C C . TYR A 1 376 ? 35.217 -18.975 48.176 1.000 22.743 376 TYR A C 1
ATOM 3068 O O . TYR A 1 376 ? 34.168 -18.718 48.781 1.000 21.736 376 TYR A O 1
ATOM 3077 N N . ASP A 1 377 ? 36.179 -19.713 48.714 1.000 21.707 377 ASP A N 1
ATOM 3078 C CA . ASP A 1 377 ? 36.075 -20.267 50.083 1.000 24.822 377 ASP A CA 1
ATOM 3079 C C . ASP A 1 377 ? 35.873 -19.131 51.088 1.000 22.343 377 ASP A C 1
ATOM 3080 O O . ASP A 1 377 ? 35.046 -19.269 51.961 1.000 23.759 377 ASP A O 1
ATOM 3085 N N . GLN A 1 378 ? 36.666 -18.052 51.008 1.000 21.650 378 GLN A N 1
ATOM 3086 C CA . GLN A 1 378 ? 36.560 -16.949 51.996 1.000 21.683 378 GLN A CA 1
ATOM 3087 C C . GLN A 1 378 ? 35.205 -16.290 51.843 1.000 18.015 378 GLN A C 1
ATOM 3088 O O . GLN A 1 378 ? 34.611 -15.904 52.848 1.000 19.694 378 GLN A O 1
ATOM 3094 N N . ILE A 1 379 ? 34.785 -16.096 50.608 1.000 18.752 379 ILE A N 1
ATOM 3095 C CA . ILE A 1 379 ? 33.468 -15.500 50.330 1.000 18.535 379 ILE A CA 1
ATOM 3096 C C . ILE A 1 379 ? 32.395 -16.367 50.987 1.000 20.999 379 ILE A C 1
ATOM 3097 O O . ILE A 1 379 ? 31.464 -15.838 51.628 1.000 21.383 379 ILE A O 1
ATOM 3102 N N . ASP A 1 380 ? 32.480 -17.672 50.771 1.000 23.509 380 ASP A N 1
ATOM 3103 C CA . ASP A 1 380 ? 31.440 -18.584 51.301 1.000 22.303 380 ASP A CA 1
ATOM 3104 C C . ASP A 1 380 ? 31.441 -18.514 52.818 1.000 22.172 380 ASP A C 1
ATOM 3105 O O . ASP A 1 380 ? 30.354 -18.418 53.363 1.000 22.045 380 ASP A O 1
ATOM 3110 N N . GLU A 1 381 ? 32.616 -18.453 53.460 1.000 21.299 381 GLU A N 1
ATOM 3111 C CA . GLU A 1 381 ? 32.693 -18.376 54.944 1.000 21.247 381 GLU A CA 1
ATOM 3112 C C . GLU A 1 381 ? 32.067 -17.063 55.439 1.000 22.027 381 GLU A C 1
ATOM 3113 O O . GLU A 1 381 ? 31.228 -17.053 56.356 1.000 21.565 381 GLU A O 1
ATOM 3119 N N . ALA A 1 382 ? 32.393 -15.940 54.796 1.000 20.639 382 ALA A N 1
ATOM 3120 C CA . ALA A 1 382 ? 31.810 -14.652 55.196 1.000 20.286 382 ALA A CA 1
ATOM 3121 C C . ALA A 1 382 ? 30.294 -14.631 55.038 1.000 18.708 382 ALA A C 1
ATOM 3122 O O . ALA A 1 382 ? 29.597 -14.172 55.924 1.000 19.212 382 ALA A O 1
ATOM 3124 N N . ILE A 1 383 ? 29.766 -15.082 53.893 1.000 19.876 383 ILE A N 1
ATOM 3125 C CA . ILE A 1 383 ? 28.301 -15.085 53.652 1.000 19.492 383 ILE A CA 1
ATOM 3126 C C . ILE A 1 383 ? 27.632 -16.081 54.621 1.000 20.182 383 ILE A C 1
ATOM 3127 O O . ILE A 1 383 ? 26.621 -15.702 55.121 1.000 21.040 383 ILE A O 1
ATOM 3132 N N . GLU A 1 384 ? 28.263 -17.216 54.923 1.000 20.797 384 GLU A N 1
ATOM 3133 C CA . GLU A 1 384 ? 27.727 -18.178 55.940 1.000 25.306 384 GLU A CA 1
ATOM 3134 C C . GLU A 1 384 ? 27.522 -17.402 57.246 1.000 22.894 384 GLU A C 1
ATOM 3135 O O . GLU A 1 384 ? 26.434 -17.463 57.882 1.000 24.192 384 GLU A O 1
ATOM 3141 N N . LYS A 1 385 ? 28.567 -16.701 57.674 1.000 22.257 385 LYS A N 1
ATOM 3142 C CA . LYS A 1 385 ? 28.519 -15.952 58.964 1.000 20.370 385 LYS A CA 1
ATOM 3143 C C . LYS A 1 385 ? 27.527 -14.786 58.932 1.000 20.004 385 LYS A C 1
ATOM 3144 O O . LYS A 1 385 ? 26.908 -14.508 59.947 1.000 22.130 385 LYS A O 1
ATOM 3150 N N A MET A 1 386 ? 27.356 -14.145 57.780 0.500 19.485 386 MET A N 1
ATOM 3151 N N B MET A 1 386 ? 27.309 -14.123 57.781 0.500 19.393 386 MET A N 1
ATOM 3152 C CA A MET A 1 386 ? 26.424 -13.019 57.629 0.500 20.104 386 MET A CA 1
ATOM 3153 C CA B MET A 1 386 ? 26.360 -12.985 57.641 0.500 20.573 386 MET A CA 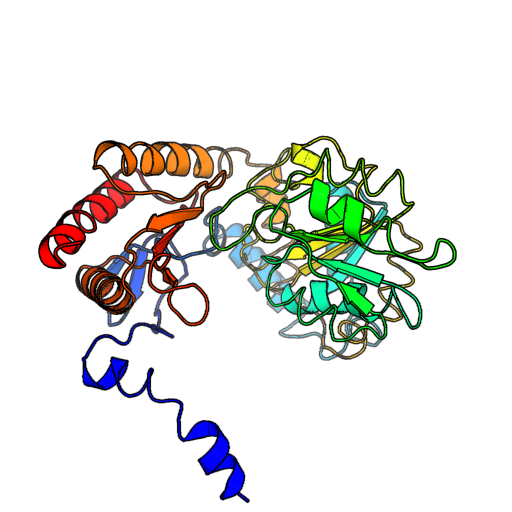1
ATOM 3154 C C A MET A 1 386 ? 24.993 -13.564 57.743 0.500 20.209 386 MET A C 1
ATOM 3155 C C B MET A 1 386 ? 24.920 -13.516 57.667 0.500 20.036 386 MET A C 1
ATOM 3156 O O A MET A 1 386 ? 24.233 -12.982 58.474 0.500 19.293 386 MET A O 1
ATOM 3157 O O B MET A 1 386 ? 24.028 -12.809 58.146 0.500 20.083 386 MET A O 1
ATOM 3166 N N . VAL A 1 387 ? 24.713 -14.721 57.124 1.000 21.645 387 VAL A N 1
ATOM 3167 C CA . VAL A 1 387 ? 23.369 -15.363 57.253 1.000 23.187 387 VAL A CA 1
ATOM 3168 C C . VAL A 1 387 ? 23.088 -15.627 58.742 1.000 20.657 387 VAL A C 1
ATOM 3169 O O . VAL A 1 387 ? 21.996 -15.211 59.176 1.000 24.493 387 VAL A O 1
ATOM 3173 N N . LYS A 1 388 ? 24.042 -16.189 59.481 1.000 22.979 388 LYS A N 1
ATOM 3174 C CA . LYS A 1 388 ? 23.912 -16.535 60.940 1.000 22.956 388 LYS A CA 1
ATOM 3175 C C . LYS A 1 388 ? 23.645 -15.224 61.697 1.000 25.611 388 LYS A C 1
ATOM 3176 O O . LYS A 1 388 ? 22.637 -15.072 62.423 1.000 26.064 388 LYS A O 1
ATOM 3182 N N . VAL A 1 389 ? 24.433 -14.180 61.434 1.000 23.382 389 VAL A N 1
ATOM 3183 C CA . VAL A 1 389 ? 24.284 -12.950 62.242 1.000 23.369 389 VAL A CA 1
ATOM 3184 C C . VAL A 1 389 ? 23.003 -12.228 61.882 1.000 22.934 389 VAL A C 1
ATOM 3185 O O . VAL A 1 389 ? 22.381 -11.638 62.784 1.000 23.313 389 VAL A O 1
ATOM 3189 N N . PHE A 1 390 ? 22.603 -12.195 60.609 1.000 24.647 390 PHE A N 1
ATOM 3190 C CA . PHE A 1 390 ? 21.334 -11.531 60.204 1.000 23.853 390 PHE A CA 1
ATOM 3191 C C . PHE A 1 390 ? 20.176 -12.291 60.889 1.000 26.048 390 PHE A C 1
ATOM 3192 O O . PHE A 1 390 ? 19.235 -11.639 61.361 1.000 27.165 390 PHE A O 1
ATOM 3200 N N . LYS A 1 391 ? 20.309 -13.604 61.046 1.000 27.805 391 LYS A N 1
ATOM 3201 C CA . LYS A 1 391 ? 19.259 -14.379 61.770 1.000 33.451 391 LYS A CA 1
ATOM 3202 C C . LYS A 1 391 ? 19.247 -13.973 63.246 1.000 33.277 391 LYS A C 1
ATOM 3203 O O . LYS A 1 391 ? 18.154 -13.593 63.746 1.000 34.923 391 LYS A O 1
ATOM 3209 N N . GLN A 1 392 ? 20.409 -14.021 63.901 1.000 30.503 392 GLN A N 1
ATOM 3210 C CA . GLN A 1 392 ? 20.553 -13.681 65.342 1.000 32.409 392 GLN A CA 1
ATOM 3211 C C . GLN A 1 392 ? 19.984 -12.286 65.594 1.000 30.873 392 GLN A C 1
ATOM 3212 O O . GLN A 1 392 ? 19.395 -12.075 66.651 1.000 31.849 392 GLN A O 1
ATOM 3218 N N . ALA A 1 393 ? 20.216 -11.357 64.673 1.000 30.949 393 ALA A N 1
ATOM 3219 C CA . ALA A 1 393 ? 19.847 -9.931 64.802 1.000 30.889 393 ALA A CA 1
ATOM 3220 C C . ALA A 1 393 ? 18.369 -9.719 64.481 1.000 36.264 393 ALA A C 1
ATOM 3221 O O . ALA A 1 393 ? 17.908 -8.603 64.706 1.000 41.065 393 ALA A O 1
ATOM 3223 N N . GLU A 1 394 ? 17.687 -10.706 63.896 1.000 40.211 394 GLU A N 1
ATOM 3224 C CA . GLU A 1 394 ? 16.247 -10.625 63.526 1.000 52.454 394 GLU A CA 1
ATOM 3225 C C . GLU A 1 394 ? 16.016 -9.468 62.524 1.000 60.655 394 GLU A C 1
ATOM 3226 O O . GLU A 1 394 ? 15.067 -8.688 62.729 1.000 68.702 394 GLU A O 1
ATOM 3232 N N . VAL A 1 395 ? 16.812 -9.390 61.444 1.000 62.538 395 VAL A N 1
ATOM 3233 C CA . VAL A 1 395 ? 16.724 -8.318 60.396 1.000 66.544 395 VAL A CA 1
ATOM 3234 C C . VAL A 1 395 ? 15.419 -8.514 59.611 1.000 67.602 395 VAL A C 1
ATOM 3235 O O . VAL A 1 395 ? 15.073 -7.773 58.683 1.000 70.334 395 VAL A O 1
#

GO terms:
  GO:0004758 serine C-palmitoyltransferase activity (F, EXP)
  GO:0005737 cytoplasm (C, EXP)
  GO:0005886 plasma membrane (C, EXP)

Sequence (393 aa):
SKGKLGEKISQFKIVEEELKAKGLYAYFRPIQSKQDTEVKIDGRRRVLMFGSNSYLGLTTDTRIIKAAQDALEKYGTGCAGSSRFLNGTLDIHVELEEKLSAYVGKEAAILFSSTGFQSNLGPLSCLMGRNDYILLDERDHASIIIDGSSRLSFSKVIKKYGHNNMEDLRAKLSSRLPEDSAKLLICTDGIFSSMMEGDIVNLPEELTSSIANEEFDAAVMVDDAHSSLGVIGHKGAGTASHFGLNDDDVDLIMGTFSSLASSLGGFVAGDADVIDDFLLKHNARSVVMFSASMTPASSVASTLKKALEIIQNEPEHIEEKLWKNTDYAKAQQLLDHGFDLGATESPILPIFIRSNEKTFWVTKMLQDDGVFVNPVVSPAVPAEESLIRFSLMATHTYDQIDEAIEKMMVKVFKQAEV